Protein 7ZHM (pdb70)

InterPro domains:
  IPR006530 YD repeat [TIGR01643] (497-538)
  IPR006530 YD repeat [TIGR01643] (582-620)
  IPR006530 YD repeat [TIGR01643] (625-663)
  IPR006530 YD repeat [TIGR01643] (666-706)
  IPR006530 YD repeat [TIGR01643] (731-768)
  IPR006530 YD repeat [TIGR01643] (1056-1094)
  IPR008727 PAAR motif [PF05488] (72-138)
  IPR011044 Quinoprotein amine dehydrogenase, beta chain-like [SSF50969] (537-769)
  IPR022385 Rhs repeat-associated core [TIGR03696] (1175-1251)
  IPR031325 RHS repeat [PF05593] (518-555)
  IPR031325 RHS repeat [PF05593] (582-619)
  IPR031325 RHS repeat [PF05593] (624-660)
  IPR031325 RHS repeat [PF05593] (708-744)
  IPR045351 Domain of unknown function DUF6531 [PF20148] (224-296)
  IPR050708 Type VI secretion system VgrG/RHS [PTHR32305] (210-1289)
  IPR056823 Teneurin-like, YD-shell [PF25023] (982-1225)
  IPR057925 Double-stranded DNA deaminase toxin A, prePAAR motif [PF25799] (1-53)
  IPR057938 TreTu toxin, C-terminal domain [PF24691] (1253-1350)

Foldseek 3Di:
DKAKWKDWAAPVQLVVCVVVQFHDQDPVLKDKIFVVHDLPLCVQPRDARTWIKMWMWDPVQWDDDPRGMTIGQACRPPVNVVCVVVVHDRDHTTGTHPIDGQWGQHPSDIGGD/DKAKWKDWAAPVQLVVCVVVQFHDQPPVLKDKIFVVHDLPLCVQPRDARTWIKMWMWDPVQWDDDPSGMTIGQACRPPVNVVCVVVVHDRDHTTGTHPIDTQWGQHPSDIGGDD/DVVVVVVVCVVPHDFDWDWDDDPVWIKIKTFDDDDFWTWMKIDIPQQKIWTWIAGPVVRHTPDTDIDHDDDPVVVVVVVVVSVVSVD/DVVVVVVVCVVPHDFDWDWDDDPVWIKIKTFDDDDFWTWMKIDIPQQKIWTWIAGPVVRHTPDTDIDHDDDPVVVVVVVVVSVVSPD

Solvent-accessible surface area: 20349 Å² total; per-residue (Å²): 128,74,7,65,0,0,41,32,6,16,74,71,32,44,97,95,1,86,107,82,25,42,4,23,53,24,58,7,7,8,0,34,5,6,63,103,31,65,48,102,44,44,0,188,44,15,64,84,32,4,29,2,0,33,0,17,0,38,95,148,16,16,57,79,48,160,100,26,11,0,10,1,18,0,36,47,4,3,59,0,59,16,9,131,94,82,32,79,34,45,44,102,30,14,25,8,60,114,41,40,42,132,0,44,11,82,138,44,129,52,96,73,167,173,60,8,66,0,1,43,31,6,18,66,70,32,41,97,42,0,85,106,70,26,39,4,19,22,23,61,9,7,8,1,35,5,5,65,102,30,65,48,103,42,43,0,167,36,14,66,85,30,5,40,2,0,28,1,19,1,39,91,201,13,17,55,81,45,160,92,26,11,0,7,1,18,0,19,34,4,1,61,0,35,17,9,52,78,91,32,105,93,52,42,116,20,13,75,8,90,106,36,47,50,120,0,48,11,75,138,44,126,51,81,70,86,180,68,18,102,100,0,62,108,62,0,82,170,103,25,152,55,100,34,75,102,15,134,76,129,51,30,126,4,0,12,0,52,67,86,34,128,83,28,5,2,4,0,4,0,46,51,42,67,3,0,3,3,3,0,0,36,8,123,78,23,122,62,109,44,66,97,40,28,113,12,80,49,42,97,77,0,37,98,31,1,68,91,1,49,122,14,8,200,66,17,119,108,0,66,122,61,0,71,171,104,26,152,54,100,25,77,105,18,136,77,134,56,28,125,5,1,7,0,54,66,76,36,122,86,28,0,0,8,0,5,0,47,49,40,68,3,0,3,2,3,0,0,37,12,122,96,23,126,61,111,43,66,92,40,34,105,12,83,50,44,106,79,0,38,102,30,0,64,88,0,50,120,12,5,195

Organism: Salmonella typhimurium (strain LT2 / SGSC1412 / ATCC 700720) (NCBI:txid99287)

Nearest PDB structures (foldseek):
  7zhm-assembly1_A  TM=1.008E+00  e=1.493E-22  Salmonella enterica subsp. enterica serovar Typhimurium
  7zhl-assembly1_A  TM=9.526E-01  e=3.820E-20  Salmonella enterica subsp. enterica serovar Typhimurium
  7zhl-assembly2_B  TM=9.509E-01  e=4.824E-20  Salmonella enterica subsp. enterica serovar Typhimurium
  7clr-assembly1_A  TM=3.119E-01  e=6.830E+00  Salmonella enterica subsp. enterica serovar Typhimurium
  7zhm-assembly1_A  TM=1.009E+00  e=1.394E-22  Salmonella enterica subsp. enterica serovar Typhimurium

Radius of gyration: 24.29 Å; Cα contacts (8 Å, |Δi|>4): 834; chains: 4; bounding box: 64×50×59 Å

Secondary structure (DSSP, 8-state):
-EEEEEEEE-HHHHHHHHHHTBPPPPTTSSEEEESS--TTTTTTTSPTT-EEEEEEEEGGGEEE-SSSEEEE--TTSHHHHHHHHHTPPPPPPPB-EEEEEEEEEETTEEE--/-EEEEEEEE-HHHHHHHHHHTBPPPPTTSSEEEESS--TTTTTTTSPTT-EEEEEEEEGGGEEE-SSSEEEE--TTSHHHHHHHHHTPPPPPPPB-EEEEEEEEEETTEEEE--/-HHHHHHHHHHH-----EEEE-SS-EEEEEEEE-SSEEEEEEEETTTEEEEEEEETTT-SEEEEEEEE-SSHHHHHHHHHHHHHHH-/-HHHHHHHHHHH-----EEEE-SS-EEEEEEEE-SSEEEEEEEETTTEEEEEEEETTT-SEEEEEEEE-SSHHHHHHHHHHHHHHT-

Sequence (401 aa):
MTATVGRWMGPAEYQQMLDTGTVVQSSTGTTHVAYPADIDAFGKQAKNGAMYVEFDVPEKSLVPTNEGWAKIVGPDSIEGRLAKRKGLPVPEMPTAENITVRGEKINGEVEAKMTATVGRWMGPAEYQQMLDTGTVVQSSTGTTHVAYPADIDAFGKQAKNGAMYVEFDVPEKSLVPTNEGWAKIVGPDSIEGRLAKRKGLPVPEMPTAENITVRGEKINGEVEAKCMLNKFKLWVSKHTDYTVIHNENDLSYSIIIDFEDDRYISRFTVWDDLSCMSEVMDVDTGLYKLNKRNEFSTFDELLDIFDDFMISIKMLNKFKLWVSKHTDYTVIHNENDLSYSIIIDFEDDRYISRFTVWDDLSCMSEVMDVDTGLYKLNKRNEFSTFDELLDIFDDFMISIK

Structure (mmCIF, N/CA/C/O backbone):
data_7ZHM
#
_entry.id   7ZHM
#
_cell.length_a   58.645
_cell.length_b   94.036
_cell.length_c   61.305
_cell.angle_alpha   90.000
_cell.angle_beta   110.069
_cell.angle_gamma   90.000
#
_symmetry.space_group_name_H-M   'P 1 21 1'
#
loop_
_entity.id
_entity.type
_entity.pdbx_description
1 polymer 'Rhs1 protein'
2 polymer 'Immunity protein TriTu'
3 non-polymer NICOTINAMIDE-ADENINE-DINUCLEOTIDE
4 non-polymer 'SODIUM ION'
5 non-polymer 'ZINC ION'
6 water water
#
loop_
_atom_site.group_PDB
_atom_site.id
_atom_site.type_symbol
_atom_site.label_atom_id
_atom_site.label_alt_id
_atom_site.label_comp_id
_atom_site.label_asym_id
_atom_site.label_entity_id
_atom_site.label_seq_id
_atom_site.pdbx_PDB_ins_code
_atom_site.Cartn_x
_atom_site.Cartn_y
_atom_site.Cartn_z
_atom_site.occupancy
_atom_site.B_iso_or_equiv
_atom_site.auth_seq_id
_atom_site.auth_comp_id
_atom_site.auth_asym_id
_atom_site.auth_atom_id
_atom_site.pdbx_PDB_model_num
ATOM 1 N N . MET A 1 1 ? 39.491 -0.405 3.138 1.00 51.79 1 MET A N 1
ATOM 2 C CA . MET A 1 1 ? 39.412 0.842 3.965 1.00 57.09 1 MET A CA 1
ATOM 3 C C . MET A 1 1 ? 39.513 0.503 5.465 1.00 56.93 1 MET A C 1
ATOM 4 O O . MET A 1 1 ? 38.762 1.026 6.303 1.00 44.80 1 MET A O 1
ATOM 9 N N . THR A 1 2 ? 40.479 -0.367 5.784 1.00 55.48 2 THR A N 1
ATOM 10 C CA . THR A 1 2 ? 40.684 -0.925 7.122 1.00 57.84 2 THR A CA 1
ATOM 11 C C . THR A 1 2 ? 41.977 -0.392 7.746 1.00 47.86 2 THR A C 1
ATOM 12 O O . THR A 1 2 ? 42.948 -0.110 7.040 1.00 48.87 2 THR A O 1
ATOM 16 N N . ALA A 1 3 ? 41.975 -0.263 9.079 1.00 37.16 3 ALA A N 1
ATOM 17 C CA . ALA A 1 3 ? 43.117 0.241 9.830 1.00 37.39 3 ALA A CA 1
ATOM 18 C C . ALA A 1 3 ? 43.310 -0.555 11.106 1.00 34.07 3 ALA A C 1
ATOM 19 O O . ALA A 1 3 ? 42.344 -0.873 11.799 1.00 30.71 3 ALA A O 1
ATOM 21 N N . THR A 1 4 ? 44.574 -0.861 11.413 1.00 34.31 4 THR A N 1
ATOM 22 C CA . THR A 1 4 ? 44.931 -1.616 12.601 1.00 33.22 4 THR A CA 1
ATOM 23 C C . THR A 1 4 ? 45.090 -0.672 13.780 1.00 32.95 4 THR A C 1
ATOM 24 O O . THR A 1 4 ? 45.800 0.337 13.692 1.00 32.38 4 THR A O 1
ATOM 28 N N . VAL A 1 5 ? 44.417 -1.013 14.883 1.00 30.07 5 VAL A N 1
ATOM 29 C CA . VAL A 1 5 ? 44.484 -0.261 16.126 1.00 26.82 5 VAL A CA 1
ATOM 30 C C . VAL A 1 5 ? 44.805 -1.204 17.278 1.00 24.42 5 VAL A C 1
ATOM 31 O O . VAL A 1 5 ? 44.642 -2.415 17.162 1.00 24.26 5 VAL A O 1
ATOM 35 N N . GLY A 1 6 ? 45.279 -0.628 18.384 1.00 24.06 6 GLY A N 1
ATOM 36 C CA . GLY A 1 6 ? 45.581 -1.361 19.600 1.00 23.54 6 GLY A CA 1
ATOM 37 C C . GLY A 1 6 ? 44.872 -0.720 20.769 1.00 22.51 6 GLY A C 1
ATOM 38 O O . GLY A 1 6 ? 44.687 0.505 20.794 1.00 22.03 6 GLY A O 1
ATOM 39 N N . ARG A 1 7 ? 44.460 -1.547 21.735 1.00 22.55 7 ARG A N 1
ATOM 40 C CA . ARG A 1 7 ? 43.710 -1.095 22.937 1.00 24.36 7 ARG A CA 1
ATOM 41 C C . ARG A 1 7 ? 44.056 -1.977 24.140 1.00 22.29 7 ARG A C 1
ATOM 42 O O . ARG A 1 7 ? 43.926 -3.203 24.031 1.00 24.28 7 ARG A O 1
ATOM 50 N N . TRP A 1 8 ? 44.482 -1.348 25.238 1.00 23.51 8 TRP A N 1
ATOM 51 C CA . TRP A 1 8 ? 44.604 -1.976 26.541 1.00 23.93 8 TRP A CA 1
ATOM 52 C C . TRP A 1 8 ? 43.211 -2.034 27.155 1.00 24.07 8 TRP A C 1
ATOM 53 O O . TRP A 1 8 ? 42.586 -0.995 27.365 1.00 26.63 8 TRP A O 1
ATOM 64 N N . MET A 1 9 ? 42.732 -3.255 27.425 1.00 25.63 9 MET A N 1
ATOM 65 C CA . MET A 1 9 ? 41.393 -3.495 27.951 1.00 26.65 9 MET A CA 1
ATOM 66 C C . MET A 1 9 ? 41.402 -4.612 28.988 1.00 29.61 9 MET A C 1
ATOM 67 O O . MET A 1 9 ? 42.340 -5.415 29.047 1.00 27.46 9 MET A O 1
ATOM 72 N N . GLY A 1 10 ? 40.335 -4.663 29.792 1.00 30.61 10 GLY A N 1
ATOM 73 C CA . GLY A 1 10 ? 40.146 -5.697 30.789 1.00 37.06 10 GLY A CA 1
ATOM 74 C C . GLY A 1 10 ? 39.601 -6.998 30.201 1.00 42.95 10 GLY A C 1
ATOM 75 O O . GLY A 1 10 ? 39.071 -7.008 29.090 1.00 36.05 10 GLY A O 1
ATOM 76 N N . PRO A 1 11 ? 39.718 -8.134 30.931 1.00 45.67 11 PRO A N 1
ATOM 77 C CA . PRO A 1 11 ? 39.212 -9.426 30.461 1.00 45.75 11 PRO A CA 1
ATOM 78 C C . PRO A 1 11 ? 37.758 -9.405 29.963 1.00 43.41 11 PRO A C 1
ATOM 79 O O . PRO A 1 11 ? 37.492 -10.011 28.944 1.00 45.59 11 PRO A O 1
ATOM 83 N N . ALA A 1 12 ? 36.870 -8.721 30.693 1.00 43.61 12 ALA A N 1
ATOM 84 C CA . ALA A 1 12 ? 35.444 -8.664 30.367 1.00 40.89 12 ALA A CA 1
ATOM 85 C C . ALA A 1 12 ? 35.173 -7.989 29.015 1.00 37.25 12 ALA A C 1
ATOM 86 O O . ALA A 1 12 ? 34.330 -8.448 28.249 1.00 39.42 12 ALA A O 1
ATOM 88 N N . GLU A 1 13 ? 35.892 -6.898 28.731 1.00 35.19 13 GLU A N 1
ATOM 89 C CA . GLU A 1 13 ? 35.764 -6.197 27.457 1.00 35.73 13 GLU A CA 1
ATOM 90 C C . GLU A 1 13 ? 36.244 -7.081 26.313 1.00 34.80 13 GLU A C 1
ATOM 91 O O . GLU A 1 13 ? 35.565 -7.202 25.297 1.00 42.91 13 GLU A O 1
ATOM 97 N N . TYR A 1 14 ? 37.420 -7.695 26.485 1.00 35.67 14 TYR A N 1
ATOM 98 C CA . TYR A 1 14 ? 38.047 -8.591 25.479 1.00 35.17 14 TYR A CA 1
ATOM 99 C C . TYR A 1 14 ? 37.073 -9.722 25.138 1.00 36.33 14 TYR A C 1
ATOM 100 O O . TYR A 1 14 ? 36.866 -9.983 23.940 1.00 37.47 14 TYR A O 1
ATOM 109 N N . GLN A 1 15 ? 36.504 -10.364 26.163 1.00 40.34 15 GLN A N 1
ATOM 110 C CA . GLN A 1 15 ? 35.556 -11.457 25.986 1.00 45.45 15 GLN A CA 1
ATOM 111 C C . GLN A 1 15 ? 34.342 -10.998 25.166 1.00 49.08 15 GLN A C 1
ATOM 112 O O . GLN A 1 15 ? 33.922 -11.686 24.233 1.00 53.09 15 GLN A O 1
ATOM 118 N N . GLN A 1 16 ? 33.797 -9.826 25.511 1.00 41.44 16 GLN A N 1
ATOM 119 C CA . GLN A 1 16 ? 32.635 -9.283 24.822 1.00 41.56 16 GLN A CA 1
ATOM 120 C C . GLN A 1 16 ? 32.969 -8.970 23.361 1.00 42.21 16 GLN A C 1
ATOM 121 O O . GLN A 1 16 ? 32.189 -9.282 22.461 1.00 38.88 16 GLN A O 1
ATOM 127 N N . MET A 1 17 ? 34.143 -8.367 23.145 1.00 42.43 17 MET A N 1
ATOM 128 C CA . MET A 1 17 ? 34.650 -8.038 21.813 1.00 41.41 17 MET A CA 1
ATOM 129 C C . MET A 1 17 ? 34.825 -9.278 20.938 1.00 44.71 17 MET A C 1
ATOM 130 O O . MET A 1 17 ? 34.549 -9.242 19.740 1.00 48.95 17 MET A O 1
ATOM 135 N N . LEU A 1 18 ? 35.294 -10.371 21.551 1.00 50.62 18 LEU A N 1
ATOM 136 C CA . LEU A 1 18 ? 35.535 -11.635 20.861 1.00 50.10 18 LEU A CA 1
ATOM 137 C C . LEU A 1 18 ? 34.221 -12.352 20.535 1.00 51.40 18 LEU A C 1
ATOM 138 O O . LEU A 1 18 ? 34.067 -12.893 19.439 1.00 62.09 18 LEU A O 1
ATOM 143 N N . ASP A 1 19 ? 33.284 -12.345 21.493 1.00 51.20 19 ASP A N 1
ATOM 144 C CA . ASP A 1 19 ? 31.975 -12.988 21.344 1.00 57.24 19 ASP A CA 1
ATOM 145 C C . ASP A 1 19 ? 31.086 -12.334 20.277 1.00 56.76 19 ASP A C 1
ATOM 146 O O . ASP A 1 19 ? 30.281 -13.016 19.650 1.00 51.91 19 ASP A O 1
ATOM 151 N N . THR A 1 20 ? 31.234 -11.015 20.094 1.00 51.94 20 THR A N 1
ATOM 152 C CA . THR A 1 20 ? 30.435 -10.244 19.140 1.00 47.17 20 THR A CA 1
ATOM 153 C C . THR A 1 20 ? 31.180 -9.854 17.854 1.00 42.15 20 THR A C 1
ATOM 154 O O . THR A 1 20 ? 30.550 -9.493 16.862 1.00 40.39 20 THR A O 1
ATOM 158 N N . GLY A 1 21 ? 32.517 -9.925 17.881 1.00 40.29 21 GLY A N 1
ATOM 159 C CA . GLY A 1 21 ? 33.359 -9.450 16.790 1.00 41.87 21 GLY A CA 1
ATOM 160 C C . GLY A 1 21 ? 33.141 -7.969 16.513 1.00 41.86 21 GLY A C 1
ATOM 161 O O . GLY A 1 21 ? 33.216 -7.521 15.367 1.00 40.97 21 GLY A O 1
ATOM 162 N N . THR A 1 22 ? 32.861 -7.216 17.584 1.00 41.91 22 THR A N 1
ATOM 163 C CA . THR A 1 22 ? 32.481 -5.812 17.519 1.00 43.77 22 THR A CA 1
ATOM 164 C C . THR A 1 22 ? 33.174 -5.071 18.654 1.00 38.94 22 THR A C 1
ATOM 165 O O . THR A 1 22 ? 33.301 -5.598 19.759 1.00 37.61 22 THR A O 1
ATOM 169 N N . VAL A 1 23 ? 33.602 -3.837 18.380 1.00 34.53 23 VAL A N 1
ATOM 170 C CA . VAL A 1 23 ? 34.266 -3.014 19.380 1.00 35.12 23 VAL A CA 1
ATOM 171 C C . VAL A 1 23 ? 33.263 -2.655 20.474 1.00 37.92 23 VAL A C 1
ATOM 172 O O . VAL A 1 23 ? 32.151 -2.218 20.183 1.00 33.94 23 VAL A O 1
ATOM 176 N N . VAL A 1 24 ? 33.658 -2.864 21.735 1.00 38.57 24 VAL A N 1
ATOM 177 C CA . VAL A 1 24 ? 32.830 -2.507 22.879 1.00 34.46 24 VAL A CA 1
ATOM 178 C C . VAL A 1 24 ? 32.934 -1.003 23.110 1.00 30.05 24 VAL A C 1
ATOM 179 O O . VAL A 1 24 ? 34.025 -0.446 23.101 1.00 27.79 24 VAL A O 1
ATOM 183 N N . GLN A 1 25 ? 31.781 -0.354 23.304 1.00 31.27 25 GLN A N 1
ATOM 184 C CA . GLN A 1 25 ? 31.722 1.060 23.629 1.00 27.91 25 GLN A CA 1
ATOM 185 C C . GLN A 1 25 ? 32.104 1.251 25.091 1.00 27.14 25 GLN A C 1
ATOM 186 O O . GLN A 1 25 ? 31.490 0.670 25.977 1.00 26.41 25 GLN A O 1
ATOM 192 N N . SER A 1 26 ? 33.129 2.072 25.328 1.00 26.08 26 SER A N 1
ATOM 193 C CA . SER A 1 26 ? 33.529 2.467 26.667 1.00 26.67 26 SER A CA 1
ATOM 194 C C . SER A 1 26 ? 32.324 3.006 27.431 1.00 28.31 26 SER A C 1
ATOM 195 O O . SER A 1 26 ? 31.439 3.618 26.846 1.00 31.93 26 SER A O 1
ATOM 198 N N . SER A 1 27 ? 32.305 2.783 28.749 1.00 31.32 27 SER A N 1
ATOM 199 C CA . SER A 1 27 ? 31.273 3.344 29.618 1.00 35.14 27 SER A CA 1
ATOM 200 C C . SER A 1 27 ? 31.423 4.868 29.780 1.00 37.18 27 SER A C 1
ATOM 201 O O . SER A 1 27 ? 30.572 5.513 30.394 1.00 32.89 27 SER A O 1
ATOM 204 N N . THR A 1 28 ? 32.505 5.428 29.219 1.00 41.25 28 THR A N 1
ATOM 205 C CA . THR A 1 28 ? 32.675 6.875 29.091 1.00 43.44 28 THR A CA 1
ATOM 206 C C . THR A 1 28 ? 31.894 7.458 27.910 1.00 42.39 28 THR A C 1
ATOM 207 O O . THR A 1 28 ? 31.669 8.671 27.857 1.00 32.60 28 THR A O 1
ATOM 211 N N . GLY A 1 29 ? 31.509 6.593 26.962 1.00 41.69 29 GLY A N 1
ATOM 212 C CA . GLY A 1 29 ? 30.768 6.984 25.772 1.00 41.96 29 GLY A CA 1
ATOM 213 C C . GLY A 1 29 ? 31.607 6.947 24.508 1.00 32.68 29 GLY A C 1
ATOM 214 O O . GLY A 1 29 ? 31.072 6.809 23.411 1.00 35.00 29 GLY A O 1
ATOM 215 N N . THR A 1 30 ? 32.929 7.074 24.672 1.00 33.06 30 THR A N 1
ATOM 216 C CA . THR A 1 30 ? 33.880 7.046 23.570 1.00 35.08 30 THR A CA 1
ATOM 217 C C . THR A 1 30 ? 35.024 6.081 23.887 1.00 33.37 30 THR A C 1
ATOM 218 O O . THR A 1 30 ? 35.712 6.217 24.899 1.00 35.69 30 THR A O 1
ATOM 222 N N . THR A 1 31 ? 35.215 5.099 23.005 1.00 34.59 31 THR A N 1
ATOM 223 C CA . THR A 1 31 ? 36.305 4.151 23.114 1.00 29.37 31 THR A CA 1
ATOM 224 C C . THR A 1 31 ? 37.531 4.748 22.441 1.00 24.54 31 THR A C 1
ATOM 225 O O . THR A 1 31 ? 37.482 5.130 21.276 1.00 27.71 31 THR A O 1
ATOM 229 N N . HIS A 1 32 ? 38.628 4.839 23.196 1.00 24.61 32 HIS A N 1
ATOM 230 C CA . HIS A 1 32 ? 39.892 5.350 22.694 1.00 24.19 32 HIS A CA 1
ATOM 231 C C . HIS A 1 32 ? 40.786 4.171 22.339 1.00 20.39 32 HIS A C 1
ATOM 232 O O . HIS A 1 32 ? 40.747 3.137 22.998 1.00 18.56 32 HIS A O 1
ATOM 239 N N . VAL A 1 33 ? 41.565 4.332 21.265 1.00 20.10 33 VAL A N 1
ATOM 240 C CA . VAL A 1 33 ? 42.498 3.322 20.791 1.00 21.41 33 VAL A CA 1
ATOM 241 C C . VAL A 1 33 ? 43.788 4.005 20.382 1.00 21.21 33 VAL A C 1
ATOM 242 O O . VAL A 1 33 ? 43.788 5.197 20.102 1.00 20.41 33 VAL A O 1
ATOM 246 N N . ALA A 1 34 ? 44.882 3.235 20.358 1.00 22.38 34 ALA A N 1
ATOM 247 C CA . ALA A 1 34 ? 46.152 3.694 19.818 1.00 23.07 34 ALA A CA 1
ATOM 248 C C . ALA A 1 34 ? 46.092 3.589 18.298 1.00 24.34 34 ALA A C 1
ATOM 249 O O . ALA A 1 34 ? 45.658 2.573 17.764 1.00 24.81 34 ALA A O 1
ATOM 251 N N . TYR A 1 35 ? 46.496 4.665 17.616 1.00 27.61 35 TYR A N 1
ATOM 252 C CA . TYR A 1 35 ? 46.648 4.736 16.138 1.00 31.25 35 TYR A CA 1
ATOM 253 C C . TYR A 1 35 ? 47.827 5.649 15.802 1.00 31.02 35 TYR A C 1
ATOM 254 O O . TYR A 1 35 ? 47.772 6.848 16.064 1.00 30.63 35 TYR A O 1
ATOM 263 N N . PRO A 1 36 ? 48.934 5.125 15.226 1.00 34.69 36 PRO A N 1
ATOM 264 C CA . PRO A 1 36 ? 49.046 3.709 14.864 1.00 39.44 36 PRO A CA 1
ATOM 265 C C . PRO A 1 36 ? 49.155 2.793 16.095 1.00 41.44 36 PRO A C 1
ATOM 266 O O . PRO A 1 36 ? 49.608 3.256 17.134 1.00 38.97 36 PRO A O 1
ATOM 270 N N . ALA A 1 37 ? 48.726 1.534 15.949 1.00 36.82 37 ALA A N 1
ATOM 271 C CA . ALA A 1 37 ? 48.751 0.550 17.027 1.00 30.49 37 ALA A CA 1
ATOM 272 C C . ALA A 1 37 ? 50.144 0.498 17.617 1.00 29.00 37 ALA A C 1
ATOM 273 O O . ALA A 1 37 ? 51.121 0.265 16.900 1.00 28.60 37 ALA A O 1
ATOM 275 N N . ASP A 1 38 ? 50.226 0.735 18.930 1.00 28.23 38 ASP A N 1
ATOM 276 C CA . ASP A 1 38 ? 51.486 0.775 19.648 1.00 33.23 38 ASP A CA 1
ATOM 277 C C . ASP A 1 38 ? 51.284 0.245 21.061 1.00 30.13 38 ASP A C 1
ATOM 278 O O . ASP A 1 38 ? 50.467 0.773 21.816 1.00 30.71 38 ASP A O 1
ATOM 283 N N . ILE A 1 39 ? 52.034 -0.807 21.407 1.00 27.48 39 ILE A N 1
ATOM 284 C CA . ILE A 1 39 ? 51.919 -1.477 22.697 1.00 27.52 39 ILE A CA 1
ATOM 285 C C . ILE A 1 39 ? 52.392 -0.615 23.875 1.00 27.83 39 ILE A C 1
ATOM 286 O O . ILE A 1 39 ? 51.868 -0.752 24.980 1.00 27.47 39 ILE A O 1
ATOM 291 N N . ASP A 1 40 ? 53.368 0.267 23.621 1.00 29.17 40 ASP A N 1
ATOM 292 C CA . ASP A 1 40 ? 53.944 1.157 24.637 1.00 35.88 40 ASP A CA 1
ATOM 293 C C . ASP A 1 40 ? 53.231 2.511 24.748 1.00 39.48 40 ASP A C 1
ATOM 294 O O . ASP A 1 40 ? 53.374 3.202 25.757 1.00 43.01 40 ASP A O 1
ATOM 299 N N . ALA A 1 41 ? 52.472 2.888 23.712 1.00 32.68 41 ALA A N 1
ATOM 300 C CA . ALA A 1 41 ? 51.837 4.203 23.651 1.00 33.40 41 ALA A CA 1
ATOM 301 C C . ALA A 1 41 ? 51.058 4.536 24.925 1.00 35.45 41 ALA A C 1
ATOM 302 O O . ALA A 1 41 ? 51.210 5.624 25.477 1.00 45.35 41 ALA A O 1
ATOM 304 N N . PHE A 1 42 ? 50.234 3.587 25.386 1.00 37.61 42 PHE A N 1
ATOM 305 C CA . PHE A 1 42 ? 49.379 3.780 26.560 1.00 32.25 42 PHE A CA 1
ATOM 306 C C . PHE A 1 42 ? 49.474 2.646 27.580 1.00 29.83 42 PHE A C 1
ATOM 307 O O . PHE A 1 42 ? 48.578 2.463 28.412 1.00 25.73 42 PHE A O 1
ATOM 315 N N . GLY A 1 43 ? 50.598 1.922 27.541 1.00 29.80 43 GLY A N 1
ATOM 316 C CA . GLY A 1 43 ? 50.859 0.807 28.433 1.00 32.64 43 GLY A CA 1
ATOM 317 C C . GLY A 1 43 ? 51.209 1.233 29.844 1.00 32.37 43 GLY A C 1
ATOM 318 O O . GLY A 1 43 ? 50.815 0.574 30.801 1.00 32.55 43 GLY A O 1
ATOM 319 N N . LYS A 1 44 ? 51.954 2.339 29.963 1.00 36.35 44 LYS A N 1
ATOM 320 C CA . LYS A 1 44 ? 52.416 2.868 31.242 1.00 41.28 44 LYS A CA 1
ATOM 321 C C . LYS A 1 44 ? 51.277 2.941 32.264 1.00 38.99 44 LYS A C 1
ATOM 322 O O . LYS A 1 44 ? 51.419 2.462 33.385 1.00 43.27 44 LYS A O 1
ATOM 328 N N . GLN A 1 45 ? 50.145 3.520 31.847 1.00 42.28 45 GLN A N 1
ATOM 329 C CA . GLN A 1 45 ? 49.003 3.790 32.725 1.00 40.55 45 GLN A CA 1
ATOM 330 C C . GLN A 1 45 ? 47.957 2.676 32.778 1.00 38.86 45 GLN A C 1
ATOM 331 O O . GLN A 1 45 ? 47.022 2.749 33.575 1.00 46.77 45 GLN A O 1
ATOM 337 N N . ALA A 1 46 ? 48.107 1.656 31.923 1.00 36.95 46 ALA A N 1
ATOM 338 C CA . ALA A 1 46 ? 47.227 0.486 31.933 1.00 36.26 46 ALA A CA 1
ATOM 339 C C . ALA A 1 46 ? 47.443 -0.315 33.214 1.00 33.92 46 ALA A C 1
ATOM 340 O O . ALA A 1 46 ? 48.578 -0.553 33.610 1.00 32.33 46 ALA A O 1
ATOM 342 N N . LYS A 1 47 ? 46.345 -0.721 33.860 1.00 36.70 47 LYS A N 1
ATOM 343 C CA . LYS A 1 47 ? 46.399 -1.438 35.134 1.00 42.01 47 LYS A CA 1
ATOM 344 C C . LYS A 1 47 ? 46.861 -2.884 34.947 1.00 42.16 47 LYS A C 1
ATOM 345 O O . LYS A 1 47 ? 46.782 -3.433 33.846 1.00 42.29 47 LYS A O 1
ATOM 351 N N . ASN A 1 48 ? 47.348 -3.487 36.038 1.00 46.88 48 ASN A N 1
ATOM 352 C CA . ASN A 1 48 ? 47.701 -4.907 36.083 1.00 43.47 48 ASN A CA 1
ATOM 353 C C . ASN A 1 48 ? 46.480 -5.775 35.800 1.00 41.27 48 ASN A C 1
ATOM 354 O O . ASN A 1 48 ? 45.414 -5.565 36.386 1.00 40.64 48 ASN A O 1
ATOM 359 N N . GLY A 1 49 ? 46.647 -6.746 34.894 1.00 39.88 49 GLY A N 1
ATOM 360 C CA . GLY A 1 49 ? 45.581 -7.636 34.469 1.00 39.04 49 GLY A CA 1
ATOM 361 C C . GLY A 1 49 ? 45.006 -7.269 33.116 1.00 36.23 49 GLY A C 1
ATOM 362 O O . GLY A 1 49 ? 44.267 -8.057 32.521 1.00 41.90 49 GLY A O 1
ATOM 363 N N . ALA A 1 50 ? 45.338 -6.066 32.635 1.00 34.28 50 ALA A N 1
ATOM 364 C CA . ALA A 1 50 ? 44.897 -5.589 31.329 1.00 32.97 50 ALA A CA 1
ATOM 365 C C . ALA A 1 50 ? 45.601 -6.367 30.226 1.00 31.73 50 ALA A C 1
ATOM 366 O O . ALA A 1 50 ? 46.726 -6.830 30.411 1.00 30.16 50 ALA A O 1
ATOM 368 N N . MET A 1 51 ? 44.918 -6.505 29.083 1.00 31.94 51 MET A N 1
ATOM 369 C CA . MET A 1 51 ? 45.461 -7.122 27.887 1.00 31.34 51 MET A CA 1
ATOM 370 C C . MET A 1 51 ? 45.535 -6.091 26.776 1.00 26.76 51 MET A C 1
ATOM 371 O O . MET A 1 51 ? 44.574 -5.359 26.555 1.00 25.55 51 MET A O 1
ATOM 376 N N . TYR A 1 52 ? 46.676 -6.035 26.081 1.00 25.89 52 TYR A N 1
ATOM 377 C CA . TYR A 1 52 ? 46.865 -5.217 24.853 1.00 25.58 52 TYR A CA 1
ATOM 378 C C . TYR A 1 52 ? 46.379 -6.015 23.643 1.00 24.24 52 TYR A C 1
ATOM 379 O O . TYR A 1 52 ? 47.080 -6.956 23.229 1.00 27.72 52 TYR A O 1
ATOM 388 N N . VAL A 1 53 ? 45.217 -5.642 23.104 1.00 24.18 53 VAL A N 1
ATOM 389 C CA . VAL A 1 53 ? 44.609 -6.323 21.968 1.00 26.74 53 VAL A CA 1
ATOM 390 C C . VAL A 1 53 ? 44.668 -5.432 20.736 1.00 25.55 53 VAL A C 1
ATOM 391 O O . VAL A 1 53 ? 44.288 -4.265 20.795 1.00 27.11 53 VAL A O 1
ATOM 395 N N . GLU A 1 54 ? 45.163 -5.991 19.627 1.00 27.56 54 GLU A N 1
ATOM 396 C CA . GLU A 1 54 ? 45.153 -5.314 18.334 1.00 27.44 54 GLU A CA 1
ATOM 397 C C . GLU A 1 54 ? 44.063 -5.910 17.458 1.00 27.99 54 GLU A C 1
ATOM 398 O O . GLU A 1 54 ? 43.848 -7.127 17.451 1.00 25.90 54 GLU A O 1
ATOM 404 N N . PHE A 1 55 ? 43.368 -5.032 16.728 1.00 28.79 55 PHE A N 1
ATOM 405 C CA . PHE A 1 55 ? 42.287 -5.428 15.838 1.00 31.21 55 PHE A CA 1
ATOM 406 C C . PHE A 1 55 ? 42.147 -4.421 14.708 1.00 30.43 55 PHE A C 1
ATOM 407 O O . PHE A 1 55 ? 42.728 -3.335 14.753 1.00 25.85 55 PHE A O 1
ATOM 415 N N . ASP A 1 56 ? 41.372 -4.809 13.691 1.00 32.95 56 ASP A N 1
ATOM 416 C CA . ASP A 1 56 ? 41.179 -4.030 12.480 1.00 34.57 56 ASP A CA 1
ATOM 417 C C . ASP A 1 56 ? 39.761 -3.477 12.427 1.00 34.93 56 ASP A C 1
ATOM 418 O O . ASP A 1 56 ? 38.791 -4.230 12.543 1.00 37.25 56 ASP A O 1
ATOM 423 N N . VAL A 1 57 ? 39.657 -2.154 12.251 1.00 33.68 57 VAL A N 1
ATOM 424 C CA . VAL A 1 57 ? 38.384 -1.455 12.116 1.00 35.13 57 VAL A CA 1
ATOM 425 C C . VAL A 1 57 ? 38.366 -0.680 10.800 1.00 34.06 57 VAL A C 1
ATOM 426 O O . VAL A 1 57 ? 39.414 -0.466 10.195 1.00 37.71 57 VAL A O 1
ATOM 430 N N . PRO A 1 58 ? 37.184 -0.251 10.300 1.00 38.78 58 PRO A N 1
ATOM 431 C CA . PRO A 1 58 ? 37.121 0.603 9.113 1.00 41.31 58 PRO A CA 1
ATOM 432 C C . PRO A 1 58 ? 37.650 2.019 9.401 1.00 34.93 58 PRO A C 1
ATOM 433 O O . PRO A 1 58 ? 37.303 2.568 10.429 1.00 32.91 58 PRO A O 1
ATOM 437 N N . GLU A 1 59 ? 38.470 2.564 8.496 1.00 38.01 59 GLU A N 1
ATOM 438 C CA . GLU A 1 59 ? 39.018 3.909 8.628 1.00 42.72 59 GLU A CA 1
ATOM 439 C C . GLU A 1 59 ? 37.929 4.944 8.940 1.00 50.62 59 GLU A C 1
ATOM 440 O O . GLU A 1 59 ? 38.124 5.813 9.794 1.00 51.03 59 GLU A O 1
ATOM 446 N N . LYS A 1 60 ? 36.784 4.823 8.251 1.00 39.60 60 LYS A N 1
ATOM 447 C CA . LYS A 1 60 ? 35.633 5.720 8.401 1.00 39.99 60 LYS A CA 1
ATOM 448 C C . LYS A 1 60 ? 35.040 5.806 9.826 1.00 38.55 60 LYS A C 1
ATOM 449 O O . LYS A 1 60 ? 34.255 6.713 10.114 1.00 37.10 60 LYS A O 1
ATOM 455 N N . SER A 1 61 ? 35.403 4.856 10.695 1.00 36.15 61 SER A N 1
ATOM 456 C CA . SER A 1 61 ? 34.953 4.842 12.086 1.00 37.52 61 SER A CA 1
ATOM 457 C C . SER A 1 61 ? 35.999 5.375 13.076 1.00 35.29 61 SER A C 1
ATOM 458 O O . SER A 1 61 ? 35.736 5.435 14.276 1.00 34.10 61 SER A O 1
ATOM 461 N N . LEU A 1 62 ? 37.179 5.755 12.568 1.00 35.54 62 LEU A N 1
ATOM 462 C CA . LEU A 1 62 ? 38.223 6.407 13.367 1.00 33.82 62 LEU A CA 1
ATOM 463 C C . LEU A 1 62 ? 38.256 7.920 13.150 1.00 33.17 62 LEU A C 1
ATOM 464 O O . LEU A 1 62 ? 37.996 8.400 12.050 1.00 32.70 62 LEU A O 1
ATOM 469 N N . VAL A 1 63 ? 38.587 8.654 14.219 1.00 39.38 63 VAL A N 1
ATOM 470 C CA . VAL A 1 63 ? 38.922 10.079 14.163 1.00 35.06 63 VAL A CA 1
ATOM 471 C C . VAL A 1 63 ? 40.314 10.243 14.772 1.00 32.92 63 VAL A C 1
ATOM 472 O O . VAL A 1 63 ? 40.455 10.362 15.986 1.00 30.82 63 VAL A O 1
ATOM 476 N N . PRO A 1 64 ? 41.392 10.213 13.954 1.00 33.98 64 PRO A N 1
ATOM 477 C CA . PRO A 1 64 ? 42.759 10.195 14.477 1.00 33.62 64 PRO A CA 1
ATOM 478 C C . PRO A 1 64 ? 43.238 11.543 15.038 1.00 35.01 64 PRO A C 1
ATOM 479 O O . PRO A 1 64 ? 42.592 12.545 14.798 1.00 36.13 64 PRO A O 1
ATOM 483 N N . THR A 1 65 ? 44.365 11.518 15.758 1.00 38.38 65 THR A N 1
ATOM 484 C CA . THR A 1 65 ? 45.015 12.706 16.304 1.00 36.64 65 THR A CA 1
ATOM 485 C C . THR A 1 65 ? 46.499 12.697 15.942 1.00 37.74 65 THR A C 1
ATOM 486 O O . THR A 1 65 ? 46.996 11.734 15.371 1.00 42.04 65 THR A O 1
ATOM 490 N N . ASN A 1 66 ? 47.196 13.781 16.299 1.00 43.15 66 ASN A N 1
ATOM 491 C CA . ASN A 1 66 ? 48.648 13.894 16.156 1.00 46.85 66 ASN A CA 1
ATOM 492 C C . ASN A 1 66 ? 49.413 13.354 17.370 1.00 42.31 66 ASN A C 1
ATOM 493 O O . ASN A 1 66 ? 50.632 13.520 17.448 1.00 39.38 66 ASN A O 1
ATOM 498 N N . GLU A 1 67 ? 48.690 12.726 18.310 1.00 39.28 67 GLU A N 1
ATOM 499 C CA . GLU A 1 67 ? 49.221 12.315 19.614 1.00 41.72 67 GLU A CA 1
ATOM 500 C C . GLU A 1 67 ? 49.198 10.792 19.842 1.00 42.24 67 GLU A C 1
ATOM 501 O O . GLU A 1 67 ? 49.314 10.332 20.982 1.00 52.88 67 GLU A O 1
ATOM 507 N N . GLY A 1 68 ? 49.032 10.024 18.756 1.00 38.08 68 GLY A N 1
ATOM 508 C CA . GLY A 1 68 ? 49.137 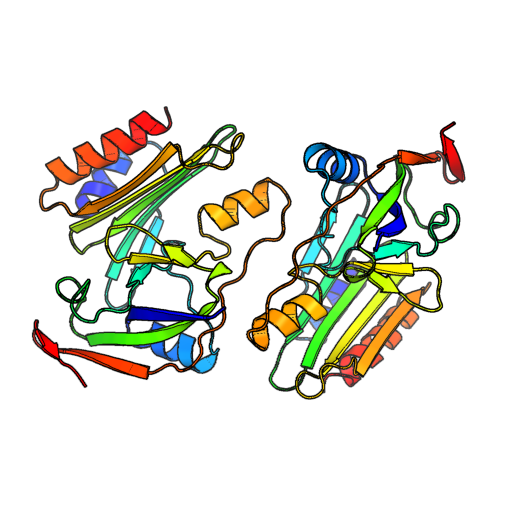8.575 18.771 1.00 28.82 68 GLY A CA 1
ATOM 509 C C . GLY A 1 68 ? 47.893 7.800 19.159 1.00 26.02 68 GLY A C 1
ATOM 510 O O . GLY A 1 68 ? 47.941 6.574 19.228 1.00 25.08 68 GLY A O 1
ATOM 511 N N . TRP A 1 69 ? 46.784 8.506 19.410 1.00 25.10 69 TRP A N 1
ATOM 512 C CA . TRP A 1 69 ? 45.501 7.880 19.740 1.00 23.22 69 TRP A CA 1
ATOM 513 C C . TRP A 1 69 ? 44.384 8.383 18.834 1.00 23.82 69 TRP A C 1
ATOM 514 O O . TRP A 1 69 ? 44.548 9.370 18.122 1.00 29.03 69 TRP A O 1
ATOM 525 N N . ALA A 1 70 ? 43.246 7.683 18.877 1.00 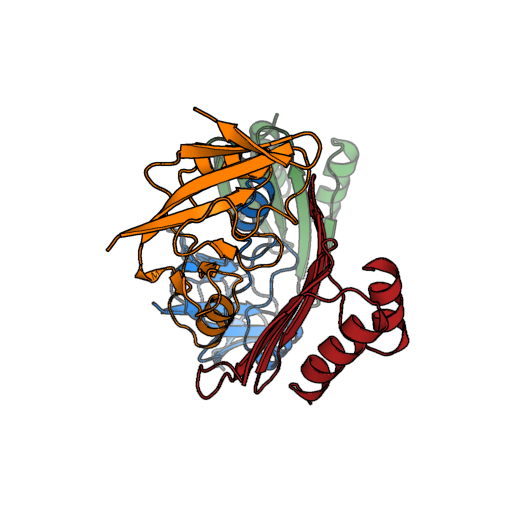23.21 70 ALA A N 1
ATOM 526 C CA . ALA A 1 70 ? 42.084 7.980 18.052 1.00 23.34 70 ALA A CA 1
ATOM 527 C C . ALA A 1 70 ? 40.802 7.644 18.791 1.00 22.95 70 ALA A C 1
ATOM 528 O O . ALA A 1 70 ? 40.802 6.802 19.695 1.00 21.46 70 ALA A O 1
ATOM 530 N N . LYS A 1 71 ? 39.712 8.314 18.397 1.00 24.70 71 LYS A N 1
ATOM 531 C CA . LYS A 1 71 ? 38.365 8.008 18.877 1.00 26.58 71 LYS A CA 1
ATOM 532 C C . LYS A 1 71 ? 37.696 7.023 17.930 1.00 25.56 71 LYS A C 1
ATOM 533 O O . LYS A 1 71 ? 37.871 7.111 16.722 1.00 34.53 71 LYS A O 1
ATOM 539 N N . ILE A 1 72 ? 36.934 6.083 18.491 1.00 25.32 72 ILE A N 1
ATOM 540 C CA . ILE A 1 72 ? 36.005 5.271 17.722 1.00 28.29 72 ILE A CA 1
ATOM 541 C C . ILE A 1 72 ? 34.621 5.884 17.922 1.00 30.29 72 ILE A C 1
ATOM 542 O O . ILE A 1 72 ? 34.167 6.046 19.051 1.00 37.31 72 ILE A O 1
ATOM 547 N N . VAL A 1 73 ? 33.977 6.244 16.808 1.00 32.81 73 VAL A N 1
ATOM 548 C CA . VAL A 1 73 ? 32.687 6.926 16.793 1.00 33.64 73 VAL A CA 1
ATOM 549 C C . VAL A 1 73 ? 31.542 5.922 16.962 1.00 36.76 73 VAL A C 1
ATOM 550 O O . VAL A 1 73 ? 31.222 5.164 16.038 1.00 43.86 73 VAL A O 1
ATOM 554 N N . GLY A 1 74 ? 30.939 5.921 18.154 1.00 34.80 74 GLY A N 1
ATOM 555 C CA . GLY A 1 74 ? 29.808 5.071 18.483 1.00 32.37 74 GLY A CA 1
ATOM 556 C C . GLY A 1 74 ? 28.555 5.902 18.740 1.00 32.43 74 GLY A C 1
ATOM 557 O O . GLY A 1 74 ? 28.577 7.119 18.578 1.00 34.59 74 GLY A O 1
ATOM 558 N N . PRO A 1 75 ? 27.427 5.269 19.135 1.00 35.03 75 PRO A N 1
ATOM 559 C CA . PRO A 1 75 ? 26.189 5.993 19.434 1.00 38.67 75 PRO A CA 1
ATOM 560 C C . PRO A 1 75 ? 26.338 7.113 20.476 1.00 34.92 75 PRO A C 1
ATOM 561 O O . PRO A 1 75 ? 25.723 8.150 20.304 1.00 40.95 75 PRO A O 1
ATOM 565 N N . ASP A 1 76 ? 27.137 6.874 21.520 1.00 34.74 76 ASP A N 1
ATOM 566 C CA . ASP A 1 76 ? 27.247 7.782 22.656 1.00 35.28 76 ASP A CA 1
ATOM 567 C C . ASP A 1 76 ? 28.500 8.662 22.626 1.00 33.71 76 ASP A C 1
ATOM 568 O O . ASP A 1 76 ? 28.746 9.424 23.561 1.00 34.53 76 ASP A O 1
ATOM 573 N N . SER A 1 77 ? 29.273 8.574 21.537 1.00 31.44 77 SER A N 1
ATOM 574 C CA . SER A 1 77 ? 30.347 9.521 21.266 1.00 34.05 77 SER A CA 1
ATOM 575 C C . SER A 1 77 ? 29.724 10.880 20.970 1.00 35.06 77 SER A C 1
ATOM 576 O O . SER A 1 77 ? 28.543 10.962 20.624 1.00 39.44 77 SER A O 1
ATOM 579 N N . ILE A 1 78 ? 30.524 11.943 21.101 1.00 30.60 78 ILE A N 1
ATOM 580 C CA . ILE A 1 78 ? 30.061 13.300 20.826 1.00 34.96 78 ILE A CA 1
ATOM 581 C C . ILE A 1 78 ? 29.531 13.416 19.393 1.00 35.69 78 ILE A C 1
ATOM 582 O O . ILE A 1 78 ? 28.487 14.024 19.170 1.00 32.08 78 ILE A O 1
ATOM 587 N N . GLU A 1 79 ? 30.253 12.818 18.438 1.00 34.72 79 GLU A N 1
ATOM 588 C CA . GLU A 1 79 ? 29.841 12.775 17.031 1.00 36.56 79 GLU A CA 1
ATOM 589 C C . GLU A 1 79 ? 28.505 12.026 16.870 1.00 34.09 79 GLU A C 1
ATOM 590 O O . GLU A 1 79 ? 27.662 12.413 16.062 1.00 33.03 79 GLU A O 1
ATOM 596 N N . GLY A 1 80 ? 28.323 10.963 17.661 1.00 33.73 80 GLY A N 1
ATOM 597 C CA . GLY A 1 80 ? 27.102 10.174 17.672 1.00 37.71 80 GLY A CA 1
ATOM 598 C C . GLY A 1 80 ? 25.888 10.909 18.221 1.00 41.46 80 GLY A C 1
ATOM 599 O O . GLY A 1 80 ? 24.779 10.760 17.704 1.00 39.68 80 GLY A O 1
ATOM 600 N N . ARG A 1 81 ? 26.103 11.700 19.279 1.00 41.47 81 ARG A N 1
ATOM 601 C CA . ARG A 1 81 ? 25.052 12.527 19.937 1.00 42.58 81 ARG A CA 1
ATOM 602 C C . ARG A 1 81 ? 24.664 13.696 19.023 1.00 37.89 81 ARG A C 1
ATOM 603 O O . ARG A 1 81 ? 23.481 14.092 19.050 1.00 37.43 81 ARG A O 1
ATOM 611 N N . LEU A 1 82 ? 25.622 14.224 18.253 1.00 35.67 82 LEU A N 1
ATOM 612 C CA . LEU A 1 82 ? 25.357 15.256 17.255 1.00 37.69 82 LEU A CA 1
ATOM 613 C C . LEU A 1 82 ? 24.405 14.712 16.200 1.00 38.04 82 LEU A C 1
ATOM 614 O O . LEU A 1 82 ? 23.365 15.310 15.929 1.00 38.72 82 LEU A O 1
ATOM 619 N N . ALA A 1 83 ? 24.771 13.560 15.628 1.00 38.63 83 ALA A N 1
ATOM 620 C CA . ALA A 1 83 ? 23.986 12.876 14.604 1.00 37.64 83 ALA A CA 1
ATOM 621 C C . ALA A 1 83 ? 22.534 12.658 15.031 1.00 37.87 83 ALA A C 1
ATOM 622 O O . ALA A 1 83 ? 21.617 12.860 14.236 1.00 37.48 83 ALA A O 1
ATOM 624 N N . LYS A 1 84 ? 22.337 12.240 16.288 1.00 38.41 84 LYS A N 1
ATOM 625 C CA . LYS A 1 84 ? 21.002 12.027 16.851 1.00 42.82 84 LYS A CA 1
ATOM 626 C C . LYS A 1 84 ? 20.199 13.315 16.819 1.00 41.82 84 LYS A C 1
ATOM 627 O O . LYS A 1 84 ? 19.047 13.320 16.404 1.00 43.84 84 LYS A O 1
ATOM 633 N N . ARG A 1 85 ? 20.832 14.408 17.253 1.00 42.29 85 ARG A N 1
ATOM 634 C CA . ARG A 1 85 ? 20.206 15.751 17.392 1.00 45.51 85 ARG A CA 1
ATOM 635 C C . ARG A 1 85 ? 19.867 16.321 16.009 1.00 44.63 85 ARG A C 1
ATOM 636 O O . ARG A 1 85 ? 18.766 16.880 15.864 1.00 44.35 85 ARG A O 1
ATOM 644 N N . LYS A 1 86 ? 20.783 16.187 15.042 1.00 43.81 86 LYS A N 1
ATOM 645 C CA . LYS A 1 86 ? 20.589 16.680 13.675 1.00 45.75 86 LYS A CA 1
ATOM 646 C C . LYS A 1 86 ? 19.620 15.838 12.832 1.00 45.55 86 LYS A C 1
ATOM 647 O O . LYS A 1 86 ? 19.187 16.276 11.768 1.00 50.92 86 LYS A O 1
ATOM 653 N N . GLY A 1 87 ? 19.292 14.632 13.308 1.00 43.42 87 GLY A N 1
ATOM 654 C CA . GLY A 1 87 ? 18.412 13.715 12.608 1.00 43.63 87 GLY A CA 1
ATOM 655 C C . GLY A 1 87 ? 19.126 12.954 11.505 1.00 42.82 87 GLY A C 1
ATOM 656 O O . GLY A 1 87 ? 18.513 12.583 10.509 1.00 42.93 87 GLY A O 1
ATOM 657 N N . LEU A 1 88 ? 20.430 12.724 11.696 1.00 42.48 88 LEU A N 1
ATOM 658 C CA . LEU A 1 88 ? 21.264 11.976 10.762 1.00 43.14 88 LEU A CA 1
ATOM 659 C C . LEU A 1 88 ? 21.386 10.529 11.233 1.00 43.43 88 LEU A C 1
ATOM 660 O O . LEU A 1 88 ? 21.097 10.228 12.390 1.00 43.80 88 LEU A O 1
ATOM 665 N N . PRO A 1 89 ? 21.810 9.589 10.357 1.00 41.93 89 PRO A N 1
ATOM 666 C CA . PRO A 1 89 ? 22.075 8.213 10.778 1.00 41.80 89 PRO A CA 1
ATOM 667 C C . PRO A 1 89 ? 23.095 8.162 11.925 1.00 37.59 89 PRO A C 1
ATOM 668 O O . PRO A 1 89 ? 24.184 8.681 11.754 1.00 34.89 89 PRO A O 1
ATOM 672 N N . VAL A 1 90 ? 22.704 7.561 13.055 1.00 41.28 90 VAL A N 1
ATOM 673 C CA . VAL A 1 90 ? 23.554 7.430 14.238 1.00 39.09 90 VAL A CA 1
ATOM 674 C C . VAL A 1 90 ? 24.523 6.268 14.039 1.00 40.61 90 VAL A C 1
ATOM 675 O O . VAL A 1 90 ? 24.091 5.127 13.875 1.00 38.60 90 VAL A O 1
ATOM 679 N N . PRO A 1 91 ? 25.855 6.512 14.059 1.00 44.79 91 PRO A N 1
ATOM 680 C CA . PRO A 1 91 ? 26.833 5.462 13.775 1.00 40.93 91 PRO A CA 1
ATOM 681 C C . PRO A 1 91 ? 26.906 4.420 14.900 1.00 40.90 91 PRO A C 1
ATOM 682 O O . PRO A 1 91 ? 26.939 4.809 16.047 1.00 40.68 91 PRO A O 1
ATOM 686 N N . GLU A 1 92 ? 26.912 3.134 14.535 1.00 48.91 92 GLU A N 1
ATOM 687 C CA . GLU A 1 92 ? 27.059 2.038 15.482 1.00 55.22 92 GLU A CA 1
ATOM 688 C C . GLU A 1 92 ? 28.538 1.733 15.675 1.00 47.78 92 GLU A C 1
ATOM 689 O O . GLU A 1 92 ? 29.382 2.186 14.900 1.00 41.13 92 GLU A O 1
ATOM 695 N N . MET A 1 93 ? 28.847 0.974 16.729 1.00 39.77 93 MET A N 1
ATOM 696 C CA . MET A 1 93 ? 30.210 0.545 16.994 1.00 35.02 93 MET A CA 1
ATOM 697 C C . MET A 1 93 ? 30.639 -0.343 15.830 1.00 37.39 93 MET A C 1
ATOM 698 O O . MET A 1 93 ? 29.879 -1.208 15.394 1.00 34.53 93 MET A O 1
ATOM 703 N N . PRO A 1 94 ? 31.866 -0.159 15.291 1.00 34.28 94 PRO A N 1
ATOM 704 C CA . PRO A 1 94 ? 32.302 -0.881 14.098 1.00 33.36 94 PRO A CA 1
ATOM 705 C C . PRO A 1 94 ? 32.664 -2.340 14.410 1.00 36.69 94 PRO A C 1
ATOM 706 O O . PRO A 1 94 ? 32.776 -2.676 15.577 1.00 38.16 94 PRO A O 1
ATOM 710 N N . THR A 1 95 ? 32.847 -3.155 13.365 1.00 38.12 95 THR A N 1
ATOM 711 C CA . THR A 1 95 ? 33.328 -4.520 13.502 1.00 38.50 95 THR A CA 1
ATOM 712 C C . THR A 1 95 ? 34.798 -4.520 13.906 1.00 39.08 95 THR A C 1
ATOM 713 O O . THR A 1 95 ? 35.508 -3.531 13.698 1.00 33.36 95 THR A O 1
ATOM 717 N N . ALA A 1 96 ? 35.238 -5.650 14.474 1.00 43.52 96 ALA A N 1
ATOM 718 C CA . ALA A 1 96 ? 36.619 -5.877 14.876 1.00 38.27 96 ALA A CA 1
ATOM 719 C C . ALA A 1 96 ? 37.128 -7.179 14.253 1.00 41.88 96 ALA A C 1
ATOM 720 O O . ALA A 1 96 ? 36.758 -8.272 14.688 1.00 49.78 96 ALA A O 1
ATOM 722 N N . GLU A 1 97 ? 37.974 -7.040 13.224 1.00 46.35 97 GLU A N 1
ATOM 723 C CA . GLU A 1 97 ? 38.566 -8.156 12.485 1.00 45.05 97 GLU A CA 1
ATOM 724 C C . GLU A 1 97 ? 40.003 -8.410 12.930 1.00 38.34 97 GLU A C 1
ATOM 725 O O . GLU A 1 97 ? 40.670 -7.511 13.444 1.00 39.43 97 GLU A O 1
ATOM 731 N N . ASN A 1 98 ? 40.475 -9.643 12.714 1.00 39.17 98 ASN A N 1
ATOM 732 C CA . ASN A 1 98 ? 41.831 -10.060 13.055 1.00 39.09 98 ASN A CA 1
ATOM 733 C C . ASN A 1 98 ? 42.196 -9.677 14.487 1.00 37.58 98 ASN A C 1
ATOM 734 O O . ASN A 1 98 ? 43.216 -9.015 14.722 1.00 37.01 98 ASN A O 1
ATOM 739 N N . ILE A 1 99 ? 41.343 -10.083 15.437 1.00 35.43 99 ILE A N 1
ATOM 740 C CA . ILE A 1 99 ? 41.549 -9.803 16.855 1.00 33.12 99 ILE A CA 1
ATOM 741 C C . ILE A 1 99 ? 42.684 -10.680 17.365 1.00 33.46 99 ILE A C 1
ATOM 742 O O . ILE A 1 99 ? 42.605 -11.905 17.289 1.00 35.68 99 ILE A O 1
ATOM 747 N N . THR A 1 100 ? 43.733 -10.030 17.881 1.00 32.97 100 THR A N 1
ATOM 748 C CA . THR A 1 100 ? 44.943 -10.688 18.347 1.00 35.81 100 THR A CA 1
ATOM 749 C C . THR A 1 100 ? 45.447 -10.038 19.634 1.00 32.51 100 THR A C 1
ATOM 750 O O . THR A 1 100 ? 45.703 -8.838 19.672 1.00 30.76 100 THR A O 1
ATOM 754 N N . VAL A 1 101 ? 45.585 -10.857 20.684 1.00 32.54 101 VAL A N 1
ATOM 755 C CA . VAL A 1 101 ? 46.202 -10.446 21.941 1.00 32.95 101 VAL A CA 1
ATOM 756 C C . VAL A 1 101 ? 47.708 -10.392 21.716 1.00 33.05 101 VAL A C 1
ATOM 757 O O . VAL A 1 101 ? 48.314 -11.401 21.374 1.00 35.48 101 VAL A O 1
ATOM 761 N N . ARG A 1 102 ? 48.298 -9.207 21.902 1.00 31.10 102 ARG A N 1
ATOM 762 C CA . ARG A 1 102 ? 49.728 -8.925 21.591 1.00 33.41 102 ARG A CA 1
ATOM 763 C C . ARG A 1 102 ? 50.509 -8.568 22.863 1.00 31.65 102 ARG A C 1
ATOM 764 O O . ARG A 1 102 ? 51.742 -8.446 22.761 1.00 32.13 102 ARG A O 1
ATOM 772 N N . GLY A 1 103 ? 49.835 -8.404 24.007 1.00 28.99 103 GLY A N 1
ATOM 773 C CA . GLY A 1 103 ? 50.503 -8.095 25.256 1.00 30.80 103 GLY A CA 1
ATOM 774 C C . GLY A 1 103 ? 49.617 -8.202 26.477 1.00 33.94 103 GLY A C 1
ATOM 775 O O . GLY A 1 103 ? 48.392 -8.279 26.356 1.00 36.02 103 GLY A O 1
ATOM 776 N N . GLU A 1 104 ? 50.254 -8.217 27.655 1.00 39.44 104 GLU A N 1
ATOM 777 C CA . GLU A 1 104 ? 49.576 -8.180 28.949 1.00 38.36 104 GLU A CA 1
ATOM 778 C C . GLU A 1 104 ? 50.367 -7.306 29.929 1.00 32.94 104 GLU A C 1
ATOM 779 O O . GLU A 1 104 ? 51.580 -7.164 29.811 1.00 29.28 104 GLU A O 1
ATOM 785 N N . LYS A 1 105 ? 49.654 -6.704 30.884 1.00 34.47 105 LYS A N 1
ATOM 786 C CA . LYS A 1 105 ? 50.253 -5.914 31.947 1.00 36.75 105 LYS A CA 1
ATOM 787 C C . LYS A 1 105 ? 50.348 -6.805 33.181 1.00 40.21 105 LYS A C 1
ATOM 788 O O . LYS A 1 105 ? 49.326 -7.210 33.738 1.00 44.41 105 LYS A O 1
ATOM 794 N N . ILE A 1 106 ? 51.587 -7.124 33.577 1.00 43.92 106 ILE A N 1
ATOM 795 C CA . ILE A 1 106 ? 51.876 -8.029 34.687 1.00 48.77 106 ILE A CA 1
ATOM 796 C C . ILE A 1 106 ? 52.961 -7.419 35.569 1.00 47.08 106 ILE A C 1
ATOM 797 O O . ILE A 1 106 ? 54.031 -7.061 35.078 1.00 45.69 106 ILE A O 1
ATOM 802 N N . ASN A 1 107 ? 52.672 -7.308 36.871 1.00 46.49 107 ASN A N 1
ATOM 803 C CA . ASN A 1 107 ? 53.638 -6.852 37.867 1.00 51.55 107 ASN A CA 1
ATOM 804 C C . ASN A 1 107 ? 54.215 -5.464 37.570 1.00 52.81 107 ASN A C 1
ATOM 805 O O . ASN A 1 107 ? 55.381 -5.188 37.854 1.00 56.14 107 ASN A O 1
ATOM 810 N N . GLY A 1 108 ? 53.378 -4.593 36.997 1.00 62.31 108 GLY A N 1
ATOM 811 C CA . GLY A 1 108 ? 53.733 -3.213 36.710 1.00 61.54 108 GLY A CA 1
ATOM 812 C C . GLY A 1 108 ? 54.506 -2.964 35.422 1.00 58.66 108 GLY A C 1
ATOM 813 O O . GLY A 1 108 ? 54.867 -1.820 35.139 1.00 50.63 108 GLY A O 1
ATOM 814 N N . GLU A 1 109 ? 54.745 -4.024 34.638 1.00 60.48 109 GLU A N 1
ATOM 815 C CA . GLU A 1 109 ? 55.516 -3.931 33.397 1.00 54.46 109 GLU A CA 1
ATOM 816 C C . GLU A 1 109 ? 54.775 -4.529 32.200 1.00 44.97 109 GLU A C 1
ATOM 817 O O . GLU A 1 109 ? 53.975 -5.456 32.346 1.00 41.50 109 GLU A O 1
ATOM 823 N N . VAL A 1 110 ? 55.062 -3.982 31.012 1.00 44.59 110 VAL A N 1
ATOM 824 C CA . VAL A 1 110 ? 54.430 -4.395 29.759 1.00 44.23 110 VAL A CA 1
ATOM 825 C C . VAL A 1 110 ? 55.068 -5.675 29.207 1.00 45.81 110 VAL A C 1
ATOM 826 O O . VAL A 1 110 ? 56.188 -5.645 28.700 1.00 43.84 110 VAL A O 1
ATOM 830 N N . GLU A 1 111 ? 54.331 -6.789 29.317 1.00 55.89 111 GLU A N 1
ATOM 831 C CA . GLU A 1 111 ? 54.710 -8.095 28.770 1.00 62.63 111 GLU A CA 1
ATOM 832 C C . GLU A 1 111 ? 54.173 -8.194 27.341 1.00 54.23 111 GLU A C 1
ATOM 833 O O . GLU A 1 111 ? 53.163 -7.572 27.016 1.00 47.97 111 GLU A O 1
ATOM 839 N N . ALA A 1 112 ? 54.839 -8.995 26.503 1.00 54.07 112 ALA A N 1
ATOM 840 C CA . ALA A 1 112 ? 54.500 -9.106 25.084 1.00 58.31 112 ALA A CA 1
ATOM 841 C C . ALA A 1 112 ? 53.580 -10.284 24.693 1.00 61.42 112 ALA A C 1
ATOM 842 O O . ALA A 1 112 ? 53.132 -10.361 23.550 1.00 70.71 112 ALA A O 1
ATOM 844 N N . LYS A 1 113 ? 53.279 -11.174 25.647 1.00 58.58 113 LYS A N 1
ATOM 845 C CA . LYS A 1 113 ? 52.464 -12.373 25.397 1.00 78.36 113 LYS A CA 1
ATOM 846 C C . LYS A 1 113 ? 53.014 -13.225 24.245 1.00 89.08 113 LYS A C 1
ATOM 847 O O . LYS A 1 113 ? 52.542 -13.149 23.107 1.00 63.61 113 LYS A O 1
ATOM 853 N N . MET B 1 1 ? 23.066 8.826 -14.662 1.00 62.48 1 MET B N 1
ATOM 854 C CA . MET B 1 1 ? 23.548 8.748 -13.252 1.00 62.92 1 MET B CA 1
ATOM 855 C C . MET B 1 1 ? 22.472 9.110 -12.228 1.00 57.62 1 MET B C 1
ATOM 856 O O . MET B 1 1 ? 22.478 8.561 -11.135 1.00 43.89 1 MET B O 1
ATOM 861 N N . THR B 1 2 ? 21.564 10.025 -12.597 1.00 54.25 2 THR B N 1
ATOM 862 C CA . THR B 1 2 ? 20.549 10.589 -11.702 1.00 53.57 2 THR B CA 1
ATOM 863 C C . THR B 1 2 ? 19.139 10.107 -12.071 1.00 49.59 2 THR B C 1
ATOM 864 O O . THR B 1 2 ? 18.850 9.853 -13.237 1.00 46.29 2 THR B O 1
ATOM 868 N N . ALA B 1 3 ? 18.273 9.987 -11.057 1.00 42.09 3 ALA B N 1
ATOM 869 C CA . ALA B 1 3 ? 16.895 9.541 -11.226 1.00 38.96 3 ALA B CA 1
ATOM 870 C C . ALA B 1 3 ? 15.958 10.357 -10.350 1.00 35.06 3 ALA B C 1
ATOM 871 O O . ALA B 1 3 ? 16.263 10.639 -9.197 1.00 39.81 3 ALA B O 1
ATOM 873 N N . THR B 1 4 ? 14.801 10.717 -10.909 1.00 34.59 4 THR B N 1
ATOM 874 C CA . THR B 1 4 ? 13.792 11.481 -10.202 1.00 34.04 4 THR B CA 1
ATOM 875 C C . THR B 1 4 ? 12.886 10.542 -9.413 1.00 35.13 4 THR B C 1
ATOM 876 O O . THR B 1 4 ? 12.356 9.568 -9.956 1.00 45.85 4 THR B O 1
ATOM 880 N N . VAL B 1 5 ? 12.703 10.864 -8.130 1.00 28.34 5 VAL B N 1
ATOM 881 C CA . VAL B 1 5 ? 11.816 10.134 -7.237 1.00 25.67 5 VAL B CA 1
ATOM 882 C C . VAL B 1 5 ? 10.859 11.096 -6.546 1.00 24.21 5 VAL B C 1
ATOM 883 O O . VAL B 1 5 ? 11.099 12.295 -6.520 1.00 28.79 5 VAL B O 1
ATOM 887 N N . GLY B 1 6 ? 9.769 10.549 -6.001 1.00 24.38 6 GLY B N 1
ATOM 888 C CA . GLY B 1 6 ? 8.786 11.294 -5.239 1.00 24.97 6 GLY B CA 1
ATOM 889 C C . GLY B 1 6 ? 8.580 10.648 -3.887 1.00 24.35 6 GLY B C 1
ATOM 890 O O . GLY B 1 6 ? 8.655 9.425 -3.768 1.00 24.65 6 GLY B O 1
ATOM 891 N N . ARG B 1 7 ? 8.321 11.470 -2.864 1.00 24.50 7 ARG B N 1
ATOM 892 C CA . ARG B 1 7 ? 8.121 11.006 -1.465 1.00 22.58 7 ARG B CA 1
ATOM 893 C C . ARG B 1 7 ? 7.115 11.907 -0.741 1.00 22.74 7 ARG B C 1
ATOM 894 O O . ARG B 1 7 ? 7.324 13.132 -0.735 1.00 26.74 7 ARG B O 1
ATOM 902 N N . TRP B 1 8 ? 6.062 11.304 -0.176 1.00 23.58 8 TRP B N 1
ATOM 903 C CA . TRP B 1 8 ? 5.159 11.952 0.764 1.00 25.39 8 TRP B CA 1
ATOM 904 C C . TRP B 1 8 ? 5.849 11.982 2.124 1.00 24.96 8 TRP B C 1
ATOM 905 O O . TRP B 1 8 ? 6.163 10.932 2.681 1.00 31.52 8 TRP B O 1
ATOM 916 N N . MET B 1 9 ? 6.089 13.192 2.640 1.00 25.54 9 MET B N 1
ATOM 917 C CA . MET B 1 9 ? 6.812 13.407 3.891 1.00 29.81 9 MET B CA 1
ATOM 918 C C . MET B 1 9 ? 6.191 14.537 4.697 1.00 29.08 9 MET B C 1
ATOM 919 O O . MET B 1 9 ? 5.444 15.359 4.159 1.00 35.03 9 MET B O 1
ATOM 924 N N . GLY B 1 10 ? 6.514 14.571 5.994 1.00 27.96 10 GLY B N 1
ATOM 925 C CA . GLY B 1 10 ? 6.057 15.620 6.892 1.00 31.47 10 GLY B CA 1
ATOM 926 C C . GLY B 1 10 ? 6.886 16.899 6.778 1.00 31.57 10 GLY B C 1
ATOM 927 O O . GLY B 1 10 ? 7.997 16.877 6.254 1.00 26.41 10 GLY B O 1
ATOM 928 N N . PRO B 1 11 ? 6.372 18.048 7.275 1.00 41.22 11 PRO B N 1
ATOM 929 C CA . PRO B 1 11 ? 7.109 19.315 7.240 1.00 40.42 11 PRO B CA 1
ATOM 930 C C . PRO B 1 11 ? 8.545 19.237 7.786 1.00 40.57 11 PRO B C 1
ATOM 931 O O . PRO B 1 11 ? 9.424 19.822 7.178 1.00 42.38 11 PRO B O 1
ATOM 935 N N . ALA B 1 12 ? 8.742 18.530 8.905 1.00 38.38 12 ALA B N 1
ATOM 936 C CA . ALA B 1 12 ? 10.045 18.416 9.561 1.00 43.31 12 ALA B CA 1
ATOM 937 C C . ALA B 1 12 ? 11.088 17.715 8.682 1.00 36.42 12 ALA B C 1
ATOM 938 O O . ALA B 1 12 ? 12.241 18.141 8.625 1.00 45.25 12 ALA B O 1
ATOM 940 N N . GLU B 1 13 ? 10.675 16.643 8.000 1.00 31.34 13 GLU B N 1
ATOM 941 C CA . GLU B 1 13 ? 11.554 15.923 7.088 1.00 31.65 13 GLU B CA 1
ATOM 942 C C . GLU B 1 13 ? 11.937 16.803 5.902 1.00 32.29 13 GLU B C 1
ATOM 943 O O . GLU B 1 13 ? 13.110 16.883 5.541 1.00 34.00 13 GLU B O 1
ATOM 949 N N . TYR B 1 14 ? 10.939 17.456 5.294 1.00 30.15 14 TYR B N 1
ATOM 950 C CA . TYR B 1 14 ? 11.121 18.360 4.126 1.00 30.70 14 TYR B CA 1
ATOM 951 C C . TYR B 1 14 ? 12.140 19.447 4.482 1.00 31.19 14 TYR B C 1
ATOM 952 O O . TYR B 1 14 ? 13.075 19.675 3.682 1.00 28.76 14 TYR B O 1
ATOM 961 N N . GLN B 1 15 ? 11.959 20.081 5.646 1.00 34.10 15 GLN B N 1
ATOM 962 C CA . GLN B 1 15 ? 12.845 21.141 6.109 1.00 38.57 15 GLN B CA 1
ATOM 963 C C . GLN B 1 15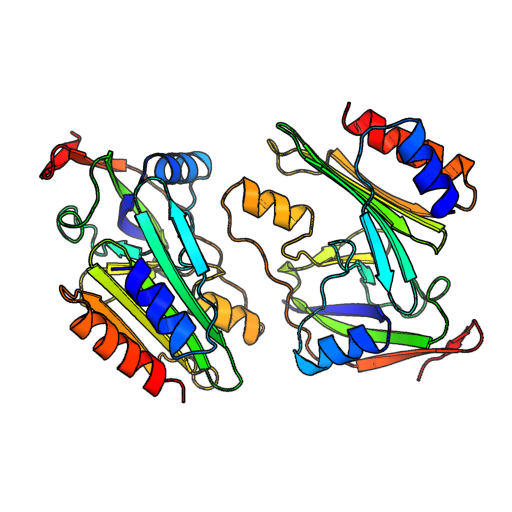 ? 14.279 20.633 6.248 1.00 35.81 15 GLN B C 1
ATOM 964 O O . GLN B 1 15 ? 15.219 21.284 5.797 1.00 35.42 15 GLN B O 1
ATOM 970 N N . GLN B 1 16 ? 14.435 19.452 6.855 1.00 34.21 16 GLN B N 1
ATOM 971 C CA . GLN B 1 16 ? 15.748 18.852 7.059 1.00 36.66 16 GLN B CA 1
ATOM 972 C C . GLN B 1 16 ? 16.406 18.526 5.723 1.00 38.19 16 GLN B C 1
ATOM 973 O O . GLN B 1 16 ? 17.593 18.798 5.534 1.00 39.52 16 GLN B O 1
ATOM 979 N N . MET B 1 17 ? 15.618 17.954 4.802 1.00 41.62 17 MET B N 1
ATOM 980 C CA . MET B 1 17 ? 16.074 17.613 3.455 1.00 40.58 17 MET B CA 1
ATOM 981 C C . MET B 1 17 ? 16.549 18.843 2.679 1.00 45.25 17 MET B C 1
ATOM 982 O O . MET B 1 17 ? 17.535 18.778 1.942 1.00 43.84 17 MET B O 1
ATOM 987 N N . LEU B 1 18 ? 15.833 19.959 2.852 1.00 43.30 18 LEU B N 1
ATOM 988 C CA . LEU B 1 18 ? 16.143 21.214 2.181 1.00 45.54 18 LEU B CA 1
ATOM 989 C C . LEU B 1 18 ? 17.385 21.890 2.775 1.00 49.35 18 LEU B C 1
ATOM 990 O O . LEU B 1 18 ? 18.228 22.405 2.040 1.00 45.48 18 LEU B O 1
ATOM 995 N N . ASP B 1 19 ? 17.486 21.874 4.110 1.00 49.28 19 ASP B N 1
ATOM 996 C CA . ASP B 1 19 ? 18.606 22.475 4.843 1.00 48.43 19 ASP B CA 1
ATOM 997 C C . ASP B 1 19 ? 19.947 21.773 4.602 1.00 44.06 19 ASP B C 1
ATOM 998 O O . ASP B 1 19 ? 20.992 22.414 4.645 1.00 44.66 19 ASP B O 1
ATOM 1003 N N . THR B 1 20 ? 19.905 20.456 4.362 1.00 39.69 20 THR B N 1
ATOM 1004 C CA . THR B 1 20 ? 21.106 19.646 4.144 1.00 40.38 20 THR B CA 1
ATOM 1005 C C . THR B 1 20 ? 21.349 19.258 2.680 1.00 38.74 20 THR B C 1
ATOM 1006 O O . THR B 1 20 ? 22.458 18.864 2.323 1.00 40.19 20 THR B O 1
ATOM 1010 N N . GLY B 1 21 ? 20.309 19.366 1.844 1.00 38.46 21 GLY B N 1
ATOM 1011 C CA . GLY B 1 21 ? 20.346 18.899 0.467 1.00 36.17 21 GLY B CA 1
ATOM 1012 C C . GLY B 1 21 ? 20.643 17.413 0.383 1.00 34.07 21 GLY B C 1
ATOM 1013 O O . GLY B 1 21 ? 21.296 16.954 -0.551 1.00 34.83 21 GLY B O 1
ATOM 1014 N N . THR B 1 22 ? 20.146 16.667 1.375 1.00 33.07 22 THR B N 1
ATOM 1015 C CA . THR B 1 22 ? 20.429 15.251 1.560 1.00 33.02 22 THR B CA 1
ATOM 1016 C C . THR B 1 22 ? 19.147 14.551 1.985 1.00 30.98 22 THR B C 1
ATOM 1017 O O . THR B 1 22 ? 18.361 15.099 2.755 1.00 33.67 22 THR B O 1
ATOM 1021 N N . VAL B 1 23 ? 18.941 13.333 1.482 1.00 31.38 23 VAL B N 1
ATOM 1022 C CA . VAL B 1 23 ? 17.764 12.547 1.827 1.00 31.60 23 VAL B CA 1
ATOM 1023 C C . VAL B 1 23 ? 17.844 12.161 3.304 1.00 32.36 23 VAL B C 1
ATOM 1024 O O . VAL B 1 23 ? 18.875 11.667 3.772 1.00 28.77 23 VAL B O 1
ATOM 1028 N N . VAL B 1 24 ? 16.749 12.402 4.031 1.00 34.25 24 VAL B N 1
ATOM 1029 C CA . VAL B 1 24 ? 16.638 12.034 5.433 1.00 34.90 24 VAL B CA 1
ATOM 1030 C C . VAL B 1 24 ? 16.365 10.534 5.522 1.00 30.91 24 VAL B C 1
ATOM 1031 O O . VAL B 1 24 ? 15.507 10.010 4.811 1.00 22.91 24 VAL B O 1
ATOM 1035 N N . GLN B 1 25 ? 17.111 9.852 6.398 1.00 36.57 25 GLN B N 1
ATOM 1036 C CA . GLN B 1 25 ? 16.921 8.431 6.652 1.00 30.42 25 GLN B CA 1
ATOM 1037 C C . GLN B 1 25 ? 15.701 8.270 7.537 1.00 25.53 25 GLN B C 1
ATOM 1038 O O . GLN B 1 25 ? 15.638 8.844 8.625 1.00 29.00 25 GLN B O 1
ATOM 1044 N N . SER B 1 26 ? 14.729 7.486 7.063 1.00 22.79 26 SER B N 1
ATOM 1045 C CA . SER B 1 26 ? 13.552 7.144 7.840 1.00 24.59 26 SER B CA 1
ATOM 1046 C C . SER B 1 26 ? 13.976 6.581 9.189 1.00 25.79 26 SER B C 1
ATOM 1047 O O . SER B 1 26 ? 15.008 5.922 9.294 1.00 42.45 26 SER B O 1
ATOM 1050 N N . SER B 1 27 ? 13.168 6.830 10.224 1.00 27.10 27 SER B N 1
ATOM 1051 C CA . SER B 1 27 ? 13.408 6.244 11.542 1.00 31.11 27 SER B CA 1
ATOM 1052 C C . SER B 1 27 ? 13.102 4.733 11.556 1.00 29.25 27 SER B C 1
ATOM 1053 O O . SER B 1 27 ? 13.327 4.064 12.559 1.00 29.94 27 SER B O 1
ATOM 1056 N N . THR B 1 28 ? 12.591 4.213 10.433 1.00 26.35 28 THR B N 1
ATOM 1057 C CA . THR B 1 28 ? 12.480 2.774 10.199 1.00 26.51 28 THR B CA 1
ATOM 1058 C C . THR B 1 28 ? 13.801 2.134 9.775 1.00 27.39 28 THR B C 1
ATOM 1059 O O . THR B 1 28 ? 13.955 0.914 9.861 1.00 32.78 28 THR B O 1
ATOM 1063 N N . GLY B 1 29 ? 14.732 2.961 9.288 1.00 28.23 29 GLY B N 1
ATOM 1064 C CA . GLY B 1 29 ? 16.035 2.513 8.824 1.00 29.63 29 GLY B CA 1
ATOM 1065 C C . GLY B 1 29 ? 16.185 2.565 7.317 1.00 28.38 29 GLY B C 1
ATOM 1066 O O . GLY B 1 29 ? 17.303 2.667 6.806 1.00 32.99 29 GLY B O 1
ATOM 1067 N N . THR B 1 30 ? 15.052 2.486 6.611 1.00 28.71 30 THR B N 1
ATOM 1068 C CA . THR B 1 30 ? 15.013 2.534 5.156 1.00 36.52 30 THR B CA 1
ATOM 1069 C C . THR B 1 30 ? 13.970 3.550 4.684 1.00 30.29 30 THR B C 1
ATOM 1070 O O . THR B 1 30 ? 12.790 3.457 5.029 1.00 31.49 30 THR B O 1
ATOM 1074 N N . THR B 1 31 ? 14.425 4.528 3.897 1.00 24.61 31 THR B N 1
ATOM 1075 C CA . THR B 1 31 ? 13.550 5.521 3.309 1.00 25.50 31 THR B CA 1
ATOM 1076 C C . THR B 1 31 ? 13.003 4.966 1.999 1.00 24.34 31 THR B C 1
ATOM 1077 O O . THR B 1 31 ? 13.766 4.562 1.124 1.00 30.90 31 THR B O 1
ATOM 1081 N N . HIS B 1 32 ? 11.673 4.931 1.886 1.00 20.83 32 HIS B N 1
ATOM 1082 C CA . HIS B 1 32 ? 10.994 4.458 0.694 1.00 24.88 32 HIS B CA 1
ATOM 1083 C C . HIS B 1 32 ? 10.577 5.659 -0.137 1.00 22.74 32 HIS B C 1
ATOM 1084 O O . HIS B 1 32 ? 10.231 6.701 0.408 1.00 20.79 32 HIS B O 1
ATOM 1091 N N . VAL B 1 33 ? 10.645 5.505 -1.463 1.00 22.34 33 VAL B N 1
ATOM 1092 C CA . VAL B 1 33 ? 10.259 6.541 -2.414 1.00 24.58 33 VAL B CA 1
ATOM 1093 C C . VAL B 1 33 ? 9.497 5.898 -3.555 1.00 23.59 33 VAL B C 1
ATOM 1094 O O . VAL B 1 33 ? 9.626 4.704 -3.786 1.00 20.94 33 VAL B O 1
ATOM 1098 N N . ALA B 1 34 ? 8.696 6.702 -4.259 1.00 25.71 34 ALA B N 1
ATOM 1099 C CA . ALA B 1 34 ? 8.038 6.273 -5.485 1.00 30.98 34 ALA B CA 1
ATOM 1100 C C . ALA B 1 34 ? 9.051 6.355 -6.623 1.00 27.52 34 ALA B C 1
ATOM 1101 O O . ALA B 1 34 ? 9.765 7.354 -6.752 1.00 22.49 34 ALA B O 1
ATOM 1103 N N . TYR B 1 35 ? 9.131 5.280 -7.417 1.00 25.99 35 TYR B N 1
ATOM 1104 C CA . TYR B 1 35 ? 9.953 5.194 -8.654 1.00 30.24 35 TYR B CA 1
ATOM 1105 C C . TYR B 1 35 ? 9.227 4.322 -9.673 1.00 31.74 35 TYR B C 1
ATOM 1106 O O . TYR B 1 35 ? 9.054 3.126 -9.448 1.00 44.39 35 TYR B O 1
ATOM 1115 N N . PRO B 1 36 ? 8.767 4.881 -10.819 1.00 35.39 36 PRO B N 1
ATOM 1116 C CA . PRO B 1 36 ? 8.957 6.295 -11.148 1.00 32.66 36 PRO B CA 1
ATOM 1117 C C . PRO B 1 36 ? 8.119 7.230 -10.259 1.00 31.69 36 PRO B C 1
ATOM 1118 O O . PRO B 1 36 ? 7.093 6.790 -9.752 1.00 27.41 36 PRO B O 1
ATOM 1122 N N . ALA B 1 37 ? 8.586 8.473 -10.081 1.00 29.55 37 ALA B N 1
ATOM 1123 C CA . ALA B 1 37 ? 7.906 9.465 -9.261 1.00 29.21 37 ALA B CA 1
ATOM 1124 C C . ALA B 1 37 ? 6.446 9.561 -9.681 1.00 29.16 37 ALA B C 1
ATOM 1125 O O . ALA B 1 37 ? 6.147 9.825 -10.840 1.00 37.01 37 ALA B O 1
ATOM 1127 N N . ASP B 1 38 ? 5.546 9.334 -8.721 1.00 27.38 38 ASP B N 1
ATOM 1128 C CA . ASP B 1 38 ? 4.112 9.323 -8.951 1.00 28.20 38 ASP B CA 1
ATOM 1129 C C . ASP B 1 38 ? 3.390 9.865 -7.719 1.00 27.87 38 ASP B C 1
ATOM 1130 O O . ASP B 1 38 ? 3.527 9.323 -6.620 1.00 27.54 38 ASP B O 1
ATOM 1135 N N . ILE B 1 39 ? 2.620 10.940 -7.918 1.00 29.91 39 ILE B N 1
ATOM 1136 C CA . ILE B 1 39 ? 1.916 11.626 -6.841 1.00 30.26 39 ILE B CA 1
ATOM 1137 C C . ILE B 1 39 ? 0.783 10.797 -6.230 1.00 31.36 39 ILE B C 1
ATOM 1138 O O . ILE B 1 39 ? 0.501 10.933 -5.037 1.00 33.16 39 ILE B O 1
ATOM 1143 N N . ASP B 1 40 ? 0.156 9.940 -7.050 1.00 32.25 40 ASP B N 1
ATOM 1144 C CA . ASP B 1 40 ? -0.965 9.093 -6.632 1.00 37.73 40 ASP B CA 1
ATOM 1145 C C . ASP B 1 40 ? -0.535 7.717 -6.099 1.00 38.80 40 ASP B C 1
ATOM 1146 O O . ASP B 1 40 ? -1.309 7.050 -5.413 1.00 42.97 40 ASP B O 1
ATOM 1151 N N . ALA B 1 41 ? 0.694 7.298 -6.419 1.00 34.75 41 ALA B N 1
ATOM 1152 C CA . ALA B 1 41 ? 1.173 5.965 -6.070 1.00 35.71 41 ALA B CA 1
ATOM 1153 C C . ALA B 1 41 ? 0.959 5.639 -4.589 1.00 36.99 41 ALA B C 1
ATOM 1154 O O . ALA B 1 41 ? 0.451 4.567 -4.258 1.00 45.44 41 ALA B O 1
ATOM 1156 N N . PHE B 1 42 ? 1.343 6.571 -3.708 1.00 34.10 42 PHE B N 1
ATOM 1157 C CA . PHE B 1 42 ? 1.249 6.373 -2.258 1.00 34.05 42 PHE B CA 1
ATOM 1158 C C . PHE B 1 42 ? 0.550 7.522 -1.522 1.00 32.03 42 PHE B C 1
ATOM 1159 O O . PHE B 1 42 ? 0.706 7.683 -0.316 1.00 34.06 42 PHE B O 1
ATOM 1167 N N . GLY B 1 43 ? -0.263 8.282 -2.264 1.00 35.02 43 GLY B N 1
ATOM 1168 C CA . GLY B 1 43 ? -0.999 9.418 -1.739 1.00 35.98 43 GLY B CA 1
ATOM 1169 C C . GLY B 1 43 ? -2.184 9.034 -0.872 1.00 34.95 43 GLY B C 1
ATOM 1170 O O . GLY B 1 43 ? -2.467 9.699 0.122 1.00 49.62 43 GLY B O 1
ATOM 1171 N N . LYS B 1 44 ? -2.873 7.957 -1.258 1.00 37.20 44 LYS B N 1
ATOM 1172 C CA . LYS B 1 44 ? -4.071 7.479 -0.570 1.00 38.96 44 LYS B CA 1
ATOM 1173 C C . LYS B 1 44 ? -3.844 7.373 0.941 1.00 40.58 44 LYS B C 1
ATOM 1174 O O . LYS B 1 44 ? -4.646 7.879 1.731 1.00 36.31 44 LYS B O 1
ATOM 1180 N N . GLN B 1 45 ? -2.731 6.736 1.325 1.00 38.75 45 GLN B N 1
ATOM 1181 C CA . GLN B 1 45 ? -2.411 6.450 2.726 1.00 42.92 45 GLN B CA 1
ATOM 1182 C C . GLN B 1 45 ? -1.597 7.533 3.445 1.00 44.98 45 GLN B C 1
ATOM 1183 O O . GLN B 1 45 ? -1.383 7.441 4.655 1.00 57.71 45 GLN B O 1
ATOM 1189 N N . ALA B 1 46 ? -1.135 8.544 2.699 1.00 41.73 46 ALA B N 1
ATOM 1190 C CA . ALA B 1 46 ? -0.411 9.679 3.272 1.00 35.09 46 ALA B CA 1
ATOM 1191 C C . ALA B 1 46 ? -1.361 10.511 4.133 1.00 34.58 46 ALA B C 1
ATOM 1192 O O . ALA B 1 46 ? -2.482 10.796 3.720 1.00 37.48 46 ALA B O 1
ATOM 1194 N N . LYS B 1 47 ? -0.907 10.888 5.333 1.00 35.04 47 LYS B N 1
ATOM 1195 C CA . LYS B 1 47 ? -1.734 11.629 6.284 1.00 38.98 47 LYS B CA 1
ATOM 1196 C C . LYS B 1 47 ? -1.907 13.088 5.860 1.00 37.01 47 LYS B C 1
ATOM 1197 O O . LYS B 1 47 ? -1.121 13.611 5.064 1.00 34.89 47 LYS B O 1
ATOM 1203 N N . ASN B 1 48 ? -2.949 13.731 6.402 1.00 35.07 48 ASN B N 1
ATOM 1204 C CA . ASN B 1 48 ? -3.189 15.162 6.228 1.00 36.24 48 ASN B CA 1
ATOM 1205 C C . ASN B 1 48 ? -2.025 15.975 6.788 1.00 36.32 48 ASN B C 1
ATOM 1206 O O . ASN B 1 48 ? -1.581 15.733 7.915 1.00 38.19 48 ASN B O 1
ATOM 1211 N N . GLY B 1 49 ? -1.539 16.934 5.991 1.00 34.96 49 GLY B N 1
ATOM 1212 C CA . GLY B 1 49 ? -0.403 17.767 6.341 1.00 34.17 49 GLY B CA 1
ATOM 1213 C C . GLY B 1 49 ? 0.889 17.345 5.664 1.00 31.25 49 GLY B C 1
ATOM 1214 O O . GLY B 1 49 ? 1.869 18.085 5.671 1.00 31.69 49 GLY B O 1
ATOM 1215 N N . ALA B 1 50 ? 0.889 16.143 5.080 1.00 30.02 50 ALA B N 1
ATOM 1216 C CA . ALA B 1 50 ? 2.028 15.630 4.333 1.00 28.19 50 ALA B CA 1
ATOM 1217 C C . ALA B 1 50 ? 2.199 16.412 3.035 1.00 28.29 50 ALA B C 1
ATOM 1218 O O . ALA B 1 50 ? 1.233 16.934 2.482 1.00 26.52 50 ALA B O 1
ATOM 1220 N N . MET B 1 51 ? 3.446 16.483 2.563 1.00 28.82 51 MET B N 1
ATOM 1221 C CA . MET B 1 51 ? 3.803 17.136 1.311 1.00 29.60 51 MET B CA 1
ATOM 1222 C C . MET B 1 51 ? 4.418 16.097 0.388 1.00 26.58 51 MET B C 1
ATOM 1223 O O . MET B 1 51 ? 5.281 15.329 0.811 1.00 24.79 51 MET B O 1
ATOM 1228 N N . TYR B 1 52 ? 3.974 16.072 -0.872 1.00 26.18 52 TYR B N 1
ATOM 1229 C CA . TYR B 1 52 ? 4.575 15.242 -1.948 1.00 26.63 52 TYR B CA 1
ATOM 1230 C C . TYR B 1 52 ? 5.743 16.006 -2.574 1.00 27.62 52 TYR B C 1
ATOM 1231 O O . TYR B 1 52 ? 5.487 16.957 -3.330 1.00 33.34 52 TYR B O 1
ATOM 1240 N N . VAL B 1 53 ? 6.975 15.590 -2.265 1.00 29.04 53 VAL B N 1
ATOM 1241 C CA . VAL B 1 53 ? 8.183 16.238 -2.752 1.00 28.88 53 VAL B CA 1
ATOM 1242 C C . VAL B 1 53 ? 8.894 15.338 -3.747 1.00 30.97 53 VAL B C 1
ATOM 1243 O O . VAL B 1 53 ? 9.119 14.164 -3.469 1.00 31.18 53 VAL B O 1
ATOM 1247 N N . GLU B 1 54 ? 9.240 15.896 -4.911 1.00 40.87 54 GLU B N 1
ATOM 1248 C CA . GLU B 1 54 ? 10.044 15.202 -5.913 1.00 34.99 54 GLU B CA 1
ATOM 1249 C C . GLU B 1 54 ? 11.461 15.759 -5.893 1.00 33.22 54 GLU B C 1
ATOM 1250 O O . GLU B 1 54 ? 11.659 16.965 -5.752 1.00 33.13 54 GLU B O 1
ATOM 1256 N N . PHE B 1 55 ? 12.442 14.862 -6.021 1.00 30.66 55 PHE B N 1
ATOM 1257 C CA . PHE B 1 55 ? 13.853 15.219 -6.003 1.00 33.10 55 PHE B CA 1
ATOM 1258 C C . PHE B 1 55 ? 14.665 14.198 -6.782 1.00 31.92 55 PHE B C 1
ATOM 1259 O O . PHE B 1 55 ? 14.162 13.130 -7.127 1.00 32.81 55 PHE B O 1
ATOM 1267 N N . ASP B 1 56 ? 15.923 14.551 -7.059 1.00 34.27 56 ASP B N 1
ATOM 1268 C CA . ASP B 1 56 ? 16.825 13.755 -7.875 1.00 40.60 56 ASP B CA 1
ATOM 1269 C C . ASP B 1 56 ? 17.933 13.150 -7.021 1.00 38.69 56 ASP B C 1
ATOM 1270 O O . ASP B 1 56 ? 18.631 13.869 -6.303 1.00 36.90 56 ASP B O 1
ATOM 1275 N N . VAL B 1 57 ? 18.079 11.822 -7.108 1.00 35.10 57 VAL B N 1
ATOM 1276 C CA . VAL B 1 57 ? 19.114 11.071 -6.403 1.00 32.87 57 VAL B CA 1
ATOM 1277 C C . VAL B 1 57 ? 19.939 10.275 -7.412 1.00 33.51 57 VAL B C 1
ATOM 1278 O O . VAL B 1 57 ? 19.511 10.094 -8.548 1.00 34.83 57 VAL B O 1
ATOM 1282 N N . PRO B 1 58 ? 21.147 9.789 -7.047 1.00 37.67 58 PRO B N 1
ATOM 1283 C CA . PRO B 1 58 ? 21.927 8.921 -7.929 1.00 42.69 58 PRO B CA 1
ATOM 1284 C C . PRO B 1 58 ? 21.278 7.537 -8.086 1.00 38.70 58 PRO B C 1
ATOM 1285 O O . PRO B 1 58 ? 20.856 6.984 -7.094 1.00 43.18 58 PRO B O 1
ATOM 1289 N N . GLU B 1 59 ? 21.224 7.022 -9.318 1.00 42.10 59 GLU B N 1
ATOM 1290 C CA . GLU B 1 59 ? 20.680 5.699 -9.608 1.00 51.41 59 GLU B CA 1
ATOM 1291 C C . GLU B 1 59 ? 21.269 4.626 -8.685 1.00 56.91 59 GLU B C 1
ATOM 1292 O O . GLU B 1 59 ? 20.541 3.769 -8.177 1.00 47.07 59 GLU B O 1
ATOM 1298 N N . LYS B 1 60 ? 22.587 4.706 -8.461 1.00 54.54 60 LYS B N 1
ATOM 1299 C CA . LYS B 1 60 ? 23.335 3.747 -7.642 1.00 52.30 60 LYS B CA 1
ATOM 1300 C C . LYS B 1 60 ? 22.884 3.656 -6.173 1.00 45.60 60 LYS B C 1
ATOM 1301 O O . LYS B 1 60 ? 23.261 2.713 -5.463 1.00 42.36 60 LYS B O 1
ATOM 1307 N N . SER B 1 61 ? 22.085 4.632 -5.721 1.00 36.36 61 SER B N 1
ATOM 1308 C CA . SER B 1 61 ? 21.538 4.643 -4.366 1.00 38.13 61 SER B CA 1
ATOM 1309 C C . SER B 1 61 ? 20.084 4.159 -4.283 1.00 32.73 61 SER B C 1
ATOM 1310 O O . SER B 1 61 ? 19.521 4.094 -3.193 1.00 32.54 61 SER B O 1
ATOM 1313 N N . LEU B 1 62 ? 19.489 3.823 -5.433 1.00 34.84 62 LEU B N 1
ATOM 1314 C CA . LEU B 1 62 ? 18.154 3.222 -5.498 1.00 32.50 62 LEU B CA 1
ATOM 1315 C C . LEU B 1 62 ? 18.214 1.711 -5.714 1.00 33.45 62 LEU B C 1
ATOM 1316 O O . LEU B 1 62 ? 19.092 1.211 -6.423 1.00 30.49 62 LEU B O 1
ATOM 1321 N N . VAL B 1 63 ? 17.262 0.998 -5.098 1.00 33.94 63 VAL B N 1
ATOM 1322 C CA . VAL B 1 63 ? 16.983 -0.407 -5.384 1.00 36.75 63 VAL B CA 1
ATOM 1323 C C . VAL B 1 63 ? 15.510 -0.505 -5.777 1.00 33.62 63 VAL B C 1
ATOM 1324 O O . VAL B 1 63 ? 14.640 -0.610 -4.914 1.00 36.64 63 VAL B O 1
ATOM 1328 N N . PRO B 1 64 ? 15.181 -0.445 -7.087 1.00 31.11 64 PRO B N 1
ATOM 1329 C CA . PRO B 1 64 ? 13.785 -0.384 -7.526 1.00 31.78 64 PRO B CA 1
ATOM 1330 C C . PRO B 1 64 ? 13.024 -1.713 -7.403 1.00 34.43 64 PRO B C 1
ATOM 1331 O O . PRO B 1 64 ? 13.649 -2.733 -7.187 1.00 35.07 64 PRO B O 1
ATOM 1335 N N . THR B 1 65 ? 11.697 -1.649 -7.552 1.00 35.44 65 THR B N 1
ATOM 1336 C CA . THR B 1 65 ? 10.814 -2.810 -7.547 1.00 36.54 65 THR B CA 1
ATOM 1337 C C . THR B 1 65 ? 9.890 -2.757 -8.762 1.00 37.23 65 THR B C 1
ATOM 1338 O O . THR B 1 65 ? 9.884 -1.773 -9.501 1.00 34.60 65 THR B O 1
ATOM 1342 N N . ASN B 1 66 ? 9.100 -3.822 -8.943 1.00 39.64 66 ASN B N 1
ATOM 1343 C CA . ASN B 1 66 ? 8.059 -3.889 -9.968 1.00 43.64 66 ASN B CA 1
ATOM 1344 C C . ASN B 1 66 ? 6.712 -3.327 -9.500 1.00 42.34 66 ASN B C 1
ATOM 1345 O O . ASN B 1 66 ? 5.715 -3.454 -10.212 1.00 45.13 66 ASN B O 1
ATOM 1350 N N . GLU B 1 67 ? 6.696 -2.707 -8.311 1.00 40.25 67 GLU B N 1
ATOM 1351 C CA . GLU B 1 67 ? 5.475 -2.246 -7.646 1.00 40.12 67 GLU B CA 1
ATOM 1352 C C . GLU B 1 67 ? 5.408 -0.719 -7.452 1.00 41.42 67 GLU B C 1
ATOM 1353 O O . GLU B 1 67 ? 4.610 -0.229 -6.647 1.00 43.70 67 GLU B O 1
ATOM 1359 N N . GLY B 1 68 ? 6.260 0.018 -8.178 1.00 38.46 68 GLY B N 1
ATOM 1360 C CA . GLY B 1 68 ? 6.225 1.472 -8.229 1.00 33.37 68 GLY B CA 1
ATOM 1361 C C . GLY B 1 68 ? 6.956 2.221 -7.133 1.00 33.61 68 GLY B C 1
ATOM 1362 O O . GLY B 1 68 ? 6.920 3.450 -7.103 1.00 46.76 68 GLY B O 1
ATOM 1363 N N . TRP B 1 69 ? 7.618 1.485 -6.232 1.00 35.60 69 TRP B N 1
ATOM 1364 C CA . TRP B 1 69 ? 8.425 2.076 -5.158 1.00 30.77 69 TRP B CA 1
ATOM 1365 C C . TRP B 1 69 ? 9.841 1.519 -5.157 1.00 28.00 69 TRP B C 1
ATOM 1366 O O . TRP B 1 69 ? 10.125 0.531 -5.825 1.00 29.03 69 TRP B O 1
ATOM 1377 N N . ALA B 1 70 ? 10.721 2.178 -4.398 1.00 27.28 70 ALA B N 1
ATOM 1378 C CA . ALA B 1 70 ? 12.131 1.827 -4.310 1.00 30.20 70 ALA B CA 1
ATOM 1379 C C . ALA B 1 70 ? 12.666 2.125 -2.920 1.00 28.82 70 ALA B C 1
ATOM 1380 O O . ALA B 1 70 ? 12.127 2.983 -2.212 1.00 22.99 70 ALA B O 1
ATOM 1382 N N . LYS B 1 71 ? 13.734 1.410 -2.545 1.00 27.88 71 LYS B N 1
ATOM 1383 C CA . LYS B 1 71 ? 14.485 1.674 -1.324 1.00 28.31 71 LYS B CA 1
ATOM 1384 C C . LYS B 1 71 ? 15.636 2.624 -1.633 1.00 25.24 71 LYS B C 1
ATOM 1385 O O . LYS B 1 71 ? 16.262 2.528 -2.685 1.00 26.35 71 LYS B O 1
ATOM 1391 N N . ILE B 1 72 ? 15.911 3.538 -0.701 1.00 24.78 72 ILE B N 1
ATOM 1392 C CA . ILE B 1 72 ? 17.153 4.291 -0.695 1.00 35.44 72 ILE B CA 1
ATOM 1393 C C . ILE B 1 72 ? 18.068 3.618 0.322 1.00 37.52 72 ILE B C 1
ATOM 1394 O O . ILE B 1 72 ? 17.692 3.456 1.485 1.00 50.33 72 ILE B O 1
ATOM 1399 N N . VAL B 1 73 ? 19.255 3.204 -0.138 1.00 43.75 73 VAL B N 1
ATOM 1400 C CA . VAL B 1 73 ? 20.212 2.467 0.688 1.00 40.74 73 VAL B CA 1
ATOM 1401 C C . VAL B 1 73 ? 21.047 3.417 1.543 1.00 42.47 73 VAL B C 1
ATOM 1402 O O . VAL B 1 73 ? 21.915 4.126 1.033 1.00 39.13 73 VAL B O 1
ATOM 1406 N N . GLY B 1 74 ? 20.746 3.435 2.848 1.00 37.55 74 GLY B N 1
ATOM 1407 C CA . GLY B 1 74 ? 21.451 4.231 3.829 1.00 42.23 74 GLY B CA 1
ATOM 1408 C C . GLY B 1 74 ? 22.231 3.346 4.796 1.00 49.87 74 GLY B C 1
ATOM 1409 O O . GLY B 1 74 ? 22.254 2.127 4.645 1.00 47.57 74 GLY B O 1
ATOM 1410 N N . PRO B 1 75 ? 22.905 3.934 5.810 1.00 48.85 75 PRO B N 1
ATOM 1411 C CA . PRO B 1 75 ? 23.641 3.155 6.808 1.00 46.76 75 PRO B CA 1
ATOM 1412 C C . PRO B 1 75 ? 22.806 2.081 7.526 1.00 39.68 75 PRO B C 1
ATOM 1413 O O . PRO B 1 75 ? 23.332 1.012 7.770 1.00 38.65 75 PRO B O 1
ATOM 1417 N N . ASP B 1 76 ? 21.544 2.386 7.843 1.00 38.39 76 ASP B N 1
ATOM 1418 C CA . ASP B 1 76 ? 20.691 1.503 8.636 1.00 37.97 76 ASP B CA 1
ATOM 1419 C C . ASP B 1 76 ? 19.696 0.678 7.815 1.00 31.37 76 ASP B C 1
ATOM 1420 O O . ASP B 1 76 ? 18.881 -0.045 8.374 1.00 30.70 76 ASP B O 1
ATOM 1425 N N . SER B 1 77 ? 19.787 0.775 6.486 1.00 27.79 77 SER B N 1
ATOM 1426 C CA . SER B 1 77 ? 19.079 -0.130 5.590 1.00 25.82 77 SER B CA 1
ATOM 1427 C C . SER B 1 77 ? 19.680 -1.517 5.735 1.00 27.68 77 SER B C 1
ATOM 1428 O O . SER B 1 77 ? 20.806 -1.659 6.204 1.00 33.32 77 SER B O 1
ATOM 1431 N N . ILE B 1 78 ? 18.931 -2.541 5.317 1.00 28.53 78 ILE B N 1
ATOM 1432 C CA . ILE B 1 78 ? 19.395 -3.924 5.388 1.00 31.11 78 ILE B CA 1
ATOM 1433 C C . ILE B 1 78 ? 20.695 -4.099 4.605 1.00 33.71 78 ILE B C 1
ATOM 1434 O O . ILE B 1 78 ? 21.620 -4.759 5.078 1.00 52.34 78 ILE B O 1
ATOM 1439 N N . GLU B 1 79 ? 20.761 -3.488 3.416 1.00 32.90 79 GLU B N 1
ATOM 1440 C CA . GLU B 1 79 ? 21.963 -3.489 2.580 1.00 40.25 79 GLU B CA 1
ATOM 1441 C C . GLU B 1 79 ? 23.143 -2.813 3.299 1.00 34.90 79 GLU B C 1
ATOM 1442 O O . GLU B 1 79 ? 24.287 -3.262 3.198 1.00 38.00 79 GLU B O 1
ATOM 1448 N N . GLY B 1 80 ? 22.841 -1.739 4.035 1.00 32.60 80 GLY B N 1
ATOM 1449 C CA . GLY B 1 80 ? 23.818 -1.001 4.818 1.00 33.77 80 GLY B CA 1
ATOM 1450 C C . GLY B 1 80 ? 24.374 -1.769 6.002 1.00 34.97 80 GLY B C 1
ATOM 1451 O O . GLY B 1 80 ? 25.565 -1.669 6.299 1.00 34.59 80 GLY B O 1
ATOM 1452 N N . ARG B 1 81 ? 23.506 -2.526 6.684 1.00 34.78 81 ARG B N 1
ATOM 1453 C CA . ARG B 1 81 ? 23.865 -3.376 7.853 1.00 41.53 81 ARG B CA 1
ATOM 1454 C C . ARG B 1 81 ? 24.695 -4.578 7.383 1.00 41.11 81 ARG B C 1
ATOM 1455 O O . ARG B 1 81 ? 25.581 -5.010 8.149 1.00 38.42 81 ARG B O 1
ATOM 1463 N N . LEU B 1 82 ? 24.414 -5.091 6.179 1.00 41.91 82 LEU B N 1
ATOM 1464 C CA . LEU B 1 82 ? 25.210 -6.150 5.568 1.00 47.33 82 LEU B CA 1
ATOM 1465 C C . LEU B 1 82 ? 26.642 -5.663 5.358 1.00 50.40 82 LEU B C 1
ATOM 1466 O O . LEU B 1 82 ? 27.602 -6.303 5.806 1.00 46.85 82 LEU B O 1
ATOM 1471 N N . ALA B 1 83 ? 26.763 -4.512 4.686 1.00 45.79 83 ALA B N 1
ATOM 1472 C CA . ALA B 1 83 ? 28.044 -3.878 4.391 1.00 47.79 83 ALA B CA 1
ATOM 1473 C C . ALA B 1 83 ? 28.912 -3.699 5.641 1.00 47.17 83 ALA B C 1
ATOM 1474 O O . ALA B 1 83 ? 30.115 -3.960 5.599 1.00 50.83 83 ALA B O 1
ATOM 1476 N N . LYS B 1 84 ? 28.287 -3.254 6.741 1.00 46.36 84 LYS B N 1
ATOM 1477 C CA . LYS B 1 84 ? 28.966 -3.065 8.026 1.00 48.03 84 LYS B CA 1
ATOM 1478 C C . LYS B 1 84 ? 29.565 -4.377 8.501 1.00 50.34 84 LYS B C 1
ATOM 1479 O O . LYS B 1 84 ? 30.724 -4.423 8.909 1.00 55.72 84 LYS B O 1
ATOM 1485 N N . ARG B 1 85 ? 28.758 -5.441 8.438 1.00 49.95 85 ARG B N 1
ATOM 1486 C CA . ARG B 1 85 ? 29.102 -6.795 8.947 1.00 52.91 85 ARG B CA 1
ATOM 1487 C C . ARG B 1 85 ? 30.221 -7.409 8.097 1.00 52.44 85 ARG B C 1
ATOM 1488 O O . ARG B 1 85 ? 31.141 -7.999 8.689 1.00 53.07 85 ARG B O 1
ATOM 1496 N N . LYS B 1 86 ? 30.134 -7.275 6.769 1.00 57.09 86 LYS B N 1
ATOM 1497 C CA . LYS B 1 86 ? 31.127 -7.824 5.846 1.00 59.80 86 LYS B CA 1
ATOM 1498 C C . LYS B 1 86 ? 32.444 -7.038 5.807 1.00 58.56 86 LYS B C 1
ATOM 1499 O O . LYS B 1 86 ? 33.443 -7.531 5.276 1.00 59.64 86 LYS B O 1
ATOM 1505 N N . GLY B 1 87 ? 32.436 -5.820 6.363 1.00 53.44 87 GLY B N 1
ATOM 1506 C CA . GLY B 1 87 ? 33.588 -4.939 6.359 1.00 56.92 87 GLY B CA 1
ATOM 1507 C C . GLY B 1 87 ? 33.763 -4.224 5.030 1.00 57.12 87 GLY B C 1
ATOM 1508 O O . GLY B 1 87 ? 34.887 -3.907 4.635 1.00 61.34 87 GLY B O 1
ATOM 1509 N N . LEU B 1 88 ? 32.639 -3.972 4.347 1.00 55.71 88 LEU B N 1
ATOM 1510 C CA . LEU B 1 88 ? 32.607 -3.253 3.080 1.00 55.82 88 LEU B CA 1
ATOM 1511 C C . LEU B 1 88 ? 32.269 -1.788 3.337 1.00 53.75 88 LEU B C 1
ATOM 1512 O O . LEU B 1 88 ? 31.793 -1.442 4.416 1.00 48.50 88 LEU B O 1
ATOM 1517 N N . PRO B 1 89 ? 32.514 -0.877 2.367 1.00 65.84 89 PRO B N 1
ATOM 1518 C CA . PRO B 1 89 ? 32.110 0.522 2.513 1.00 61.77 89 PRO B CA 1
ATOM 1519 C C . PRO B 1 89 ? 30.603 0.648 2.787 1.00 50.14 89 PRO B C 1
ATOM 1520 O O . PRO B 1 89 ? 29.832 0.162 1.989 1.00 44.68 89 PRO B O 1
ATOM 1524 N N . VAL B 1 90 ? 30.240 1.277 3.911 1.00 49.60 90 VAL B N 1
ATOM 1525 C CA . VAL B 1 90 ? 28.852 1.490 4.310 1.00 48.83 90 VAL B CA 1
ATOM 1526 C C . VAL B 1 90 ? 28.277 2.683 3.548 1.00 47.49 90 VAL B C 1
ATOM 1527 O O . VAL B 1 90 ? 28.774 3.799 3.678 1.00 53.85 90 VAL B O 1
ATOM 1531 N N . PRO B 1 91 ? 27.207 2.497 2.743 1.00 46.42 91 PRO B N 1
ATOM 1532 C CA . PRO B 1 91 ? 26.672 3.582 1.920 1.00 46.71 91 PRO B CA 1
ATOM 1533 C C . PRO B 1 91 ? 25.965 4.661 2.754 1.00 42.44 91 PRO B C 1
ATOM 1534 O O . PRO B 1 91 ? 25.206 4.309 3.643 1.00 55.95 91 PRO B O 1
ATOM 1538 N N . GLU B 1 92 ? 26.251 5.932 2.457 1.00 44.36 92 GLU B N 1
ATOM 1539 C CA . GLU B 1 92 ? 25.646 7.073 3.141 1.00 46.24 92 GLU B CA 1
ATOM 1540 C C . GLU B 1 92 ? 24.369 7.476 2.422 1.00 37.99 92 GLU B C 1
ATOM 1541 O O . GLU B 1 92 ? 24.139 7.061 1.284 1.00 38.91 92 GLU B O 1
ATOM 1547 N N . MET B 1 93 ? 23.529 8.269 3.098 1.00 34.14 93 MET B N 1
ATOM 1548 C CA . MET B 1 93 ? 22.310 8.786 2.494 1.00 34.03 93 MET B CA 1
ATOM 1549 C C . MET B 1 93 ? 22.718 9.684 1.330 1.00 36.24 93 MET B C 1
ATOM 1550 O O . MET B 1 93 ? 23.625 10.502 1.468 1.00 41.26 93 MET B O 1
ATOM 1555 N N . PRO B 1 94 ? 22.070 9.558 0.151 1.00 32.61 94 PRO B N 1
ATOM 1556 C CA . PRO B 1 94 ? 22.515 10.269 -1.045 1.00 32.92 94 PRO B CA 1
ATOM 1557 C C . PRO B 1 94 ? 22.105 11.747 -1.018 1.00 33.29 94 PRO B C 1
ATOM 1558 O O . PRO B 1 94 ? 21.307 12.110 -0.176 1.00 29.41 94 PRO B O 1
ATOM 1562 N N . THR B 1 95 ? 22.650 12.542 -1.943 1.00 38.59 95 THR B N 1
ATOM 1563 C CA . THR B 1 95 ? 22.254 13.934 -2.116 1.00 39.85 95 THR B CA 1
ATOM 1564 C C . THR B 1 95 ? 20.862 14.010 -2.724 1.00 37.21 95 THR B C 1
ATOM 1565 O O . THR B 1 95 ? 20.401 13.052 -3.337 1.00 33.85 95 THR B O 1
ATOM 1569 N N . ALA B 1 96 ? 20.211 15.167 -2.546 1.00 42.15 96 ALA B N 1
ATOM 1570 C CA . ALA B 1 96 ? 18.888 15.460 -3.092 1.00 39.61 96 ALA B CA 1
ATOM 1571 C C . ALA B 1 96 ? 18.928 16.770 -3.879 1.00 45.47 96 ALA B C 1
ATOM 1572 O O . ALA B 1 96 ? 18.967 17.851 -3.292 1.00 55.77 96 ALA B O 1
ATOM 1574 N N . GLU B 1 97 ? 18.925 16.651 -5.214 1.00 56.46 97 GLU B N 1
ATOM 1575 C CA . GLU B 1 97 ? 18.971 17.781 -6.143 1.00 46.08 97 GLU B CA 1
ATOM 1576 C C . GLU B 1 97 ? 17.579 18.089 -6.703 1.00 40.68 97 GLU B C 1
ATOM 1577 O O . GLU B 1 97 ? 16.715 17.219 -6.751 1.00 34.94 97 GLU B O 1
ATOM 1583 N N . ASN B 1 98 ? 17.386 19.338 -7.139 1.00 43.50 98 ASN B N 1
ATOM 1584 C CA . ASN B 1 98 ? 16.139 19.798 -7.743 1.00 43.34 98 ASN B CA 1
ATOM 1585 C C . ASN B 1 98 ? 14.926 19.426 -6.898 1.00 37.69 98 ASN B C 1
ATOM 1586 O O . ASN B 1 98 ? 13.977 18.813 -7.388 1.00 37.92 98 ASN B O 1
ATOM 1591 N N . ILE B 1 99 ? 14.974 19.801 -5.616 1.00 37.97 99 ILE B N 1
ATOM 1592 C CA . ILE B 1 99 ? 13.899 19.537 -4.665 1.00 35.07 99 ILE B CA 1
ATOM 1593 C C . ILE B 1 99 ? 12.730 20.460 -4.981 1.00 37.60 99 ILE B C 1
ATOM 1594 O O . ILE B 1 99 ? 12.878 21.684 -4.965 1.00 50.79 99 ILE B O 1
ATOM 1599 N N . THR B 1 100 ? 11.574 19.858 -5.281 1.00 37.47 100 THR B N 1
ATOM 1600 C CA . THR B 1 100 ? 10.369 20.577 -5.671 1.00 37.78 100 THR B CA 1
ATOM 1601 C C . THR B 1 100 ? 9.128 19.944 -5.039 1.00 32.72 100 THR B C 1
ATOM 1602 O O . THR B 1 100 ? 8.866 18.754 -5.216 1.00 31.60 100 THR B O 1
ATOM 1606 N N . VAL B 1 101 ? 8.382 20.758 -4.286 1.00 35.14 101 VAL B N 1
ATOM 1607 C CA . VAL B 1 101 ? 7.094 20.386 -3.723 1.00 35.47 101 VAL B CA 1
ATOM 1608 C C . VAL B 1 101 ? 6.074 20.389 -4.857 1.00 36.97 101 VAL B C 1
ATOM 1609 O O . VAL B 1 101 ? 5.854 21.421 -5.491 1.00 44.30 101 VAL B O 1
ATOM 1613 N N . ARG B 1 102 ? 5.459 19.229 -5.108 1.00 33.37 102 ARG B N 1
ATOM 1614 C CA . ARG B 1 102 ? 4.528 18.992 -6.246 1.00 37.16 102 ARG B CA 1
ATOM 1615 C C . ARG B 1 102 ? 3.103 18.706 -5.753 1.00 34.97 102 ARG B C 1
ATOM 1616 O O . ARG B 1 102 ? 2.193 18.674 -6.605 1.00 33.49 102 ARG B O 1
ATOM 1624 N N . GLY B 1 103 ? 2.908 18.516 -4.444 1.00 35.19 103 GLY B N 1
ATOM 1625 C CA . GLY B 1 103 ? 1.591 18.256 -3.897 1.00 40.20 103 GLY B CA 1
ATOM 1626 C C . GLY B 1 103 ? 1.518 18.347 -2.388 1.00 42.23 103 GLY B C 1
ATOM 1627 O O . GLY B 1 103 ? 2.544 18.374 -1.713 1.00 54.11 103 GLY B O 1
ATOM 1628 N N . GLU B 1 104 ? 0.284 18.407 -1.873 1.00 46.04 104 GLU B N 1
ATOM 1629 C CA . GLU B 1 104 ? -0.006 18.360 -0.443 1.00 38.40 104 GLU B CA 1
ATOM 1630 C C . GLU B 1 104 ? -1.267 17.532 -0.193 1.00 34.56 104 GLU B C 1
ATOM 1631 O O . GLU B 1 104 ? -2.140 17.436 -1.053 1.00 32.57 104 GLU B O 1
ATOM 1637 N N . LYS B 1 105 ? -1.339 16.918 0.992 1.00 37.11 105 LYS B N 1
ATOM 1638 C CA . LYS B 1 105 ? -2.510 16.172 1.428 1.00 40.02 105 LYS B CA 1
ATOM 1639 C C . LYS B 1 105 ? -3.334 17.083 2.334 1.00 42.61 105 LYS B C 1
ATOM 1640 O O . LYS B 1 105 ? -2.881 17.464 3.414 1.00 48.87 105 LYS B O 1
ATOM 1646 N N . ILE B 1 106 ? -4.528 17.458 1.859 1.00 41.76 106 ILE B N 1
ATOM 1647 C CA . ILE B 1 106 ? -5.411 18.404 2.540 1.00 42.39 106 ILE B CA 1
ATOM 1648 C C . ILE B 1 106 ? -6.838 17.858 2.527 1.00 45.03 106 ILE B C 1
ATOM 1649 O O . ILE B 1 106 ? -7.371 17.531 1.464 1.00 46.00 106 ILE B O 1
ATOM 1654 N N . ASN B 1 107 ? -7.446 17.763 3.715 1.00 46.53 107 ASN B N 1
ATOM 1655 C CA . ASN B 1 107 ? -8.849 17.384 3.874 1.00 50.42 107 ASN B CA 1
ATOM 1656 C C . ASN B 1 107 ? -9.166 16.010 3.269 1.00 47.05 107 ASN B C 1
ATOM 1657 O O . ASN B 1 107 ? -10.260 15.789 2.748 1.00 45.67 107 ASN B O 1
ATOM 1662 N N . GLY B 1 108 ? -8.196 15.093 3.348 1.00 46.12 108 GLY B N 1
ATOM 1663 C CA . GLY B 1 108 ? -8.353 13.724 2.892 1.00 50.16 108 GLY B CA 1
ATOM 1664 C C . GLY B 1 108 ? -8.135 13.474 1.405 1.00 56.23 108 GLY B C 1
ATOM 1665 O O . GLY B 1 108 ? -8.275 12.333 0.955 1.00 54.84 108 GLY B O 1
ATOM 1666 N N . GLU B 1 109 ? -7.780 14.524 0.650 1.00 56.26 109 GLU B N 1
ATOM 1667 C CA . GLU B 1 109 ? -7.588 14.426 -0.800 1.00 58.88 109 GLU B CA 1
ATOM 1668 C C . GLU B 1 109 ? -6.233 14.974 -1.259 1.00 54.06 109 GLU B C 1
ATOM 1669 O O . GLU B 1 109 ? -5.672 15.880 -0.631 1.00 48.04 109 GLU B O 1
ATOM 1675 N N . VAL B 1 110 ? -5.722 14.414 -2.364 1.00 51.94 110 VAL B N 1
ATOM 1676 C CA . VAL B 1 110 ? -4.422 14.780 -2.930 1.00 52.41 110 VAL B CA 1
ATOM 1677 C C . VAL B 1 110 ? -4.506 16.071 -3.748 1.00 46.10 110 VAL B C 1
ATOM 1678 O O . VAL B 1 110 ? -5.046 16.075 -4.853 1.00 52.12 110 VAL B O 1
ATOM 1682 N N . GLU B 1 111 ? -3.967 17.156 -3.180 1.00 51.84 111 GLU B N 1
ATOM 1683 C CA . GLU B 1 111 ? -3.885 18.470 -3.818 1.00 58.00 111 GLU B CA 1
ATOM 1684 C C . GLU B 1 111 ? -2.572 18.565 -4.586 1.00 55.71 111 GLU B C 1
ATOM 1685 O O . GLU B 1 111 ? -1.595 17.916 -4.219 1.00 80.94 111 GLU B O 1
ATOM 1691 N N . ALA B 1 112 ? -2.568 19.364 -5.660 1.00 55.10 112 ALA B N 1
ATOM 1692 C CA . ALA B 1 112 ? -1.369 19.679 -6.437 1.00 60.75 112 ALA B CA 1
ATOM 1693 C C . ALA B 1 112 ? -1.007 21.140 -6.194 1.00 58.92 112 ALA B C 1
ATOM 1694 O O . ALA B 1 112 ? -1.865 22.006 -6.314 1.00 79.93 112 ALA B O 1
ATOM 1696 N N . LYS B 1 113 ? 0.265 21.403 -5.872 1.00 58.52 113 LYS B N 1
ATOM 1697 C CA . LYS B 1 113 ? 0.768 22.756 -5.627 1.00 65.05 113 LYS B CA 1
ATOM 1698 C C . LYS B 1 113 ? 1.428 23.319 -6.888 1.00 65.76 113 LYS B C 1
ATOM 1699 O O . LYS B 1 113 ? 2.547 22.940 -7.231 1.00 71.21 113 LYS B O 1
ATOM 1705 N N . CYS B 1 114 ? 0.721 24.228 -7.569 1.00 77.22 114 CYS B N 1
ATOM 1706 C CA . CYS B 1 114 ? 1.192 24.852 -8.803 1.00 73.12 114 CYS B CA 1
ATOM 1707 C C . CYS B 1 114 ? 1.761 26.238 -8.526 1.00 78.10 114 CYS B C 1
ATOM 1708 O O . CYS B 1 114 ? 2.935 26.377 -8.189 1.00 71.77 114 CYS B O 1
ATOM 1711 N N . MET C 2 1 ? 42.091 10.932 43.105 1.00 37.42 1 MET C N 1
ATOM 1712 C CA . MET C 2 1 ? 41.592 12.223 42.540 1.00 35.50 1 MET C CA 1
ATOM 1713 C C . MET C 2 1 ? 40.072 12.320 42.433 1.00 32.77 1 MET C C 1
ATOM 1714 O O . MET C 2 1 ? 39.508 13.374 42.699 1.00 34.82 1 MET C O 1
ATOM 1719 N N . LEU C 2 2 ? 39.428 11.223 42.017 1.00 31.75 2 LEU C N 1
ATOM 1720 C CA . LEU C 2 2 ? 38.027 11.240 41.612 1.00 26.86 2 LEU C CA 1
ATOM 1721 C C . LEU C 2 2 ? 37.088 11.691 42.713 1.00 26.32 2 LEU C C 1
ATOM 1722 O O . LEU C 2 2 ? 36.171 12.467 42.458 1.00 25.50 2 LEU C O 1
ATOM 1727 N N . ASN C 2 3 ? 37.323 11.204 43.936 1.00 28.27 3 ASN C N 1
ATOM 1728 C CA . ASN C 2 3 ? 36.446 11.487 45.065 1.00 31.39 3 ASN C CA 1
ATOM 1729 C C . ASN C 2 3 ? 36.432 12.947 45.519 1.00 30.72 3 ASN C C 1
ATOM 1730 O O . ASN C 2 3 ? 35.375 13.476 45.861 1.00 31.79 3 ASN C O 1
ATOM 1735 N N . LYS C 2 4 ? 37.593 13.604 45.512 1.00 30.40 4 LYS C N 1
ATOM 1736 C CA . LYS C 2 4 ? 37.637 15.014 45.893 1.00 32.24 4 LYS C CA 1
ATOM 1737 C C . LYS C 2 4 ? 37.057 15.876 44.769 1.00 30.01 4 LYS C C 1
ATOM 1738 O O . LYS C 2 4 ? 36.413 16.883 45.047 1.00 32.94 4 LYS C O 1
ATOM 1744 N N . PHE C 2 5 ? 37.225 15.429 43.516 1.00 26.59 5 PHE C N 1
ATOM 1745 C CA . PHE C 2 5 ? 36.610 16.057 42.345 1.00 24.73 5 PHE C CA 1
ATOM 1746 C C . PHE C 2 5 ? 35.088 15.966 42.375 1.00 25.28 5 PHE C C 1
ATOM 1747 O O . PHE C 2 5 ? 34.400 16.945 42.112 1.00 27.16 5 PHE C O 1
ATOM 1755 N N . LYS C 2 6 ? 34.576 14.773 42.693 1.00 30.21 6 LYS C N 1
ATOM 1756 C CA . LYS C 2 6 ? 33.149 14.537 42.918 1.00 33.15 6 LYS C CA 1
ATOM 1757 C C . LYS C 2 6 ? 32.593 15.537 43.940 1.00 34.76 6 LYS C C 1
ATOM 1758 O O . LYS C 2 6 ? 31.559 16.153 43.704 1.00 50.45 6 LYS C O 1
ATOM 1764 N N . LEU C 2 7 ? 33.300 15.695 45.065 1.00 36.29 7 LEU C N 1
ATOM 1765 C CA . LEU C 2 7 ? 32.903 16.604 46.144 1.00 37.75 7 LEU C CA 1
ATOM 1766 C C . LEU C 2 7 ? 32.975 18.068 45.722 1.00 34.35 7 LEU C C 1
ATOM 1767 O O . LEU C 2 7 ? 32.100 18.865 46.077 1.00 31.40 7 LEU C O 1
ATOM 1772 N N . TRP C 2 8 ? 34.026 18.410 44.967 1.00 30.93 8 TRP C N 1
ATOM 1773 C CA . TRP C 2 8 ? 34.230 19.760 44.447 1.00 28.34 8 TRP C CA 1
ATOM 1774 C C . TRP C 2 8 ? 33.076 20.148 43.522 1.00 29.92 8 TRP C C 1
ATOM 1775 O O . TRP C 2 8 ? 32.515 21.253 43.637 1.00 28.25 8 TRP C O 1
ATOM 1786 N N . VAL C 2 9 ? 32.729 19.231 42.608 1.00 26.39 9 VAL C N 1
ATOM 1787 C CA . VAL C 2 9 ? 31.645 19.435 41.651 1.00 25.99 9 VAL C CA 1
ATOM 1788 C C . VAL C 2 9 ? 30.299 19.581 42.370 1.00 27.55 9 VAL C C 1
ATOM 1789 O O . VAL C 2 9 ? 29.541 20.506 42.098 1.00 28.41 9 VAL C O 1
ATOM 1793 N N . SER C 2 10 ? 30.027 18.671 43.308 1.00 30.87 10 SER C N 1
ATOM 1794 C CA . SER C 2 10 ? 28.828 18.716 44.145 1.00 35.51 10 SER C CA 1
ATOM 1795 C C . SER C 2 10 ? 28.664 20.055 44.889 1.00 38.67 10 SER C C 1
ATOM 1796 O O . SER C 2 10 ? 27.552 20.568 45.012 1.00 40.86 10 SER C O 1
ATOM 1799 N N . LYS C 2 11 ? 29.785 20.614 45.363 1.00 39.00 11 LYS C N 1
ATOM 1800 C CA . LYS C 2 11 ? 29.806 21.829 46.180 1.00 40.87 11 LYS C CA 1
ATOM 1801 C C . LYS C 2 11 ? 29.683 23.123 45.369 1.00 38.01 11 LYS C C 1
ATOM 1802 O O . LYS C 2 11 ? 28.933 24.021 45.750 1.00 37.24 11 LYS C O 1
ATOM 1808 N N . HIS C 2 12 ? 30.436 23.213 44.266 1.00 34.88 12 HIS C N 1
ATOM 1809 C CA . HIS C 2 12 ? 30.550 24.440 43.477 1.00 35.83 12 HIS C CA 1
ATOM 1810 C C . HIS C 2 12 ? 29.641 24.510 42.246 1.00 37.99 12 HIS C C 1
ATOM 1811 O O . HIS C 2 12 ? 29.716 25.471 41.483 1.00 38.81 12 HIS C O 1
ATOM 1818 N N . THR C 2 13 ? 28.778 23.506 42.060 1.00 44.99 13 THR C N 1
ATOM 1819 C CA . THR C 2 13 ? 28.192 23.239 40.750 1.00 41.32 13 THR C CA 1
ATOM 1820 C C . THR C 2 13 ? 26.875 22.448 40.802 1.00 44.79 13 THR C C 1
ATOM 1821 O O . THR C 2 13 ? 26.608 21.731 41.769 1.00 44.19 13 THR C O 1
ATOM 1825 N N . ASP C 2 14 ? 26.062 22.600 39.746 1.00 49.94 14 ASP C N 1
ATOM 1826 C CA . ASP C 2 14 ? 24.799 21.872 39.570 1.00 53.73 14 ASP C CA 1
ATOM 1827 C C . ASP C 2 14 ? 24.888 20.688 38.591 1.00 47.75 14 ASP C C 1
ATOM 1828 O O . ASP C 2 14 ? 23.997 19.838 38.580 1.00 47.78 14 ASP C O 1
ATOM 1833 N N . TYR C 2 15 ? 25.936 20.661 37.753 1.00 40.74 15 TYR C N 1
ATOM 1834 C CA . TYR C 2 15 ? 26.276 19.548 36.822 1.00 43.00 15 TYR C CA 1
ATOM 1835 C C . TYR C 2 15 ? 26.122 18.195 37.533 1.00 38.99 15 TYR C C 1
ATOM 1836 O O . TYR C 2 15 ? 26.546 18.076 38.699 1.00 33.69 15 TYR C O 1
ATOM 1845 N N . THR C 2 16 ? 25.535 17.213 36.838 1.00 41.31 16 THR C N 1
ATOM 1846 C CA . THR C 2 16 ? 25.370 15.855 37.344 1.00 44.35 16 THR C CA 1
ATOM 1847 C C . THR C 2 16 ? 26.603 15.010 37.026 1.00 44.37 16 THR C C 1
ATOM 1848 O O . THR C 2 16 ? 27.066 14.973 35.886 1.00 45.42 16 THR C O 1
ATOM 1852 N N . VAL C 2 17 ? 27.122 14.329 38.053 1.00 47.50 17 VAL C N 1
ATOM 1853 C CA . VAL C 2 17 ? 28.262 13.433 37.926 1.00 47.03 17 VAL C CA 1
ATOM 1854 C C . VAL C 2 17 ? 27.736 12.015 37.690 1.00 41.65 17 VAL C C 1
ATOM 1855 O O . VAL C 2 17 ? 26.870 11.538 38.429 1.00 36.36 17 VAL C O 1
ATOM 1859 N N . ILE C 2 18 ? 28.250 11.362 36.642 1.00 37.47 18 ILE C N 1
ATOM 1860 C CA . ILE C 2 18 ? 28.048 9.934 36.423 1.00 46.36 18 ILE C CA 1
ATOM 1861 C C . ILE C 2 18 ? 29.342 9.206 36.780 1.00 40.04 18 ILE C C 1
ATOM 1862 O O . ILE C 2 18 ? 30.414 9.573 36.301 1.00 39.10 18 ILE C O 1
ATOM 1867 N N . HIS C 2 19 ? 29.225 8.182 37.633 1.00 42.90 19 HIS C N 1
ATOM 1868 C CA . HIS C 2 19 ? 30.340 7.325 38.016 1.00 48.78 19 HIS C CA 1
ATOM 1869 C C . HIS C 2 19 ? 30.301 6.038 37.214 1.00 44.80 19 HIS C C 1
ATOM 1870 O O . HIS C 2 19 ? 29.275 5.361 37.174 1.00 48.89 19 HIS C O 1
ATOM 1877 N N . ASN C 2 20 ? 31.426 5.710 36.571 1.00 37.70 20 ASN C N 1
ATOM 1878 C CA . ASN C 2 20 ? 31.605 4.427 35.907 1.00 40.35 20 ASN C CA 1
ATOM 1879 C C . ASN C 2 20 ? 32.548 3.562 36.738 1.00 40.93 20 ASN C C 1
ATOM 1880 O O . ASN C 2 20 ? 33.642 3.993 37.092 1.00 35.59 20 ASN C O 1
ATOM 1885 N N . GLU C 2 21 ? 32.099 2.346 37.065 1.00 41.88 21 GLU C N 1
ATOM 1886 C CA . GLU C 2 21 ? 32.901 1.378 37.795 1.00 47.34 21 GLU C CA 1
ATOM 1887 C C . GLU C 2 21 ? 33.142 0.171 36.890 1.00 45.48 21 GLU C C 1
ATOM 1888 O O . GLU C 2 21 ? 32.198 -0.448 36.411 1.00 44.81 21 GLU C O 1
ATOM 1894 N N . ASN C 2 22 ? 34.419 -0.120 36.621 1.00 49.07 22 ASN C N 1
ATOM 1895 C CA . ASN C 2 22 ? 34.838 -1.314 35.888 1.00 58.48 22 ASN C CA 1
ATOM 1896 C C . ASN C 2 22 ? 35.925 -2.026 36.685 1.00 60.72 22 ASN C C 1
ATOM 1897 O O . ASN C 2 22 ? 36.575 -1.421 37.544 1.00 67.33 22 ASN C O 1
ATOM 1902 N N . ASP C 2 23 ? 36.119 -3.314 36.389 1.00 60.64 23 ASP C N 1
ATOM 1903 C CA . ASP C 2 23 ? 37.049 -4.169 37.127 1.00 72.72 23 ASP C CA 1
ATOM 1904 C C . ASP C 2 23 ? 38.425 -3.536 37.355 1.00 84.78 23 ASP C C 1
ATOM 1905 O O . ASP C 2 23 ? 39.028 -3.738 38.408 1.00 93.01 23 ASP C O 1
ATOM 1910 N N . LEU C 2 24 ? 38.907 -2.773 36.365 1.00 77.94 24 LEU C N 1
ATOM 1911 C CA . LEU C 2 24 ? 40.238 -2.165 36.401 1.00 61.44 24 LEU C CA 1
ATOM 1912 C C . LEU C 2 24 ? 40.251 -0.638 36.572 1.00 62.94 24 LEU C C 1
ATOM 1913 O O . LEU C 2 24 ? 41.222 -0.092 37.088 1.00 97.82 24 LEU C O 1
ATOM 1918 N N . SER C 2 25 ? 39.177 0.039 36.148 1.00 52.02 25 SER C N 1
ATOM 1919 C CA . SER C 2 25 ? 39.113 1.503 36.163 1.00 51.47 25 SER C CA 1
ATOM 1920 C C . SER C 2 25 ? 37.858 2.062 36.834 1.00 43.28 25 SER C C 1
ATOM 1921 O O . SER C 2 25 ? 36.746 1.580 36.623 1.00 42.36 25 SER C O 1
ATOM 1924 N N . TYR C 2 26 ? 38.064 3.095 37.652 1.00 35.76 26 TYR C N 1
ATOM 1925 C CA . TYR C 2 26 ? 37.038 4.099 38.028 1.00 35.85 26 TYR C CA 1
ATOM 1926 C C . TYR C 2 26 ? 37.173 5.287 37.070 1.00 32.94 26 TYR C C 1
ATOM 1927 O O . TYR C 2 26 ? 38.311 5.588 36.653 1.00 33.80 26 TYR C O 1
ATOM 1936 N N . SER C 2 27 ? 36.046 5.911 36.711 1.00 30.65 27 SER C N 1
ATOM 1937 C CA . SER C 2 27 ? 36.039 7.176 35.994 1.00 28.04 27 SER C CA 1
ATOM 1938 C C . SER C 2 27 ? 34.773 7.966 36.296 1.00 27.30 27 SER C C 1
ATOM 1939 O O . SER C 2 27 ? 33.808 7.454 36.866 1.00 25.90 27 SER C O 1
ATOM 1942 N N . ILE C 2 28 ? 34.812 9.246 35.923 1.00 31.82 28 ILE C N 1
ATOM 1943 C CA . ILE C 2 28 ? 33.712 10.172 36.090 1.00 31.04 28 ILE C CA 1
ATOM 1944 C C . ILE C 2 28 ? 33.489 10.834 34.744 1.00 28.99 28 ILE C C 1
ATOM 1945 O O . ILE C 2 28 ? 34.456 11.170 34.052 1.00 27.76 28 ILE C O 1
ATOM 1950 N N . ILE C 2 29 ? 32.212 10.982 34.370 1.00 29.12 29 ILE C N 1
ATOM 1951 C CA . ILE C 2 29 ? 31.816 11.746 33.194 1.00 32.60 29 ILE C CA 1
ATOM 1952 C C . ILE C 2 29 ? 30.764 12.769 33.576 1.00 30.58 29 ILE C C 1
ATOM 1953 O O . ILE C 2 29 ? 29.882 12.492 34.390 1.00 33.61 29 ILE C O 1
ATOM 1958 N N . ILE C 2 30 ? 30.876 13.961 32.982 1.00 32.94 30 ILE C N 1
ATOM 1959 C CA . ILE C 2 30 ? 29.888 15.019 33.131 1.00 35.30 30 ILE C CA 1
ATOM 1960 C C . ILE C 2 30 ? 29.365 15.403 31.743 1.00 38.70 30 ILE C C 1
ATOM 1961 O O . ILE C 2 30 ? 30.051 16.087 30.988 1.00 38.82 30 ILE C O 1
ATOM 1966 N N . ASP C 2 31 ? 28.160 14.914 31.418 1.00 39.29 31 ASP C N 1
ATOM 1967 C CA . ASP C 2 31 ? 27.434 15.270 30.206 1.00 41.48 31 ASP C CA 1
ATOM 1968 C C . ASP C 2 31 ? 26.665 16.563 30.437 1.00 40.97 31 ASP C C 1
ATOM 1969 O O . ASP C 2 31 ? 25.949 16.691 31.427 1.00 43.56 31 ASP C O 1
ATOM 1974 N N . PHE C 2 32 ? 26.818 17.516 29.514 1.00 38.18 32 PHE C N 1
ATOM 1975 C CA . PHE C 2 32 ? 25.956 18.688 29.446 1.00 47.49 32 PHE C CA 1
ATOM 1976 C C . PHE C 2 32 ? 25.550 18.945 27.998 1.00 48.50 32 PHE C C 1
ATOM 1977 O O . PHE C 2 32 ? 26.347 18.753 27.078 1.00 41.71 32 PHE C O 1
ATOM 1985 N N . GLU C 2 33 ? 24.295 19.369 27.815 1.00 50.06 33 GLU C N 1
ATOM 1986 C CA . GLU C 2 33 ? 23.727 19.624 26.500 1.00 49.56 33 GLU C CA 1
ATOM 1987 C C . GLU C 2 33 ? 22.683 20.737 26.593 1.00 51.23 33 GLU C C 1
ATOM 1988 O O . GLU C 2 33 ? 21.831 20.725 27.481 1.00 53.17 33 GLU C O 1
ATOM 1994 N N . ASP C 2 34 ? 22.772 21.704 25.673 1.00 51.25 34 ASP C N 1
ATOM 1995 C CA . ASP C 2 34 ? 21.818 22.807 25.572 1.00 58.97 34 ASP C CA 1
ATOM 1996 C C . ASP C 2 34 ? 21.623 23.213 24.100 1.00 59.04 34 ASP C C 1
ATOM 1997 O O . ASP C 2 34 ? 21.892 22.422 23.195 1.00 62.20 34 ASP C O 1
ATOM 2002 N N . ASP C 2 35 ? 21.158 24.446 23.872 1.00 68.84 35 ASP C N 1
ATOM 2003 C CA . ASP C 2 35 ? 20.807 24.932 22.540 1.00 69.51 35 ASP C CA 1
ATOM 2004 C C . ASP C 2 35 ? 21.978 24.976 21.556 1.00 60.49 35 ASP C C 1
ATOM 2005 O O . ASP C 2 35 ? 21.800 24.677 20.374 1.00 60.21 35 ASP C O 1
ATOM 2010 N N . ARG C 2 36 ? 23.166 25.350 22.048 1.00 58.28 36 ARG C N 1
ATOM 2011 C CA . ARG C 2 36 ? 24.338 25.694 21.194 1.00 57.25 36 ARG C CA 1
ATOM 2012 C C . ARG C 2 36 ? 25.446 24.641 21.309 1.00 48.56 36 ARG C C 1
ATOM 2013 O O . ARG C 2 36 ? 26.160 24.467 20.300 1.00 44.28 36 ARG C O 1
ATOM 2021 N N . TYR C 2 37 ? 25.579 23.957 22.453 1.00 46.28 37 TYR C N 1
ATOM 2022 C CA . TYR C 2 37 ? 26.705 23.025 22.742 1.00 47.15 37 TYR C CA 1
ATOM 2023 C C . TYR C 2 37 ? 26.205 21.635 23.165 1.00 41.51 37 TYR C C 1
ATOM 2024 O O . TYR C 2 37 ? 25.218 21.534 23.919 1.00 40.71 37 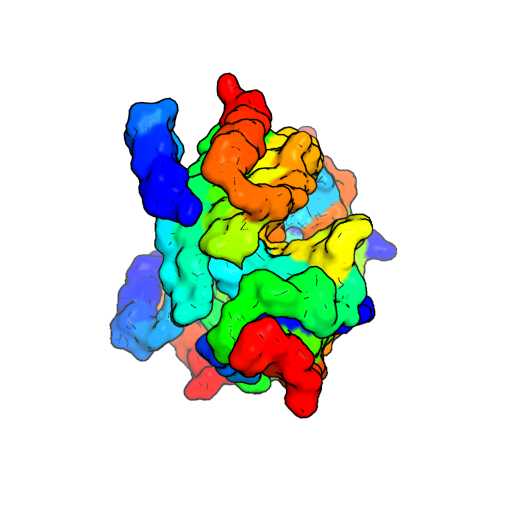TYR C O 1
ATOM 2033 N N . ILE C 2 38 ? 26.896 20.596 22.679 1.00 39.08 38 ILE C N 1
ATOM 2034 C CA . ILE C 2 38 ? 26.833 19.233 23.202 1.00 38.75 38 ILE C CA 1
ATOM 2035 C C . ILE C 2 38 ? 28.228 18.924 23.733 1.00 33.14 38 ILE C C 1
ATOM 2036 O O . ILE C 2 38 ? 29.186 18.904 22.971 1.00 31.42 38 ILE C O 1
ATOM 2041 N N . SER C 2 39 ? 28.333 18.690 25.044 1.00 31.13 39 SER C N 1
ATOM 2042 C CA . SER C 2 39 ? 29.623 18.639 25.722 1.00 32.35 39 SER C CA 1
ATOM 2043 C C . SER C 2 39 ? 29.724 17.515 26.737 1.00 31.04 39 SER C C 1
ATOM 2044 O O . SER C 2 39 ? 28.718 17.005 27.226 1.00 37.68 39 SER C O 1
ATOM 2047 N N . ARG C 2 40 ? 30.965 17.137 27.048 1.00 27.04 40 ARG C N 1
ATOM 2048 C CA . ARG C 2 40 ? 31.293 16.057 28.013 1.00 27.87 40 ARG C CA 1
ATOM 2049 C C . ARG C 2 40 ? 32.697 16.284 28.578 1.00 24.32 40 ARG C C 1
ATOM 2050 O O . ARG C 2 40 ? 33.618 16.591 27.792 1.00 21.63 40 ARG C O 1
ATOM 2058 N N . PHE C 2 41 ? 32.836 16.135 29.895 1.00 24.21 41 PHE C N 1
ATOM 2059 C CA . PHE C 2 41 ? 34.126 16.128 30.543 1.00 26.08 41 PHE C CA 1
ATOM 2060 C C . PHE C 2 41 ? 34.310 14.743 31.158 1.00 25.54 41 PHE C C 1
ATOM 2061 O O . PHE C 2 41 ? 33.488 14.303 31.957 1.00 25.86 41 PHE C O 1
ATOM 2069 N N . THR C 2 42 ? 35.378 14.054 30.749 1.00 24.56 42 THR C N 1
ATOM 2070 C CA . THR C 2 42 ? 35.723 12.741 31.270 1.00 28.33 42 THR C CA 1
ATOM 2071 C C . THR C 2 42 ? 37.033 12.842 32.032 1.00 25.31 42 THR C C 1
ATOM 2072 O O . THR C 2 42 ? 37.996 13.414 31.532 1.00 24.75 42 THR C O 1
ATOM 2076 N N . VAL C 2 43 ? 37.059 12.278 33.243 1.00 22.65 43 VAL C N 1
ATOM 2077 C CA . VAL C 2 43 ? 38.279 12.163 34.029 1.00 24.29 43 VAL C CA 1
ATOM 2078 C C . VAL C 2 43 ? 38.419 10.727 34.541 1.00 27.36 43 VAL C C 1
ATOM 2079 O O . VAL C 2 43 ? 37.440 10.119 34.973 1.00 29.79 43 VAL C O 1
ATOM 2083 N N . TRP C 2 44 ? 39.649 10.202 34.464 1.00 28.75 44 TRP C N 1
ATOM 2084 C CA . TRP C 2 44 ? 39.987 8.829 34.826 1.00 28.94 44 TRP C CA 1
ATOM 2085 C C . TRP C 2 44 ? 40.851 8.777 36.084 1.00 29.31 44 TRP C C 1
ATOM 2086 O O . TRP C 2 44 ? 41.492 9.760 36.457 1.00 37.08 44 TRP C O 1
ATOM 2097 N N . ASP C 2 45 ? 40.886 7.599 36.713 1.00 29.74 45 ASP C N 1
ATOM 2098 C CA . ASP C 2 45 ? 41.705 7.356 37.891 1.00 29.96 45 ASP C CA 1
ATOM 2099 C C . ASP C 2 45 ? 43.204 7.247 37.579 1.00 33.57 45 ASP C C 1
ATOM 2100 O O . ASP C 2 45 ? 44.020 7.230 38.503 1.00 31.07 45 ASP C O 1
ATOM 2105 N N . ASP C 2 46 ? 43.556 7.195 36.283 1.00 33.87 46 ASP C N 1
ATOM 2106 C CA . ASP C 2 46 ? 44.953 7.132 35.826 1.00 36.22 46 ASP C CA 1
ATOM 2107 C C . ASP C 2 46 ? 45.610 8.517 35.602 1.00 34.22 46 ASP C C 1
ATOM 2108 O O . ASP C 2 46 ? 46.627 8.617 34.919 1.00 38.37 46 ASP C O 1
ATOM 2113 N N . LEU C 2 47 ? 45.023 9.563 36.201 1.00 31.93 47 LEU C N 1
ATOM 2114 C CA . LEU C 2 47 ? 45.515 10.943 36.146 1.00 31.45 47 LEU C CA 1
ATOM 2115 C C . LEU C 2 47 ? 45.511 11.518 34.732 1.00 31.63 47 LEU C C 1
ATOM 2116 O O . LEU C 2 47 ? 46.469 12.172 34.309 1.00 38.09 47 LEU C O 1
ATOM 2121 N N . SER C 2 48 ? 44.418 11.265 34.007 1.00 28.03 48 SER C N 1
ATOM 2122 C CA . SER C 2 48 ? 44.178 11.851 32.695 1.00 28.33 48 SER C CA 1
ATOM 2123 C C . SER C 2 48 ? 42.733 12.309 32.634 1.00 26.00 48 SER C C 1
ATOM 2124 O O . SER C 2 48 ? 41.908 11.884 33.449 1.00 24.89 48 SER C O 1
ATOM 2127 N N . CYS C 2 49 ? 42.441 13.205 31.686 1.00 24.10 49 CYS C N 1
ATOM 2128 C CA . CYS C 2 49 ? 41.090 13.697 31.459 1.00 24.00 49 CYS C CA 1
ATOM 2129 C C . CYS C 2 49 ? 40.905 14.135 30.010 1.00 25.63 49 CYS C C 1
ATOM 2130 O O . CYS C 2 49 ? 41.879 14.401 29.299 1.00 23.54 49 CYS C O 1
ATOM 2133 N N . MET C 2 50 ? 39.637 14.187 29.586 1.00 23.89 50 MET C N 1
ATOM 2134 C CA . MET C 2 50 ? 39.248 14.555 28.236 1.00 24.75 50 MET C CA 1
ATOM 2135 C C . MET C 2 50 ? 38.174 15.641 28.292 1.00 23.43 50 MET C C 1
ATOM 2136 O O . MET C 2 50 ? 37.205 15.514 29.036 1.00 22.56 50 MET C O 1
ATOM 2141 N N . SER C 2 51 ? 38.369 16.708 27.508 1.00 23.00 51 SER C N 1
ATOM 2142 C CA . SER C 2 51 ? 37.439 17.834 27.428 1.00 23.05 51 SER C CA 1
ATOM 2143 C C . SER C 2 51 ? 36.873 17.952 26.017 1.00 22.56 51 SER C C 1
ATOM 2144 O O . SER C 2 51 ? 37.607 18.259 25.078 1.00 21.71 51 SER C O 1
ATOM 2147 N N . GLU C 2 52 ? 35.562 17.715 25.885 1.00 22.61 52 GLU C N 1
ATOM 2148 C CA . GLU C 2 52 ? 34.861 17.758 24.607 1.00 25.98 52 GLU C CA 1
ATOM 2149 C C . GLU C 2 52 ? 33.691 18.748 24.639 1.00 27.59 52 GLU C C 1
ATOM 2150 O O . GLU C 2 52 ? 32.790 18.621 25.471 1.00 26.08 52 GLU C O 1
ATOM 2156 N N . VAL C 2 53 ? 33.732 19.736 23.733 1.00 27.90 53 VAL C N 1
ATOM 2157 C CA . VAL C 2 53 ? 32.650 20.696 23.516 1.00 29.94 53 VAL C CA 1
ATOM 2158 C C . VAL C 2 53 ? 32.421 20.883 22.010 1.00 31.01 53 VAL C C 1
ATOM 2159 O O . VAL C 2 53 ? 33.255 21.468 21.313 1.00 29.36 53 VAL C O 1
ATOM 2163 N N . MET C 2 54 ? 31.284 20.370 21.526 1.00 32.84 54 MET C N 1
ATOM 2164 C CA . MET C 2 54 ? 30.899 20.420 20.119 1.00 34.66 54 MET C CA 1
ATOM 2165 C C . MET C 2 54 ? 29.874 21.522 19.906 1.00 36.18 54 MET C C 1
ATOM 2166 O O . MET C 2 54 ? 28.853 21.568 20.592 1.00 34.30 54 MET C O 1
ATOM 2171 N N . ASP C 2 55 ? 30.157 22.403 18.942 1.00 38.80 55 ASP C N 1
ATOM 2172 C CA . ASP C 2 55 ? 29.230 23.437 18.510 1.00 44.64 55 ASP C CA 1
ATOM 2173 C C . ASP C 2 55 ? 28.209 22.814 17.552 1.00 44.55 55 ASP C C 1
ATOM 2174 O O . ASP C 2 55 ? 28.570 22.322 16.482 1.00 43.61 55 ASP C O 1
ATOM 2179 N N . VAL C 2 56 ? 26.933 22.859 17.950 1.00 45.24 56 VAL C N 1
ATOM 2180 C CA . VAL C 2 56 ? 25.831 22.243 17.214 1.00 47.43 56 VAL C CA 1
ATOM 2181 C C . VAL C 2 56 ? 25.613 22.856 15.825 1.00 54.26 56 VAL C C 1
ATOM 2182 O O . VAL C 2 56 ? 25.375 22.132 14.859 1.00 60.30 56 VAL C O 1
ATOM 2186 N N . ASP C 2 57 ? 25.698 24.189 15.739 1.00 64.03 57 ASP C N 1
ATOM 2187 C CA . ASP C 2 57 ? 25.436 24.928 14.499 1.00 72.44 57 ASP C CA 1
ATOM 2188 C C . ASP C 2 57 ? 26.419 24.585 13.378 1.00 65.23 57 ASP C C 1
ATOM 2189 O O . ASP C 2 57 ? 26.012 24.367 12.243 1.00 74.12 57 ASP C O 1
ATOM 2194 N N . THR C 2 58 ? 27.714 24.551 13.712 1.00 65.02 58 THR C N 1
ATOM 2195 C CA . THR C 2 58 ? 28.782 24.285 12.745 1.00 63.69 58 THR C CA 1
ATOM 2196 C C . THR C 2 58 ? 29.137 22.795 12.601 1.00 58.85 58 THR C C 1
ATOM 2197 O O . THR C 2 58 ? 29.542 22.352 11.526 1.00 56.52 58 THR C O 1
ATOM 2201 N N . GLY C 2 59 ? 28.991 22.033 13.690 1.00 54.35 59 GLY C N 1
ATOM 2202 C CA . GLY C 2 59 ? 29.352 20.625 13.720 1.00 50.06 59 GLY C CA 1
ATOM 2203 C C . GLY C 2 59 ? 30.843 20.387 13.919 1.00 51.77 59 GLY C C 1
ATOM 2204 O O . GLY C 2 59 ? 31.324 19.265 13.732 1.00 47.24 59 GLY C O 1
ATOM 2205 N N . LEU C 2 60 ? 31.564 21.448 14.308 1.00 52.61 60 LEU C N 1
ATOM 2206 C CA . LEU C 2 60 ? 32.991 21.404 14.604 1.00 46.38 60 LEU C CA 1
ATOM 2207 C C . LEU C 2 60 ? 33.186 21.590 16.103 1.00 45.30 60 LEU C C 1
ATOM 2208 O O . LEU C 2 60 ? 32.401 22.279 16.756 1.00 42.71 60 LEU C O 1
ATOM 2213 N N . TYR C 2 61 ? 34.235 20.965 16.644 1.00 42.80 61 TYR C N 1
ATOM 2214 C CA . TYR C 2 61 ? 34.595 21.012 18.085 1.00 40.35 61 TYR C CA 1
ATOM 2215 C C . TYR C 2 61 ? 35.039 22.435 18.448 1.00 40.01 61 TYR C C 1
ATOM 2216 O O . TYR C 2 61 ? 35.827 23.021 17.682 1.00 40.28 61 TYR C O 1
ATOM 2225 N N . LYS C 2 62 ? 34.536 22.964 19.571 1.00 37.10 62 LYS C N 1
ATOM 2226 C CA . LYS C 2 62 ? 35.018 24.213 20.157 1.00 35.37 62 LYS C CA 1
ATOM 2227 C C . LYS C 2 62 ? 36.206 23.922 21.066 1.00 33.77 62 LYS C C 1
ATOM 2228 O O . LYS C 2 62 ? 37.177 24.678 21.095 1.00 36.80 62 LYS C O 1
ATOM 2234 N N . LEU C 2 63 ? 36.097 22.829 21.829 1.00 30.66 63 LEU C N 1
ATOM 2235 C CA . LEU C 2 63 ? 37.155 22.332 22.692 1.00 28.93 63 LEU C CA 1
ATOM 2236 C C . LEU C 2 63 ? 37.234 20.807 22.511 1.00 26.86 63 LEU C C 1
ATOM 2237 O O . LEU C 2 63 ? 36.220 20.117 22.596 1.00 25.39 63 LEU C O 1
ATOM 2242 N N . ASN C 2 64 ? 38.443 20.305 22.232 1.00 26.04 64 ASN C N 1
ATOM 2243 C CA . ASN C 2 64 ? 38.698 18.886 22.033 1.00 25.12 64 ASN C CA 1
ATOM 2244 C C . ASN C 2 64 ? 40.116 18.506 22.443 1.00 24.98 64 ASN C C 1
ATOM 2245 O O . ASN C 2 64 ? 40.956 18.210 21.601 1.00 25.08 64 ASN C O 1
ATOM 2250 N N . LYS C 2 65 ? 40.358 18.503 23.757 1.00 26.35 65 LYS C N 1
ATOM 2251 C CA . LYS C 2 65 ? 41.693 18.347 24.325 1.00 30.88 65 LYS C CA 1
ATOM 2252 C C . LYS C 2 65 ? 41.762 17.174 25.309 1.00 28.29 65 LYS C C 1
ATOM 2253 O O . LYS C 2 65 ? 40.897 17.029 26.181 1.00 26.78 65 LYS C O 1
ATOM 2259 N N . ARG C 2 66 ? 42.794 16.336 25.146 1.00 27.42 66 ARG C N 1
ATOM 2260 C CA . ARG C 2 66 ? 43.175 15.262 26.104 1.00 28.74 66 ARG C CA 1
ATOM 2261 C C . ARG C 2 66 ? 44.336 15.762 26.967 1.00 28.41 66 ARG C C 1
ATOM 2262 O O . ARG C 2 66 ? 45.353 16.175 26.386 1.00 28.19 66 ARG C O 1
ATOM 2270 N N . ASN C 2 67 ? 44.184 15.711 28.296 1.00 33.01 67 ASN C N 1
ATOM 2271 C CA . ASN C 2 67 ? 45.198 16.181 29.238 1.00 34.17 67 ASN C CA 1
ATOM 2272 C C . ASN C 2 67 ? 45.603 15.089 30.206 1.00 33.05 67 ASN C C 1
ATOM 2273 O O . ASN C 2 67 ? 44.749 14.376 30.733 1.00 41.99 67 ASN C O 1
ATOM 2278 N N . GLU C 2 68 ? 46.916 14.961 30.421 1.00 37.98 68 GLU C N 1
ATOM 2279 C CA . GLU C 2 68 ? 47.479 14.191 31.521 1.00 35.85 68 GLU C CA 1
ATOM 2280 C C . GLU C 2 68 ? 47.922 15.199 32.584 1.00 34.08 68 GLU C C 1
ATOM 2281 O O . GLU C 2 68 ? 48.594 16.178 32.276 1.00 35.98 68 GLU C O 1
ATOM 2287 N N . PHE C 2 69 ? 47.520 14.953 33.834 1.00 33.68 69 PHE C N 1
ATOM 2288 C CA . PHE C 2 69 ? 47.875 15.795 34.967 1.00 35.21 69 PHE C CA 1
ATOM 2289 C C . PHE C 2 69 ? 48.510 14.925 36.044 1.00 32.29 69 PHE C C 1
ATOM 2290 O O . PHE C 2 69 ? 48.603 13.710 35.885 1.00 41.72 69 PHE C O 1
ATOM 2298 N N . SER C 2 70 ? 48.971 15.559 37.125 1.00 31.28 70 SER C N 1
ATOM 2299 C CA . SER C 2 70 ? 49.560 14.842 38.254 1.00 35.15 70 SER C CA 1
ATOM 2300 C C . SER C 2 70 ? 49.217 15.449 39.615 1.00 32.12 70 SER C C 1
ATOM 2301 O O . SER C 2 70 ? 49.826 15.102 40.620 1.00 43.96 70 SER C O 1
ATOM 2304 N N . THR C 2 71 ? 48.213 16.329 39.636 1.00 30.09 71 THR C N 1
ATOM 2305 C CA . THR C 2 71 ? 47.888 17.153 40.788 1.00 28.22 71 THR C CA 1
ATOM 2306 C C . THR C 2 71 ? 46.419 17.523 40.702 1.00 27.57 71 THR C C 1
ATOM 2307 O O . THR C 2 71 ? 45.886 17.696 39.604 1.00 33.40 71 THR C O 1
ATOM 2311 N N . PHE C 2 72 ? 45.761 17.618 41.863 1.00 27.34 72 PHE C N 1
ATOM 2312 C CA . PHE C 2 72 ? 44.352 17.993 41.932 1.00 27.19 72 PHE C CA 1
ATOM 2313 C C . PHE C 2 72 ? 44.126 19.446 41.472 1.00 27.50 72 PHE C C 1
ATOM 2314 O O . PHE C 2 72 ? 43.123 19.752 40.831 1.00 24.37 72 PHE C O 1
ATOM 2322 N N . ASP C 2 73 ? 45.070 20.332 41.806 1.00 28.98 73 ASP C N 1
ATOM 2323 C CA . ASP C 2 73 ? 45.071 21.712 41.320 1.00 31.80 73 ASP C CA 1
ATOM 2324 C C . ASP C 2 73 ? 45.101 21.787 39.788 1.00 30.59 73 ASP C C 1
ATOM 2325 O O . ASP C 2 73 ? 44.353 22.564 39.196 1.00 31.00 73 ASP C O 1
ATOM 2330 N N . GLU C 2 74 ? 45.952 20.965 39.159 1.00 30.11 74 GLU C N 1
ATOM 2331 C CA . GLU C 2 74 ? 46.042 20.877 37.700 1.00 30.38 74 GLU C CA 1
ATOM 2332 C C . GLU C 2 74 ? 44.716 20.439 37.081 1.00 28.34 74 GLU C C 1
ATOM 2333 O O . GLU C 2 74 ? 44.284 21.000 36.068 1.00 27.87 74 GLU C O 1
ATOM 2339 N N . LEU C 2 75 ? 44.075 19.438 37.698 1.00 26.67 75 LEU C N 1
ATOM 2340 C CA . LEU C 2 75 ? 42.769 18.949 37.261 1.00 27.12 75 LEU C CA 1
ATOM 2341 C C . LEU C 2 75 ? 41.711 20.072 37.256 1.00 29.59 75 LEU C C 1
ATOM 2342 O O . LEU C 2 75 ? 40.969 20.235 36.283 1.00 32.22 75 LEU C O 1
ATOM 2347 N N . LEU C 2 76 ? 41.657 20.842 38.348 1.00 29.09 76 LEU C N 1
ATOM 2348 C CA . LEU C 2 76 ? 40.676 21.912 38.504 1.00 30.51 76 LEU C CA 1
ATOM 2349 C C . LEU C 2 76 ? 40.854 23.029 37.469 1.00 30.03 76 LEU C C 1
ATOM 2350 O O . LEU C 2 76 ? 39.874 23.551 36.946 1.00 33.58 76 LEU C O 1
ATOM 2355 N N . ASP C 2 77 ? 42.112 23.377 37.177 1.00 31.32 77 ASP C N 1
ATOM 2356 C CA . ASP C 2 77 ? 42.445 24.392 36.185 1.00 32.89 77 ASP C CA 1
ATOM 2357 C C . ASP C 2 77 ? 42.058 23.946 34.773 1.00 34.05 77 ASP C C 1
ATOM 2358 O O . ASP C 2 77 ? 41.696 24.774 33.936 1.00 35.98 77 ASP C O 1
ATOM 2363 N N . ILE C 2 78 ? 42.134 22.633 34.519 1.00 29.15 78 ILE C N 1
ATOM 2364 C CA . ILE C 2 78 ? 41.693 22.043 33.258 1.00 26.39 78 ILE C CA 1
ATOM 2365 C C . ILE C 2 78 ? 40.166 22.075 33.172 1.00 24.32 78 ILE C C 1
ATOM 2366 O O . ILE C 2 78 ? 39.608 22.516 32.173 1.00 27.58 78 ILE C O 1
ATOM 2371 N N . PHE C 2 79 ? 39.499 21.599 34.229 1.00 22.58 79 PHE C N 1
ATOM 2372 C CA . PHE C 2 79 ? 38.042 21.633 34.323 1.00 22.10 79 PHE C CA 1
ATOM 2373 C C . PHE C 2 79 ? 37.489 23.065 34.236 1.00 26.05 79 PHE C C 1
ATOM 2374 O O . PHE C 2 79 ? 36.403 23.287 33.694 1.00 24.17 79 PHE C O 1
ATOM 2382 N N . ASP C 2 80 ? 38.249 24.028 34.772 1.00 28.73 80 ASP C N 1
ATOM 2383 C CA . ASP C 2 80 ? 37.906 25.444 34.696 1.00 30.65 80 ASP C CA 1
ATOM 2384 C C . ASP C 2 80 ? 37.789 25.914 33.241 1.00 32.27 80 ASP C C 1
ATOM 2385 O O . ASP C 2 80 ? 36.867 26.664 32.903 1.00 41.19 80 ASP C O 1
ATOM 2390 N N . ASP C 2 81 ? 38.729 25.471 32.394 1.00 29.56 81 ASP C N 1
ATOM 2391 C CA . ASP C 2 81 ? 38.719 25.784 30.961 1.00 33.17 81 ASP C CA 1
ATOM 2392 C C . ASP C 2 81 ? 37.462 25.225 30.301 1.00 34.07 81 ASP C C 1
ATOM 2393 O O . ASP C 2 81 ? 36.798 25.925 29.533 1.00 40.02 81 ASP C O 1
ATOM 2398 N N . PHE C 2 82 ? 37.147 23.963 30.618 1.00 30.12 82 PHE C N 1
ATOM 2399 C CA . PHE C 2 82 ? 35.939 23.296 30.138 1.00 28.14 82 PHE C CA 1
ATOM 2400 C C . PHE C 2 82 ? 34.665 24.044 30.550 1.00 27.86 82 PHE C C 1
ATOM 2401 O O . PHE C 2 82 ? 33.784 24.256 29.727 1.00 27.30 82 PHE C O 1
ATOM 2409 N N . MET C 2 83 ? 34.581 24.429 31.830 1.00 35.12 83 MET C N 1
ATOM 2410 C CA . MET C 2 83 ? 33.448 25.196 32.361 1.00 43.42 83 MET C CA 1
ATOM 2411 C C . MET C 2 83 ? 33.283 26.535 31.637 1.00 43.41 83 MET C C 1
ATOM 2412 O O . MET C 2 83 ? 32.189 26.863 31.179 1.00 42.44 83 MET C O 1
ATOM 2417 N N . ILE C 2 84 ? 34.384 27.294 31.545 1.00 39.86 84 ILE C N 1
ATOM 2418 C CA . ILE C 2 84 ? 34.440 28.572 30.828 1.00 37.38 84 ILE C CA 1
ATOM 2419 C C . ILE C 2 84 ? 34.050 28.421 29.355 1.00 35.77 84 ILE C C 1
ATOM 2420 O O . ILE C 2 84 ? 33.489 29.340 28.765 1.00 38.10 84 ILE C O 1
ATOM 2425 N N . SER C 2 85 ? 34.344 27.249 28.779 1.00 36.21 85 SER C N 1
ATOM 2426 C CA . SER C 2 85 ? 34.049 26.940 27.380 1.00 35.76 85 SER C CA 1
ATOM 2427 C C . SER C 2 85 ? 32.550 26.810 27.069 1.00 37.09 85 SER C C 1
ATOM 2428 O O . SER C 2 85 ? 32.148 26.976 25.920 1.00 40.83 85 SER C O 1
ATOM 2431 N N . ILE C 2 86 ? 31.738 26.498 28.089 1.00 44.69 86 ILE C N 1
ATOM 2432 C CA . ILE C 2 86 ? 30.277 26.438 27.960 1.00 50.54 86 ILE C CA 1
ATOM 2433 C C . ILE C 2 86 ? 29.642 27.801 28.261 1.00 63.40 86 ILE C C 1
ATOM 2434 O O . ILE C 2 86 ? 28.927 28.369 27.430 1.00 86.01 86 ILE C O 1
ATOM 2439 N N . LYS C 2 87 ? 29.902 28.308 29.472 1.00 93.25 87 LYS C N 1
ATOM 2440 C CA . LYS C 2 87 ? 29.230 29.491 30.020 1.00 91.79 87 LYS C CA 1
ATOM 2441 C C . LYS C 2 87 ? 29.891 29.881 31.340 1.00 67.50 87 LYS C C 1
ATOM 2442 O O . LYS C 2 87 ? 29.909 31.054 31.721 1.00 56.49 87 LYS C O 1
ATOM 2448 N N . MET D 2 1 ? -3.826 -0.650 15.199 1.00 62.03 1 MET D N 1
ATOM 2449 C CA . MET D 2 1 ? -3.239 -2.014 15.020 1.00 51.06 1 MET D CA 1
ATOM 2450 C C . MET D 2 1 ? -1.944 -2.241 15.815 1.00 37.30 1 MET D C 1
ATOM 2451 O O . MET D 2 1 ? -1.707 -3.337 16.329 1.00 31.69 1 MET D O 1
ATOM 2456 N N . LEU D 2 2 ? -1.112 -1.196 15.902 1.00 29.66 2 LEU D N 1
ATOM 2457 C CA . LEU D 2 2 ? 0.219 -1.289 16.482 1.00 26.12 2 LEU D CA 1
ATOM 2458 C C . LEU D 2 2 ? 0.224 -1.776 17.920 1.00 26.96 2 LEU D C 1
ATOM 2459 O O . LEU D 2 2 ? 1.064 -2.591 18.285 1.00 26.64 2 LEU D O 1
ATOM 2464 N N . ASN D 2 3 ? -0.715 -1.276 18.729 1.00 28.99 3 ASN D N 1
ATOM 2465 C CA . ASN D 2 3 ? -0.759 -1.591 20.155 1.00 29.40 3 ASN D CA 1
ATOM 2466 C C . ASN D 2 3 ? -1.093 -3.041 20.482 1.00 28.43 3 ASN D C 1
ATOM 2467 O O . ASN D 2 3 ? -0.510 -3.610 21.404 1.00 28.15 3 ASN D O 1
ATOM 2472 N N . LYS D 2 4 ? -2.019 -3.639 19.723 1.00 27.43 4 LYS D N 1
ATOM 2473 C CA . LYS D 2 4 ? -2.367 -5.051 19.879 1.00 26.63 4 LYS D CA 1
ATOM 2474 C C . LYS D 2 4 ? -1.191 -5.926 19.461 1.00 24.67 4 LYS D C 1
ATOM 2475 O O . LYS D 2 4 ? -0.906 -6.953 20.089 1.00 24.14 4 LYS D O 1
ATOM 2481 N N . PHE D 2 5 ? -0.518 -5.500 18.385 1.00 23.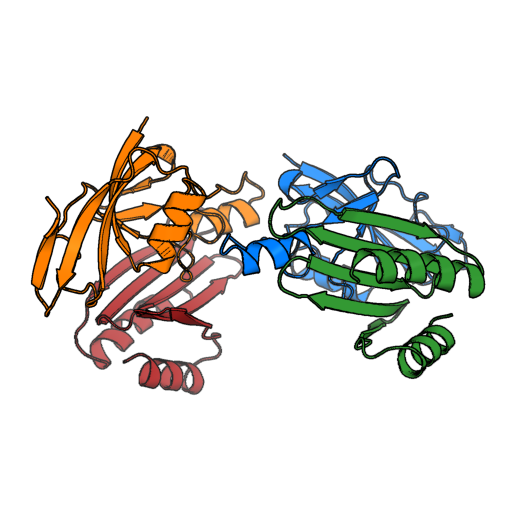60 5 PHE D N 1
ATOM 2482 C CA . PHE D 2 5 ? 0.670 -6.156 17.860 1.00 22.86 5 PHE D CA 1
ATOM 2483 C C . PHE D 2 5 ? 1.835 -6.120 18.849 1.00 25.09 5 PHE D C 1
ATOM 2484 O O . PHE D 2 5 ? 2.497 -7.129 19.058 1.00 28.57 5 PHE D O 1
ATOM 2492 N N . LYS D 2 6 ? 2.078 -4.941 19.437 1.00 28.54 6 LYS D N 1
ATOM 2493 C CA . LYS D 2 6 ? 3.049 -4.755 20.516 1.00 30.02 6 LYS D CA 1
ATOM 2494 C C . LYS D 2 6 ? 2.808 -5.772 21.642 1.00 30.26 6 LYS D C 1
ATOM 2495 O O . LYS D 2 6 ? 3.743 -6.432 22.096 1.00 32.35 6 LYS D O 1
ATOM 2501 N N . LEU D 2 7 ? 1.544 -5.897 22.068 1.00 28.19 7 LEU D N 1
ATOM 2502 C CA . LEU D 2 7 ? 1.153 -6.797 23.147 1.00 28.18 7 LEU D CA 1
ATOM 2503 C C . LEU D 2 7 ? 1.300 -8.266 22.749 1.00 29.87 7 LEU D C 1
ATOM 2504 O O . LEU D 2 7 ? 1.733 -9.091 23.559 1.00 28.50 7 LEU D O 1
ATOM 2509 N N . TRP D 2 8 ? 0.939 -8.574 21.496 1.00 30.13 8 TRP D N 1
ATOM 2510 C CA . TRP D 2 8 ? 1.054 -9.917 20.940 1.00 29.60 8 TRP D CA 1
ATOM 2511 C C . TRP D 2 8 ? 2.517 -10.364 20.935 1.00 32.86 8 TRP D C 1
ATOM 2512 O O . TRP D 2 8 ? 2.840 -11.489 21.353 1.00 28.22 8 TRP D O 1
ATOM 2523 N N . VAL D 2 9 ? 3.394 -9.473 20.456 1.00 28.26 9 VAL D N 1
ATOM 2524 C CA . VAL D 2 9 ? 4.828 -9.734 20.384 1.00 29.20 9 VAL D CA 1
ATOM 2525 C C . VAL D 2 9 ? 5.421 -9.931 21.788 1.00 32.26 9 VAL D C 1
ATOM 2526 O O . VAL D 2 9 ? 6.147 -10.896 22.034 1.00 29.08 9 VAL D O 1
ATOM 2530 N N . SER D 2 10 ? 5.083 -9.020 22.705 1.00 31.95 10 SER D N 1
ATOM 2531 C CA . SER D 2 10 ? 5.504 -9.107 24.101 1.00 33.51 10 SER D CA 1
ATOM 2532 C C . SER D 2 10 ? 5.106 -10.443 24.764 1.00 33.89 10 SER D C 1
ATOM 2533 O O . SER D 2 10 ? 5.872 -11.006 25.544 1.00 32.39 10 SER D O 1
ATOM 2536 N N . LYS D 2 11 ? 3.910 -10.940 24.426 1.00 34.42 11 LYS D N 1
ATOM 2537 C CA . LYS D 2 11 ? 3.329 -12.147 25.022 1.00 35.19 11 LYS D CA 1
ATOM 2538 C C . LYS D 2 11 ? 3.866 -13.457 24.444 1.00 34.46 11 LYS D C 1
ATOM 2539 O O . LYS D 2 11 ? 4.169 -14.378 25.192 1.00 34.49 11 LYS D O 1
ATOM 2545 N N . HIS D 2 12 ? 3.970 -13.531 23.112 1.00 35.14 12 HIS D N 1
ATOM 2546 C CA . HIS D 2 12 ? 4.322 -14.768 22.406 1.00 36.08 12 HIS D CA 1
ATOM 2547 C C . HIS D 2 12 ? 5.798 -14.894 22.013 1.00 40.94 12 HIS D C 1
ATOM 2548 O O . HIS D 2 12 ? 6.175 -15.860 21.349 1.00 51.90 12 HIS D O 1
ATOM 2555 N N . THR D 2 13 ? 6.629 -13.930 22.423 1.00 42.85 13 THR D N 1
ATOM 2556 C CA . THR D 2 13 ? 7.913 -13.708 21.767 1.00 39.21 13 THR D CA 1
ATOM 2557 C C . THR D 2 13 ? 8.942 -12.979 22.646 1.00 45.90 13 THR D C 1
ATOM 2558 O O . THR D 2 13 ? 8.579 -12.268 23.587 1.00 43.06 13 THR D O 1
ATOM 2562 N N . ASP D 2 14 ? 10.227 -13.175 22.320 1.00 49.64 14 ASP D N 1
ATOM 2563 C CA . ASP D 2 14 ? 11.353 -12.510 22.987 1.00 57.90 14 ASP D CA 1
ATOM 2564 C C . ASP D 2 14 ? 11.936 -11.321 22.205 1.00 47.51 14 ASP D C 1
ATOM 2565 O O . ASP D 2 14 ? 12.660 -10.510 22.777 1.00 50.63 14 ASP D O 1
ATOM 2570 N N . TYR D 2 15 ? 11.646 -11.251 20.900 1.00 41.29 15 TYR D N 1
ATOM 2571 C CA . TYR D 2 15 ? 12.022 -10.138 19.982 1.00 47.46 15 TYR D CA 1
ATOM 2572 C C . TYR D 2 15 ? 11.746 -8.785 20.655 1.00 40.28 15 TYR D C 1
ATOM 2573 O O . TYR D 2 15 ? 10.694 -8.633 21.302 1.00 49.19 15 TYR D O 1
ATOM 2582 N N . THR D 2 16 ? 12.676 -7.838 20.500 1.00 38.56 16 THR D N 1
ATOM 2583 C CA . THR D 2 16 ? 12.546 -6.481 21.024 1.00 42.38 16 THR D CA 1
ATOM 2584 C C . THR D 2 16 ? 11.809 -5.586 20.024 1.00 38.29 16 THR D C 1
ATOM 2585 O O . THR D 2 16 ? 12.149 -5.552 18.839 1.00 34.09 16 THR D O 1
ATOM 2589 N N . VAL D 2 17 ? 10.798 -4.867 20.522 1.00 36.77 17 VAL D N 1
ATOM 2590 C CA . VAL D 2 17 ? 10.019 -3.925 19.731 1.00 33.47 17 VAL D CA 1
ATOM 2591 C C . VAL D 2 17 ? 10.630 -2.533 19.894 1.00 32.37 17 VAL D C 1
ATOM 2592 O O . VAL D 2 17 ? 10.866 -2.081 21.014 1.00 34.13 17 VAL D O 1
ATOM 2596 N N . ILE D 2 18 ? 10.913 -1.877 18.765 1.00 31.90 18 ILE D N 1
ATOM 2597 C CA . ILE D 2 18 ? 11.282 -0.467 18.731 1.00 37.33 18 ILE D CA 1
ATOM 2598 C C . ILE D 2 18 ? 10.083 0.327 18.210 1.00 38.06 18 ILE D C 1
ATOM 2599 O O . ILE D 2 18 ? 9.524 -0.005 17.168 1.00 32.36 18 ILE D O 1
ATOM 2604 N N . HIS D 2 19 ? 9.690 1.361 18.963 1.00 48.65 19 HIS D N 1
ATOM 2605 C CA . HIS D 2 19 ? 8.614 2.269 18.582 1.00 44.47 19 HIS D CA 1
ATOM 2606 C C . HIS D 2 19 ? 9.204 3.541 18.007 1.00 38.85 19 HIS D C 1
ATOM 2607 O O . HIS D 2 19 ? 10.054 4.170 18.630 1.00 42.49 19 HIS D O 1
ATOM 2614 N N . ASN D 2 20 ? 8.746 3.911 16.808 1.00 38.30 20 ASN D N 1
ATOM 2615 C CA . ASN D 2 20 ? 9.065 5.197 16.206 1.00 35.79 20 ASN D CA 1
ATOM 2616 C C . ASN D 2 20 ? 7.846 6.108 16.283 1.00 32.69 20 ASN D C 1
ATOM 2617 O O . ASN D 2 20 ? 6.751 5.721 15.893 1.00 28.43 20 ASN D O 1
ATOM 2622 N N . GLU D 2 21 ? 8.049 7.315 16.817 1.00 39.88 21 GLU D N 1
ATOM 2623 C CA . GLU D 2 21 ? 7.019 8.340 16.877 1.00 48.74 21 GLU D CA 1
ATOM 2624 C C . GLU D 2 21 ? 7.462 9.526 16.017 1.00 43.45 21 GLU D C 1
ATOM 2625 O O . GLU D 2 21 ? 8.519 10.104 16.253 1.00 46.95 21 GLU D O 1
ATOM 2631 N N . ASN D 2 22 ? 6.652 9.856 15.006 1.00 42.88 22 ASN D N 1
ATOM 2632 C CA . ASN D 2 22 ? 6.807 11.068 14.205 1.00 47.46 22 ASN D CA 1
ATOM 2633 C C . ASN D 2 22 ? 5.482 11.818 14.145 1.00 53.26 22 ASN D C 1
ATOM 2634 O O . ASN D 2 22 ? 4.422 11.241 14.400 1.00 55.34 22 ASN D O 1
ATOM 2639 N N . ASP D 2 23 ? 5.551 13.107 13.796 1.00 51.47 23 ASP D N 1
ATOM 2640 C CA . ASP D 2 23 ? 4.390 13.998 13.800 1.00 54.59 23 ASP D CA 1
ATOM 2641 C C . ASP D 2 23 ? 3.154 13.410 13.117 1.00 53.07 23 ASP D C 1
ATOM 2642 O O . ASP D 2 23 ? 2.033 13.630 13.576 1.00 54.76 23 ASP D O 1
ATOM 2647 N N . LEU D 2 24 ? 3.375 12.658 12.030 1.00 53.52 24 LEU D N 1
ATOM 2648 C CA . LEU D 2 24 ? 2.301 12.085 11.223 1.00 49.70 24 LEU D CA 1
ATOM 2649 C C . LEU D 2 24 ? 2.137 10.564 11.325 1.00 54.43 24 LEU D C 1
ATOM 2650 O O . LEU D 2 24 ? 1.042 10.053 11.082 1.00 71.71 24 LEU D O 1
ATOM 2655 N N . SER D 2 25 ? 3.216 9.852 11.671 1.00 43.07 25 SER D N 1
ATOM 2656 C CA . SER D 2 25 ? 3.205 8.390 11.716 1.00 45.13 25 SER D CA 1
ATOM 2657 C C . SER D 2 25 ? 3.738 7.808 13.021 1.00 40.81 25 SER D C 1
ATOM 2658 O O . SER D 2 25 ? 4.771 8.240 13.544 1.00 42.10 25 SER D O 1
ATOM 2661 N N . TYR D 2 26 ? 3.012 6.814 13.536 1.00 34.53 26 TYR D N 1
ATOM 2662 C CA . TYR D 2 26 ? 3.534 5.782 14.466 1.00 38.27 26 TYR D CA 1
ATOM 2663 C C . TYR D 2 26 ? 3.968 4.576 13.626 1.00 34.29 26 TYR D C 1
ATOM 2664 O O . TYR D 2 26 ? 3.322 4.298 12.591 1.00 35.14 26 TYR D O 1
ATOM 2673 N N . SER D 2 27 ? 5.050 3.909 14.037 1.00 36.15 27 SER D N 1
ATOM 2674 C CA . SER D 2 27 ? 5.454 2.636 13.457 1.00 35.19 27 SER D CA 1
ATOM 2675 C C . SER D 2 27 ? 6.212 1.788 14.468 1.00 34.44 27 SER D C 1
ATOM 2676 O O . SER D 2 27 ? 6.628 2.267 15.531 1.00 32.10 27 SER D O 1
ATOM 2679 N N . ILE D 2 28 ? 6.351 0.505 14.127 1.00 33.08 28 ILE D N 1
ATOM 2680 C CA . ILE D 2 28 ? 7.057 -0.470 14.927 1.00 28.21 28 ILE D CA 1
ATOM 2681 C C . ILE D 2 28 ? 8.049 -1.161 14.012 1.00 26.30 28 ILE D C 1
ATOM 2682 O O . ILE D 2 28 ? 7.742 -1.442 12.856 1.00 26.12 28 ILE D O 1
ATOM 2687 N N . ILE D 2 29 ? 9.253 -1.402 14.537 1.00 30.18 29 ILE D N 1
ATOM 2688 C CA . ILE D 2 29 ? 10.292 -2.157 13.856 1.00 33.21 29 ILE D CA 1
ATOM 2689 C C . ILE D 2 29 ? 10.808 -3.241 14.784 1.00 33.27 29 ILE D C 1
ATOM 2690 O O . ILE D 2 29 ? 10.984 -3.004 15.983 1.00 36.08 29 ILE D O 1
ATOM 2695 N N . ILE D 2 30 ? 11.064 -4.424 14.214 1.00 30.53 30 ILE D N 1
ATOM 2696 C CA . ILE D 2 30 ? 11.691 -5.528 14.921 1.00 34.91 30 ILE D CA 1
ATOM 2697 C C . ILE D 2 30 ? 12.956 -5.943 14.173 1.00 34.27 30 ILE D C 1
ATOM 2698 O O . ILE D 2 30 ? 12.883 -6.585 13.130 1.00 33.35 30 ILE D O 1
ATOM 2703 N N . ASP D 2 31 ? 14.109 -5.528 14.710 1.00 38.95 31 ASP D N 1
ATOM 2704 C CA . ASP D 2 31 ? 15.425 -5.908 14.203 1.00 39.52 31 ASP D CA 1
ATOM 2705 C C . ASP D 2 31 ? 15.830 -7.230 14.823 1.00 35.00 31 ASP D C 1
ATOM 2706 O O . ASP D 2 31 ? 15.758 -7.387 16.039 1.00 47.53 31 ASP D O 1
ATOM 2711 N N . PHE D 2 32 ? 16.264 -8.174 13.982 1.00 34.81 32 PHE D N 1
ATOM 2712 C CA . PHE D 2 32 ? 16.924 -9.394 14.443 1.00 43.45 32 PHE D CA 1
ATOM 2713 C C . PHE D 2 32 ? 18.134 -9.691 13.566 1.00 38.90 32 PHE D C 1
ATOM 2714 O O . PHE D 2 32 ? 18.103 -9.463 12.360 1.00 38.72 32 PHE D O 1
ATOM 2722 N N . GLU D 2 33 ? 19.200 -10.197 14.193 1.00 39.95 33 GLU D N 1
ATOM 2723 C CA . GLU D 2 33 ? 20.458 -10.493 13.523 1.00 42.09 33 GLU D CA 1
ATOM 2724 C C . GLU D 2 33 ? 21.157 -11.655 14.228 1.00 44.20 33 GLU D C 1
ATOM 2725 O O . GLU D 2 33 ? 21.247 -11.674 15.457 1.00 47.11 33 GLU D O 1
ATOM 2731 N N . ASP D 2 34 ? 21.628 -12.628 13.440 1.00 44.14 34 ASP D N 1
ATOM 2732 C CA . ASP D 2 34 ? 22.345 -13.800 13.950 1.00 51.21 34 ASP D CA 1
ATOM 2733 C C . ASP D 2 34 ? 23.402 -14.271 12.935 1.00 54.47 34 ASP D C 1
ATOM 2734 O O . ASP D 2 34 ? 23.835 -13.492 12.092 1.00 52.64 34 ASP D O 1
ATOM 2739 N N . ASP D 2 35 ? 23.805 -15.543 13.027 1.00 58.16 35 ASP D N 1
ATOM 2740 C CA . ASP D 2 35 ? 24.880 -16.110 12.214 1.00 67.86 35 ASP D CA 1
ATOM 2741 C C . ASP D 2 35 ? 24.608 -16.087 10.705 1.00 64.20 35 ASP D C 1
ATOM 2742 O O . ASP D 2 35 ? 25.518 -15.850 9.914 1.00 61.19 35 ASP D O 1
ATOM 2747 N N . ARG D 2 36 ? 23.352 -16.333 10.316 1.00 58.52 36 ARG D N 1
ATOM 2748 C CA . ARG D 2 36 ? 22.952 -16.618 8.910 1.00 60.08 36 ARG D CA 1
ATOM 2749 C C . ARG D 2 36 ? 22.169 -15.440 8.312 1.00 52.24 36 ARG D C 1
ATOM 2750 O O . ARG D 2 36 ? 22.279 -15.236 7.090 1.00 58.18 36 ARG D O 1
ATOM 2758 N N . TYR D 2 37 ? 21.382 -14.721 9.126 1.00 48.27 37 TYR D N 1
ATOM 2759 C CA . TYR D 2 37 ? 20.364 -13.741 8.659 1.00 44.57 37 TYR D CA 1
ATOM 2760 C C . TYR D 2 37 ? 20.551 -12.377 9.336 1.00 43.38 37 TYR D C 1
ATOM 2761 O O . TYR D 2 37 ? 20.874 -12.329 10.538 1.00 42.25 37 TYR D O 1
ATOM 2770 N N . ILE D 2 38 ? 20.363 -11.309 8.550 1.00 42.89 38 ILE D N 1
ATOM 2771 C CA . ILE D 2 38 ? 20.152 -9.945 9.025 1.00 39.68 38 ILE D CA 1
ATOM 2772 C C . ILE D 2 38 ? 18.750 -9.565 8.569 1.00 35.56 38 ILE D C 1
ATOM 2773 O O . ILE D 2 38 ? 18.488 -9.507 7.369 1.00 36.66 38 ILE D O 1
ATOM 2778 N N . SER D 2 39 ? 17.855 -9.309 9.527 1.00 34.62 39 SER D N 1
ATOM 2779 C CA . SER D 2 39 ? 16.431 -9.188 9.246 1.00 36.46 39 SER D CA 1
ATOM 2780 C C . SER D 2 39 ? 15.767 -8.050 9.994 1.00 32.78 39 SER D C 1
ATOM 2781 O O . SER D 2 39 ? 16.262 -7.584 11.023 1.00 34.97 39 SER D O 1
ATOM 2784 N N . ARG D 2 40 ? 14.623 -7.611 9.463 1.00 30.23 40 ARG D N 1
ATOM 2785 C CA . ARG D 2 40 ? 13.803 -6.512 10.035 1.00 28.60 40 ARG D CA 1
ATOM 2786 C C . ARG D 2 40 ? 12.347 -6.675 9.591 1.00 24.56 40 ARG D C 1
ATOM 2787 O O . ARG D 2 40 ? 12.111 -6.949 8.398 1.00 22.75 40 ARG D O 1
ATOM 2795 N N . PHE D 2 41 ? 11.415 -6.507 10.531 1.00 21.71 41 PHE D N 1
ATOM 2796 C CA . PHE D 2 41 ? 10.008 -6.434 10.232 1.00 20.95 41 PHE D CA 1
ATOM 2797 C C . PHE D 2 41 ? 9.540 -5.035 10.616 1.00 21.68 41 PHE D C 1
ATOM 2798 O O . PHE D 2 41 ? 9.703 -4.614 11.757 1.00 22.12 41 PHE D O 1
ATOM 2806 N N . THR D 2 42 ? 8.992 -4.307 9.639 1.00 23.33 42 THR D N 1
ATOM 2807 C CA . THR D 2 42 ? 8.444 -2.981 9.857 1.00 23.39 42 THR D CA 1
ATOM 2808 C C . THR D 2 42 ? 6.943 -3.023 9.628 1.00 23.01 42 THR D C 1
ATOM 2809 O O . THR D 2 42 ? 6.485 -3.566 8.631 1.00 29.00 42 THR D O 1
ATOM 2813 N N . VAL D 2 43 ? 6.184 -2.444 10.563 1.00 24.31 43 VAL D N 1
ATOM 2814 C CA . VAL D 2 43 ? 4.744 -2.271 10.416 1.00 23.33 43 VAL D CA 1
ATOM 2815 C C . VAL D 2 43 ? 4.372 -0.827 10.749 1.00 22.65 43 VAL D C 1
ATOM 2816 O O . VAL D 2 43 ? 4.895 -0.248 11.703 1.00 20.27 43 VAL D O 1
ATOM 2820 N N . TRP D 2 44 ? 3.483 -0.257 9.925 1.00 23.87 44 TRP D N 1
ATOM 2821 C CA . TRP D 2 44 ? 3.045 1.132 10.016 1.00 25.40 44 TRP D CA 1
ATOM 2822 C C . TRP D 2 44 ? 1.589 1.230 10.460 1.00 30.63 44 TRP D C 1
ATOM 2823 O O . TRP D 2 44 ? 0.817 0.276 10.333 1.00 40.67 44 TRP D O 1
ATOM 2834 N N . ASP D 2 45 ? 1.213 2.416 10.948 1.00 33.69 45 ASP D N 1
ATOM 2835 C CA . ASP D 2 45 ? -0.156 2.698 11.363 1.00 34.02 45 ASP D CA 1
ATOM 2836 C C . ASP D 2 45 ? -1.127 2.860 10.189 1.00 36.30 45 ASP D C 1
ATOM 2837 O O . ASP D 2 45 ? -2.337 2.917 10.402 1.00 49.20 45 ASP D O 1
ATOM 2842 N N . ASP D 2 46 ? -0.592 2.915 8.960 1.00 34.93 46 ASP D N 1
ATOM 2843 C CA . ASP D 2 46 ? -1.392 3.025 7.729 1.00 33.83 46 ASP D CA 1
ATOM 2844 C C . ASP D 2 46 ? -1.816 1.667 7.116 1.00 34.07 46 ASP D C 1
ATOM 2845 O O . ASP D 2 46 ? -2.170 1.600 5.933 1.00 33.41 46 ASP D O 1
ATOM 2850 N N . LEU D 2 47 ? -1.782 0.604 7.934 1.00 33.50 47 LEU D N 1
ATOM 2851 C CA . LEU D 2 47 ? -2.184 -0.759 7.550 1.00 30.43 47 LEU D CA 1
ATOM 2852 C C . LEU D 2 47 ? -1.313 -1.351 6.443 1.00 29.56 47 LEU D C 1
ATOM 2853 O O . LEU D 2 47 ? -1.817 -1.977 5.506 1.00 25.01 47 LEU D O 1
ATOM 2858 N N . SER D 2 48 ? 0.002 -1.144 6.567 1.00 29.91 48 SER D N 1
ATOM 2859 C CA . SER D 2 48 ? 0.988 -1.749 5.686 1.00 27.26 48 SER D CA 1
ATOM 2860 C C . SER D 2 48 ? 2.138 -2.262 6.539 1.00 23.27 48 SER D C 1
ATOM 2861 O O . SER D 2 48 ? 2.291 -1.861 7.692 1.00 21.89 48 SER D O 1
ATOM 2864 N N . CYS D 2 49 ? 2.928 -3.174 5.968 1.00 23.65 49 CYS D N 1
ATOM 2865 C CA . CYS D 2 49 ? 4.106 -3.725 6.632 1.00 22.29 49 CYS D CA 1
ATOM 2866 C C . CYS D 2 49 ? 5.136 -4.186 5.614 1.00 20.26 49 CYS D C 1
ATOM 2867 O O . CYS D 2 49 ? 4.817 -4.403 4.446 1.00 20.48 49 CYS D O 1
ATOM 2870 N N . MET D 2 50 ? 6.382 -4.309 6.074 1.00 22.17 50 MET D N 1
ATOM 2871 C CA . MET D 2 50 ? 7.516 -4.707 5.255 1.00 25.56 50 MET D CA 1
ATOM 2872 C C . MET D 2 50 ? 8.263 -5.837 5.957 1.00 24.19 50 MET D C 1
ATOM 2873 O O . MET D 2 50 ? 8.559 -5.739 7.148 1.00 22.97 50 MET D O 1
ATOM 2878 N N . SER D 2 51 ? 8.563 -6.903 5.205 1.00 25.07 51 SER D N 1
ATOM 2879 C CA . SER D 2 51 ? 9.305 -8.057 5.706 1.00 26.51 51 SER D CA 1
ATOM 2880 C C . SER D 2 51 ? 10.625 -8.204 4.959 1.00 28.33 51 SER D C 1
ATOM 2881 O O . SER D 2 51 ? 10.631 -8.489 3.757 1.00 28.22 51 SER D O 1
ATOM 2884 N N . GLU D 2 52 ? 11.735 -8.026 5.685 1.00 25.93 52 GLU D N 1
ATOM 2885 C CA . GLU D 2 52 ? 13.083 -8.120 5.127 1.00 28.08 52 GLU D CA 1
ATOM 2886 C C . GLU D 2 52 ? 13.932 -9.155 5.866 1.00 26.49 52 GLU D C 1
ATOM 2887 O O . GLU D 2 52 ? 14.118 -9.056 7.077 1.00 28.34 52 GLU D O 1
ATOM 2893 N N . VAL D 2 53 ? 14.432 -10.145 5.117 1.00 26.97 53 VAL D N 1
ATOM 2894 C CA . VAL D 2 53 ? 15.375 -11.153 5.604 1.00 28.06 53 VAL D CA 1
ATOM 2895 C C . VAL D 2 53 ? 16.485 -11.362 4.566 1.00 29.87 53 VAL D C 1
ATOM 2896 O O . VAL D 2 53 ? 16.246 -11.922 3.493 1.00 28.88 53 VAL D O 1
ATOM 2900 N N . MET D 2 54 ? 17.694 -10.899 4.902 1.00 32.31 54 MET D N 1
ATOM 2901 C CA . MET D 2 54 ? 18.871 -10.993 4.044 1.00 36.50 54 MET D CA 1
ATOM 2902 C C . MET D 2 54 ? 19.758 -12.141 4.506 1.00 41.72 54 MET D C 1
ATOM 2903 O O . MET D 2 54 ? 20.124 -12.214 5.679 1.00 38.21 54 MET D O 1
ATOM 2908 N N . ASP D 2 55 ? 20.103 -13.026 3.566 1.00 45.31 55 ASP D N 1
ATOM 2909 C CA . ASP D 2 55 ? 21.055 -14.104 3.791 1.00 48.34 55 ASP D CA 1
ATOM 2910 C C . ASP D 2 55 ? 22.472 -13.537 3.697 1.00 48.77 55 ASP D C 1
ATOM 2911 O O . ASP D 2 55 ? 22.883 -13.047 2.646 1.00 49.01 55 ASP D O 1
ATOM 2916 N N . VAL D 2 56 ? 23.213 -13.625 4.807 1.00 51.94 56 VAL D N 1
ATOM 2917 C CA . VAL D 2 56 ? 24.556 -13.061 4.934 1.00 53.19 56 VAL D CA 1
ATOM 2918 C C . VAL D 2 56 ? 25.573 -13.707 3.981 1.00 60.81 56 VAL D C 1
ATOM 2919 O O . VAL D 2 56 ? 26.390 -13.009 3.381 1.00 62.48 56 VAL D O 1
ATOM 2923 N N . ASP D 2 57 ? 25.509 -15.038 3.849 1.00 66.64 57 ASP D N 1
ATOM 2924 C CA . ASP D 2 57 ? 26.456 -15.805 3.037 1.00 72.76 57 ASP D CA 1
ATOM 2925 C C . ASP D 2 57 ? 26.402 -15.454 1.552 1.00 71.37 57 ASP D C 1
ATOM 2926 O O . ASP D 2 57 ? 27.443 -15.270 0.924 1.00 78.87 57 ASP D O 1
ATOM 2931 N N . THR D 2 58 ? 25.184 -15.372 1.003 1.00 67.73 58 THR D N 1
ATOM 2932 C CA . THR D 2 58 ? 24.963 -15.083 -0.417 1.00 68.33 58 THR D CA 1
ATOM 2933 C C . THR D 2 58 ? 24.842 -13.585 -0.741 1.00 63.14 58 THR D C 1
ATOM 2934 O O . THR D 2 58 ? 25.223 -13.153 -1.829 1.00 61.12 58 THR D O 1
ATOM 2938 N N . GLY D 2 59 ? 24.316 -12.804 0.208 1.00 54.09 59 GLY D N 1
ATOM 2939 C CA . GLY D 2 59 ? 24.087 -11.381 0.022 1.00 51.18 59 GLY D CA 1
ATOM 2940 C C . GLY D 2 59 ? 22.817 -11.068 -0.751 1.00 49.20 59 GLY D C 1
ATOM 2941 O O . GLY D 2 59 ? 22.617 -9.931 -1.178 1.00 46.49 59 GLY D O 1
ATOM 2942 N N . LEU D 2 60 ? 21.960 -12.084 -0.915 1.00 50.49 60 LEU D N 1
ATOM 2943 C CA . LEU D 2 60 ? 20.666 -11.977 -1.576 1.00 48.03 60 LEU D CA 1
ATOM 2944 C C . LEU D 2 60 ? 19.569 -12.133 -0.536 1.00 43.73 60 LEU D C 1
ATOM 2945 O O . LEU D 2 60 ? 19.743 -12.844 0.452 1.00 43.42 60 LEU D O 1
ATOM 2950 N N . TYR D 2 61 ? 18.439 -11.454 -0.759 1.00 41.48 61 TYR D N 1
ATOM 2951 C CA . TYR D 2 61 ? 17.258 -11.458 0.146 1.00 38.02 61 TYR D CA 1
ATOM 2952 C C . TYR D 2 61 ? 16.621 -12.852 0.134 1.00 36.96 61 TYR D C 1
ATOM 2953 O O . TYR D 2 61 ? 16.460 -13.413 -0.963 1.00 38.16 61 TYR D O 1
ATOM 2962 N N . LYS D 2 62 ? 16.286 -13.384 1.315 1.00 37.28 62 LYS D N 1
ATOM 2963 C CA . LYS D 2 62 ? 15.491 -14.604 1.449 1.00 41.06 62 LYS D CA 1
ATOM 2964 C C . LYS D 2 62 ? 14.005 -14.255 1.416 1.00 40.35 62 LYS D C 1
ATOM 2965 O O . LYS D 2 62 ? 13.203 -14.967 0.814 1.00 49.82 62 LYS D O 1
ATOM 2971 N N . LEU D 2 63 ? 13.655 -13.161 2.097 1.00 35.80 63 LEU D N 1
ATOM 2972 C CA . LEU D 2 63 ? 12.311 -12.607 2.111 1.00 33.84 63 LEU D CA 1
ATOM 2973 C C . LEU D 2 63 ? 12.421 -11.084 1.953 1.00 36.80 63 LEU D C 1
ATOM 2974 O O . LEU D 2 63 ? 13.187 -10.438 2.671 1.00 32.94 63 LEU D O 1
ATOM 2979 N N . ASN D 2 64 ? 11.680 -10.530 0.984 1.00 34.73 64 ASN D N 1
ATOM 2980 C CA . ASN D 2 64 ? 11.675 -9.099 0.696 1.00 30.42 64 ASN D CA 1
ATOM 2981 C C . ASN D 2 64 ? 10.336 -8.647 0.122 1.00 27.99 64 ASN D C 1
ATOM 2982 O O . ASN D 2 64 ? 10.230 -8.308 -1.052 1.00 28.06 64 ASN D O 1
ATOM 2987 N N . LYS D 2 65 ? 9.317 -8.627 0.984 1.00 30.45 65 LYS D N 1
ATOM 2988 C CA . LYS D 2 65 ? 7.935 -8.397 0.587 1.00 34.21 65 LYS D CA 1
ATOM 2989 C C . LYS D 2 65 ? 7.313 -7.217 1.346 1.00 29.59 65 LYS D C 1
ATOM 2990 O O . LYS D 2 65 ? 7.444 -7.112 2.568 1.00 29.18 65 LYS D O 1
ATOM 2996 N N . ARG D 2 66 ? 6.643 -6.333 0.598 1.00 26.22 66 ARG D N 1
ATOM 2997 C CA . ARG D 2 66 ? 5.783 -5.240 1.130 1.00 27.62 66 ARG D CA 1
ATOM 2998 C C . ARG D 2 66 ? 4.320 -5.690 1.065 1.00 26.13 66 ARG D C 1
ATOM 2999 O O . ARG D 2 66 ? 3.873 -6.060 -0.039 1.00 27.65 66 ARG D O 1
ATOM 3007 N N . ASN D 2 67 ? 3.612 -5.642 2.198 1.00 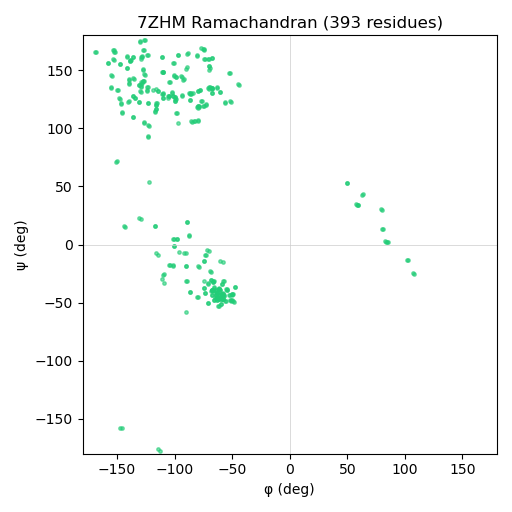25.31 67 ASN D N 1
ATOM 3008 C CA . ASN D 2 67 ? 2.220 -6.062 2.288 1.00 27.89 67 ASN D CA 1
ATOM 3009 C C . ASN D 2 67 ? 1.333 -4.948 2.809 1.00 30.64 67 ASN D C 1
ATOM 3010 O O . ASN D 2 67 ? 1.687 -4.266 3.765 1.00 44.68 67 ASN D O 1
ATOM 3015 N N . GLU D 2 68 ? 0.179 -4.772 2.157 1.00 31.18 68 GLU D N 1
ATOM 3016 C CA . GLU D 2 68 ? -0.925 -3.983 2.676 1.00 31.50 68 GLU D CA 1
ATOM 3017 C C . GLU D 2 68 ? -1.961 -4.971 3.209 1.00 27.62 68 GLU D C 1
ATOM 3018 O O . GLU D 2 68 ? -2.308 -5.934 2.540 1.00 32.30 68 GLU D O 1
ATOM 3024 N N . PHE D 2 69 ? -2.433 -4.727 4.432 1.00 27.62 69 PHE D N 1
ATOM 3025 C CA . PHE D 2 69 ? -3.447 -5.549 5.077 1.00 26.73 69 PHE D CA 1
ATOM 3026 C C . PHE D 2 69 ? -4.585 -4.648 5.528 1.00 31.70 69 PHE D C 1
ATOM 3027 O O . PHE D 2 69 ? -4.515 -3.427 5.368 1.00 45.12 69 PHE D O 1
ATOM 3035 N N . SER D 2 70 ? -5.646 -5.258 6.065 1.00 33.57 70 SER D N 1
ATOM 3036 C CA . SER D 2 70 ? -6.798 -4.514 6.572 1.00 41.79 70 SER D CA 1
ATOM 3037 C C . SER D 2 70 ? -7.421 -5.138 7.822 1.00 38.37 70 SER D C 1
ATOM 3038 O O . SER D 2 70 ? -8.531 -4.773 8.213 1.00 49.12 70 SER D O 1
ATOM 3041 N N . THR D 2 71 ? -6.675 -6.041 8.466 1.00 32.12 71 THR D N 1
ATOM 3042 C CA . THR D 2 71 ? -7.170 -6.860 9.562 1.00 30.19 71 THR D CA 1
ATOM 3043 C C . THR D 2 71 ? -5.986 -7.270 10.417 1.00 31.79 71 THR D C 1
ATOM 3044 O O . THR D 2 71 ? -4.889 -7.470 9.894 1.00 30.16 71 THR D O 1
ATOM 3048 N N . PHE D 2 72 ? -6.207 -7.374 11.734 1.00 29.86 72 PHE D N 1
ATOM 3049 C CA . PHE D 2 72 ? -5.172 -7.810 12.669 1.00 27.83 72 PHE D CA 1
ATOM 3050 C C . PHE D 2 72 ? -4.763 -9.272 12.422 1.00 28.50 72 PHE D C 1
ATOM 3051 O O . PHE D 2 72 ? -3.590 -9.614 12.541 1.00 27.75 72 PHE D O 1
ATOM 3059 N N . ASP D 2 73 ? -5.741 -10.122 12.081 1.00 32.55 73 ASP D N 1
ATOM 3060 C CA . ASP D 2 73 ? -5.478 -11.503 11.663 1.00 35.61 73 ASP D CA 1
ATOM 3061 C C . ASP D 2 73 ? -4.536 -11.581 10.453 1.00 29.68 73 ASP D C 1
ATOM 3062 O O . ASP D 2 73 ? -3.613 -12.385 10.445 1.00 29.70 73 ASP D O 1
ATOM 3067 N N . GLU D 2 74 ? -4.770 -10.731 9.446 1.00 28.37 74 GLU D N 1
ATOM 3068 C CA . GLU D 2 74 ? -3.918 -10.654 8.260 1.00 31.11 74 GLU D CA 1
ATOM 3069 C C . GLU D 2 74 ? -2.484 -10.260 8.618 1.00 31.15 74 GLU D C 1
ATOM 3070 O O . GLU D 2 74 ? -1.532 -10.837 8.096 1.00 34.76 74 GLU D O 1
ATOM 3076 N N . LEU D 2 75 ? -2.342 -9.280 9.517 1.00 27.62 75 LEU D N 1
ATOM 3077 C CA . LEU D 2 75 ? -1.036 -8.848 10.014 1.00 25.56 75 LEU D CA 1
ATOM 3078 C C . LEU D 2 75 ? -0.252 -10.011 10.658 1.00 26.14 75 LEU D C 1
ATOM 3079 O O . LEU D 2 75 ? 0.931 -10.212 10.373 1.00 23.30 75 LEU D O 1
ATOM 3084 N N . LEU D 2 76 ? -0.927 -10.776 11.521 1.00 26.80 76 LEU D N 1
ATOM 3085 C CA . LEU D 2 76 ? -0.304 -11.887 12.236 1.00 29.75 76 LEU D CA 1
ATOM 3086 C C . LEU D 2 76 ? 0.164 -13.006 11.301 1.00 30.84 76 LEU D C 1
ATOM 3087 O O . LEU D 2 76 ? 1.235 -13.572 11.500 1.00 33.78 76 LEU D O 1
ATOM 3092 N N . ASP D 2 77 ? -0.641 -13.300 10.274 1.00 34.17 77 ASP D N 1
ATOM 3093 C CA . ASP D 2 77 ? -0.311 -14.308 9.271 1.00 35.68 77 ASP D CA 1
ATOM 3094 C C . ASP D 2 77 ? 0.896 -13.878 8.431 1.00 29.08 77 ASP D C 1
ATOM 3095 O O . ASP D 2 77 ? 1.670 -14.715 7.991 1.00 29.82 77 ASP D O 1
ATOM 3100 N N . ILE D 2 78 ? 1.041 -12.566 8.214 1.00 33.29 78 ILE D N 1
ATOM 3101 C CA . ILE D 2 78 ? 2.199 -11.998 7.522 1.00 31.11 78 ILE D CA 1
ATOM 3102 C C . ILE D 2 78 ? 3.438 -12.095 8.412 1.00 26.68 78 ILE D C 1
ATOM 3103 O O . ILE D 2 78 ? 4.482 -12.570 7.973 1.00 24.82 78 ILE D O 1
ATOM 3108 N N . PHE D 2 79 ? 3.307 -11.642 9.662 1.00 24.54 79 PHE D N 1
ATOM 3109 C CA . PHE D 2 79 ? 4.377 -11.741 10.650 1.00 28.58 79 PHE D CA 1
ATOM 3110 C C . PHE D 2 79 ? 4.806 -13.196 10.903 1.00 26.71 79 PHE D C 1
ATOM 3111 O O . PHE D 2 79 ? 5.981 -13.466 11.154 1.00 22.83 79 PHE D O 1
ATOM 3119 N N . ASP D 2 80 ? 3.844 -14.121 10.822 1.00 26.83 80 ASP D N 1
ATOM 3120 C CA . ASP D 2 80 ? 4.106 -15.554 10.943 1.00 33.04 80 ASP D CA 1
ATOM 3121 C C . ASP D 2 80 ? 5.095 -16.036 9.877 1.00 31.74 80 ASP D C 1
ATOM 3122 O O . ASP D 2 80 ? 5.999 -16.826 10.177 1.00 28.36 80 ASP D O 1
ATOM 3127 N N . ASP D 2 81 ? 4.909 -15.562 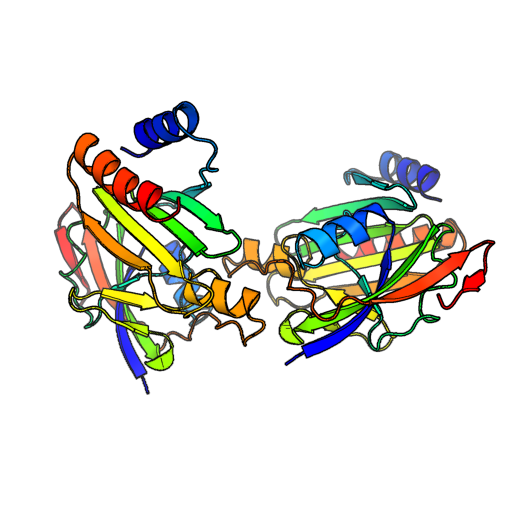8.638 1.00 29.57 81 ASP D N 1
ATOM 3128 C CA . ASP D 2 81 ? 5.801 -15.889 7.522 1.00 36.10 81 ASP D CA 1
ATOM 3129 C C . ASP D 2 81 ? 7.211 -15.380 7.800 1.00 33.98 81 ASP D C 1
ATOM 3130 O O . ASP D 2 81 ? 8.188 -16.105 7.599 1.00 30.25 81 ASP D O 1
ATOM 3135 N N . PHE D 2 82 ? 7.300 -14.130 8.271 1.00 30.96 82 PHE D N 1
ATOM 3136 C CA . PHE D 2 82 ? 8.563 -13.509 8.660 1.00 30.38 82 PHE D CA 1
ATOM 3137 C C . PHE D 2 82 ? 9.273 -14.302 9.765 1.00 30.30 82 PHE D C 1
ATOM 3138 O O . PHE D 2 82 ?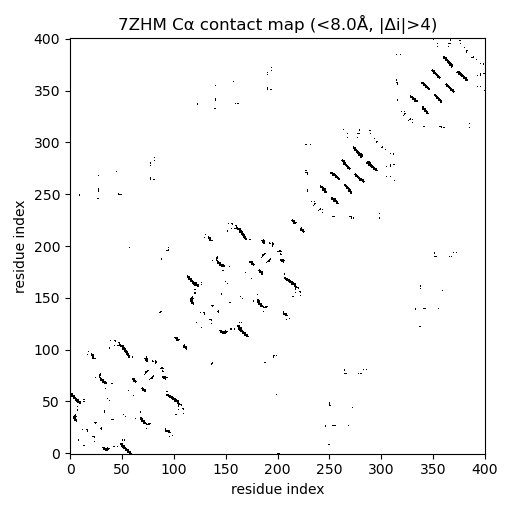 10.469 -14.552 9.664 1.00 32.83 82 PHE D O 1
ATOM 3146 N N . MET D 2 83 ? 8.527 -14.681 10.811 1.00 28.29 83 MET D N 1
ATOM 3147 C CA . MET D 2 83 ? 9.053 -15.488 11.917 1.00 31.40 83 MET D CA 1
ATOM 3148 C C . MET D 2 83 ? 9.589 -16.838 11.425 1.00 35.86 83 MET D C 1
ATOM 3149 O O . MET D 2 83 ? 10.719 -17.209 11.741 1.00 45.85 83 MET D O 1
ATOM 3154 N N . ILE D 2 84 ? 8.763 -17.555 10.652 1.00 32.39 84 ILE D N 1
ATOM 3155 C CA . ILE D 2 84 ? 9.123 -18.834 10.026 1.00 34.89 84 ILE D CA 1
ATOM 3156 C C . ILE D 2 84 ? 10.354 -18.705 9.129 1.00 34.46 84 ILE D C 1
ATOM 3157 O O . ILE D 2 84 ? 11.123 -19.651 8.997 1.00 35.99 84 ILE D O 1
ATOM 3162 N N . SER D 2 85 ? 10.531 -17.523 8.527 1.00 39.20 85 SER D N 1
ATOM 3163 C CA . SER D 2 85 ? 11.649 -17.239 7.630 1.00 42.32 85 SER D CA 1
ATOM 3164 C C . SER D 2 85 ? 13.017 -17.171 8.326 1.00 45.99 85 SER D C 1
ATOM 3165 O O . SER D 2 85 ? 14.042 -17.376 7.675 1.00 56.31 85 SER D O 1
ATOM 3168 N N . ILE D 2 86 ? 13.024 -16.903 9.640 1.00 43.18 86 ILE D N 1
ATOM 3169 C CA . ILE D 2 86 ? 14.258 -16.801 10.431 1.00 54.07 86 ILE D CA 1
ATOM 3170 C C . ILE D 2 86 ? 14.293 -17.780 11.613 1.00 64.69 86 ILE D C 1
ATOM 3171 O O . ILE D 2 86 ? 14.520 -17.369 12.749 1.00 50.14 86 ILE D O 1
ATOM 3176 N N . LYS D 2 87 ? 14.080 -19.070 11.322 1.00 78.74 87 LYS D N 1
ATOM 3177 C CA . LYS D 2 87 ? 13.985 -20.144 12.318 1.00 75.71 87 LYS D CA 1
ATOM 3178 C C . LYS D 2 87 ? 12.813 -19.936 13.273 1.00 57.50 87 LYS D C 1
ATOM 3179 O O . LYS D 2 87 ? 12.163 -20.897 13.679 1.00 59.12 87 LYS D O 1
#

B-factor: mean 41.17, std 15.71, range [9.86, 131.15]